Protein AF-0000000072042240 (afdb_homodimer)

Nearest PDB structures (foldseek):
  6c8s-assembly1_A  TM=9.099E-01  e=6.705E-35  Catharanthus roseus
  8wwq-assembly1_A  TM=8.820E-01  e=5.307E-34  Gardenia jasminoides
  8wwq-assembly1_B  TM=8.609E-01  e=6.368E-32  Gardenia jasminoides
  3b5i-assembly1_A  TM=8.728E-01  e=2.683E-23  Arabidopsis thaliana
  2eg5-assembly1_C  TM=8.058E-01  e=1.882E-23  Coffea canephora

Organism: Hevea brasiliensis (NCBI:txid3981)

pLDDT: mean 82.36, std 15.93, range [34.06, 98.81]

InterPro domains:
  IPR005299 SAM dependent carboxyl methyltransferase [PF03492] (61-257)
  IPR005299 SAM dependent carboxyl methyltransferase [PTHR31009] (22-326)
  IPR029063 S-adenosyl-L-methionine-dependent methyltransferase superfamily [G3DSA:3.40.50.150] (38-283)
  IPR029063 S-adenosyl-L-methionine-dependent methyltransferase superfamily [SSF53335] (18-351)

Foldseek 3Di:
DLVQLLVLLLPFPLQAFFAFADDDDPLACAVQAVLLLLLVCVCLVVLLVLCLVQFDLVVLCVVPVLEAEEEEANQAQDDSNVVVVVSVVVSSQVSCCVVPVPDDHGAYEYEYEDAPPGDVVNNVVPHDPPDRHHYYYFHDHLLAARAAFAAHFEYEYGAGLQQFGGQQPLCSDPVHPLPPVSQLAPQVGDPRVVVSLVVRSLSSLLSNVVNCLGHHHASGKYKYKHFADPPPDGPCQALCNVVCSSPNGSGDHYHQVVSVVSVVVSPFWDWSDKFFFQSCPVLDPVDDDDLVSVLSNVCRRCVSSSVSRDPPVVSVVVSVCCSPPPCVVCVVSNSPSSDTGRMMMTMIGGD/DLVQLLVLLLPQPQQAFFAFADDDDPLACAVQAVLLLLLVCVCLVVLLVLCLVQFDLVVLCVVPVLEAEEEEANQAQDDSNVVVVVSVVVSSQVSCCVVPVPDDHGAYEYEYEDAPPGDVVNNVVPHDPPDRHHYYYFHDHLLAARAAFAAHFEYEYGAGLQQFGGQQPLCSDPVHPLPPSSQLAPQVGDPRVVVSLVVRSLSSLLSNVVNCLGHHHASGKYKYKHFADPPPDGLCQALCNVLCVSPSGSGDHYHQVVSVVSNVVSPFWDWSDKFFFLSCPVLDPVDDDDLVSVLSNVCRRCVSSSVSRDPPVVSVVVSVCCSPPPCVVCVVSNSVSSDGGGMMMTMIGGD

Secondary structure (DSSP, 8-state):
-HHHHHHHHHHS---SPPPPP-SSSTT-TTTS-HHHHHHHHTTHHHHHHHHHHH--HHHHHHTTTTEEEEEEET-TTSSHHHHHHHHHHHHHHHHHHHH-TTSPPPEEEEEEEE-TTS-HHHHHHTS-TT-SSEEEEEES-TTS--S-TT-EEEEEEES-TTB-SS--GGGT-TTSTT--TT----TT--HHHHHHHHHHHHHHHHHHHHHHHHHEEEEEEEEEEEE---TT--GGGSHHHHHHTTS--SB----HHHHHHHHHHH-SEEEEEEEEE-S-TT--TT----HHHHHHHHHHHHHHHHHTTS-HHHHHHHHHHIIIIIHHHHHHHHHHHS-SS-EEEEEEEE-/-HHHHHHHHHHS---SPPPPP-SSSTT-TTTS-HHHHHHHHTTHHHHHHHHHHH--HHHHHHTTTTEEEEEEET-TTSSHHHHHHHHHHHHHHHHHHHH-TTSPPPEEEEEEEE-TTS-HHHHHHTS-TT-SSEEEEEES-TTS--S-TT-EEEEEEES-TTB-SS--GGGT-TTSTT--TT----TT--HHHHHHHHHHHHHHHHHHHHHHHHHEEEEEEEEEEEE---TT--GGGSHHHHHHTTS--SB----HHHHHHHHHHH-SEEEEEEEEE-S-TT--TT----HHHHHHHHHHHHHHHHHTTS-HHHHHHHHHHIIIIIHHHHHHHHHHHS-SS-EEEEEEEE-

Radius of gyration: 27.84 Å; Cα contacts (8 Å, |Δi|>4): 1316; chains: 2; bounding box: 62×81×64 Å

Solvent-accessible surface area (backbone atoms only — not comparable to full-atom values): 36427 Å² total; per-residue (Å²): 105,70,62,55,52,43,54,38,57,49,67,42,82,61,78,56,66,67,35,46,34,46,58,86,50,91,54,5,24,48,73,24,42,63,65,60,42,53,25,59,53,64,48,44,67,60,53,50,51,48,46,66,73,65,49,56,60,65,64,53,20,67,75,40,75,34,34,46,28,33,36,34,42,50,31,67,37,34,56,55,48,58,57,54,50,49,52,54,49,51,50,50,48,52,45,45,45,72,76,38,72,88,51,84,78,60,44,37,38,39,36,39,24,27,47,34,80,34,35,50,36,45,27,47,64,61,54,66,89,84,56,83,51,32,52,30,37,29,56,36,57,66,53,43,70,63,62,57,61,51,61,32,39,44,35,35,27,59,70,30,75,46,50,43,76,56,66,47,63,49,41,73,30,82,86,32,88,26,34,33,87,55,53,43,27,73,40,83,40,54,70,50,40,50,48,42,50,50,52,46,46,52,51,41,53,49,36,26,50,53,27,45,54,46,19,32,26,70,58,15,37,42,36,38,35,34,61,24,35,48,86,90,53,61,58,53,66,32,41,62,24,60,65,33,42,76,38,65,53,59,64,54,69,49,32,58,69,62,51,49,53,50,47,60,69,68,57,50,48,45,79,77,45,72,52,62,37,44,46,54,76,75,63,42,99,85,41,80,80,56,65,69,59,50,50,35,43,53,40,6,53,44,45,42,66,43,55,76,55,34,59,65,68,55,52,51,47,52,54,47,45,41,59,70,64,47,38,75,76,43,44,68,60,34,58,60,40,67,38,79,37,34,22,26,41,38,36,29,29,33,94,105,72,62,55,52,41,56,39,56,47,68,40,83,62,80,54,66,66,34,45,35,46,58,86,50,91,54,4,23,48,72,24,44,63,66,61,41,52,26,58,53,65,49,45,68,59,52,49,51,48,48,66,73,64,50,57,59,65,65,52,19,65,74,40,76,35,35,45,29,33,36,33,41,50,31,68,39,32,56,55,48,57,56,56,50,48,52,54,50,51,51,51,49,52,44,45,44,71,76,38,71,89,52,82,78,61,44,37,38,38,36,39,23,26,48,35,82,34,35,49,34,45,26,46,63,60,52,67,87,83,58,84,50,32,53,31,38,28,54,37,58,65,54,42,71,62,60,55,62,50,62,35,39,44,36,36,26,59,71,30,77,44,50,44,76,58,67,45,63,49,40,74,29,82,85,32,88,25,33,35,86,54,52,45,32,68,43,85,39,53,69,50,39,48,49,43,51,52,53,46,46,52,50,40,52,49,35,27,50,54,30,46,54,45,18,32,25,69,57,15,37,41,36,38,35,34,61,24,36,47,86,92,54,62,58,55,66,33,39,61,24,59,62,33,50,75,36,63,47,64,64,54,67,49,31,58,68,61,52,49,51,49,48,60,68,66,58,50,48,44,81,78,43,72,52,61,37,45,48,42,77,77,63,42,99,87,42,78,80,54,65,70,59,51,49,36,41,54,40,6,53,45,45,41,66,43,53,74,53,34,58,67,69,56,52,51,49,50,54,48,44,41,58,70,65,46,38,76,76,42,44,69,61,31,59,60,42,57,37,82,38,34,22,26,40,39,36,30,28,33,94

Sequence (702 aa):
MEALVRETVLKNDVEGPIRAIGGLGANSYFKNSVYQRRAANVTKDIIDEVITKKLDVKSLSSASNRTICLADFGCAVGPNTFTSLQSLIDIVKKKYLSQFPNEPMPEFQVFFNDQPSNDFNTLFRSLPPDREYFAAGVPGSFHGRVFPKSSLHVVQSNYALHWLSKVPESLVDKNSPAWNKGKIHYAGASDEVLKAYRERWAEDLNNFLNARAEEIVPGGMLIVIMPSIPDGMPYSELANGILYSSFESTLLDMSKRENLLRVEKNGCFDIEAIGLTNPAPWLTDDVHVDMKEYVRHIRAPMEGMFTKHFPNEIVDEMFEQLLVNKLPKVFDKMERAYKDKIQSYYVLQRKMEALVRETVLKNDVEGPIRAIGGLGANSYFKNSVYQRRAANVTKDIIDEVITKKLDVKSLSSASNRTICLADFGCAVGPNTFTSLQSLIDIVKKKYLSQFPNEPMPEFQVFFNDQPSNDFNTLFRSLPPDREYFAAGVPGSFHGRVFPKSSLHVVQSNYALHWLSKVPESLVDKNSPAWNKGKIHYAGASDEVLKAYRERWAEDLNNFLNARAEEIVPGGMLIVIMPSIPDGMPYSELANGILYSSFESTLLDMSKRENLLRVEKNGCFDIEAIGLTNPAPWLTDDVHVDMKEYVRHIRAPMEGMFTKHFPNEIVDEMFEQLLVNKLPKVFDKMERAYKDKIQSYYVLQRK

Structure (mmCIF, N/CA/C/O backbone):
data_AF-0000000072042240-model_v1
#
loop_
_entity.id
_entity.type
_entity.pdbx_description
1 polymer 'S-adenosylmethionine-dependent methyltransferase'
#
loop_
_atom_site.group_PDB
_atom_site.id
_atom_site.type_symbol
_atom_site.label_atom_id
_atom_site.label_alt_id
_atom_site.label_comp_id
_atom_site.label_asym_id
_atom_site.label_entity_id
_atom_site.label_seq_id
_atom_site.pdbx_PDB_ins_code
_atom_site.Cartn_x
_atom_site.Cartn_y
_atom_site.Cartn_z
_atom_site.occupancy
_atom_site.B_iso_or_equiv
_atom_site.auth_seq_id
_atom_site.auth_comp_id
_atom_site.auth_asym_id
_atom_site.auth_atom_id
_atom_site.pdbx_PDB_model_num
ATOM 1 N N . MET A 1 1 ? 26.344 30.641 -6.516 1 34.06 1 MET A N 1
ATOM 2 C CA . MET A 1 1 ? 25.609 29.5 -5.957 1 34.06 1 MET A CA 1
ATOM 3 C C . MET A 1 1 ? 24.125 29.844 -5.805 1 34.06 1 MET A C 1
ATOM 5 O O . MET A 1 1 ? 23.266 29.062 -6.234 1 34.06 1 MET A O 1
ATOM 9 N N . GLU A 1 2 ? 23.906 31.031 -5.219 1 37.06 2 GLU A N 1
ATOM 10 C CA . GLU A 1 2 ? 22.547 31.516 -5.133 1 37.06 2 GLU A CA 1
ATOM 11 C C . GLU A 1 2 ? 21.906 31.625 -6.516 1 37.06 2 GLU A C 1
ATOM 13 O O . GLU A 1 2 ? 20.75 31.234 -6.699 1 37.06 2 GLU A O 1
ATOM 18 N N . ALA A 1 3 ? 22.688 32.125 -7.359 1 39.22 3 ALA A N 1
ATOM 19 C CA . ALA A 1 3 ? 22.203 32.312 -8.719 1 39.22 3 ALA A CA 1
ATOM 20 C C . ALA A 1 3 ? 21.906 30.984 -9.406 1 39.22 3 ALA A C 1
ATOM 22 O O . ALA A 1 3 ? 20.906 30.859 -10.109 1 39.22 3 ALA A O 1
ATOM 23 N N . LEU A 1 4 ? 22.75 30.109 -9.25 1 35.12 4 LEU A N 1
ATOM 24 C CA . LEU A 1 4 ? 22.578 28.812 -9.891 1 35.12 4 LEU A CA 1
ATOM 25 C C . LEU A 1 4 ? 21.344 28.109 -9.336 1 35.12 4 LEU A C 1
ATOM 27 O O . LEU A 1 4 ? 20.578 27.5 -10.094 1 35.12 4 LEU A O 1
ATOM 31 N N . VAL A 1 5 ? 21.25 28.156 -8.109 1 37.91 5 VAL A N 1
ATOM 32 C CA . VAL A 1 5 ? 20.078 27.578 -7.461 1 37.91 5 VAL A CA 1
ATOM 33 C C . VAL A 1 5 ? 18.812 28.219 -8.016 1 37.91 5 VAL A C 1
ATOM 35 O O . VAL A 1 5 ? 17.844 27.531 -8.312 1 37.91 5 VAL A O 1
ATOM 38 N N . ARG A 1 6 ? 18.938 29.516 -8.266 1 40.62 6 ARG A N 1
ATOM 39 C CA . ARG A 1 6 ? 17.797 30.281 -8.758 1 40.62 6 ARG A CA 1
ATOM 40 C C . ARG A 1 6 ? 17.375 29.812 -10.148 1 40.62 6 ARG A C 1
ATOM 42 O O . ARG A 1 6 ? 16.188 29.656 -10.422 1 40.62 6 ARG A O 1
ATOM 49 N N . GLU A 1 7 ? 18.344 29.734 -10.938 1 38.03 7 GLU A N 1
ATOM 50 C CA . GLU A 1 7 ? 18.062 29.453 -12.336 1 38.03 7 GLU A CA 1
ATOM 51 C C . GLU A 1 7 ? 17.547 28.031 -12.516 1 38.03 7 GLU A C 1
ATOM 53 O O . GLU A 1 7 ? 16.656 27.781 -13.344 1 38.03 7 GLU A O 1
ATOM 58 N N . THR A 1 8 ? 18.203 27.25 -11.883 1 35.16 8 THR A N 1
ATOM 59 C CA . THR A 1 8 ? 17.922 25.828 -12.109 1 35.16 8 THR A CA 1
ATOM 60 C C . THR A 1 8 ? 16.625 25.422 -11.406 1 35.16 8 THR A C 1
ATOM 62 O O . THR A 1 8 ? 15.883 24.578 -11.906 1 35.16 8 THR A O 1
ATOM 65 N N . VAL A 1 9 ? 16.484 25.922 -10.266 1 37.56 9 VAL A N 1
ATOM 66 C CA . VAL A 1 9 ? 15.242 25.594 -9.578 1 37.56 9 VAL A CA 1
ATOM 67 C C . VAL A 1 9 ? 14.047 26 -10.43 1 37.56 9 VAL A C 1
ATOM 69 O O . VAL A 1 9 ? 12.984 25.375 -10.352 1 37.56 9 VAL A O 1
ATOM 72 N N . LEU A 1 10 ? 14.273 27.078 -11.266 1 35.12 10 LEU A N 1
ATOM 73 C CA . LEU A 1 10 ? 13.18 27.578 -12.094 1 35.12 10 LEU A CA 1
ATOM 74 C C . LEU A 1 10 ? 12.836 26.578 -13.188 1 35.12 10 LEU A C 1
ATOM 76 O O . LEU A 1 10 ? 11.68 26.5 -13.625 1 35.12 10 LEU A O 1
ATOM 80 N N . LYS A 1 11 ? 13.828 26.141 -13.852 1 35.22 11 LYS A N 1
ATOM 81 C CA . LYS A 1 11 ? 13.516 25.375 -15.055 1 35.22 11 LYS A CA 1
ATOM 82 C C . LYS A 1 11 ? 12.945 24 -14.688 1 35.22 11 LYS A C 1
ATOM 84 O O . LYS A 1 11 ? 12.516 23.25 -15.562 1 35.22 11 LYS A O 1
ATOM 89 N N . ASN A 1 12 ? 13.414 23.547 -13.633 1 34.88 12 ASN A N 1
ATOM 90 C CA . ASN A 1 12 ? 13.125 22.125 -13.406 1 34.88 12 ASN A CA 1
ATOM 91 C C . ASN A 1 12 ? 11.633 21.906 -13.164 1 34.88 12 ASN A C 1
ATOM 93 O O . ASN A 1 12 ? 10.969 22.719 -12.531 1 34.88 12 ASN A O 1
ATOM 97 N N . ASP A 1 13 ? 11.062 21.172 -13.938 1 35.91 13 ASP A N 1
ATOM 98 C CA . ASP A 1 13 ? 9.695 20.656 -14.031 1 35.91 13 ASP A CA 1
ATOM 99 C C . ASP A 1 13 ? 9.109 20.406 -12.641 1 35.91 13 ASP A C 1
ATOM 101 O O . ASP A 1 13 ? 9.523 19.484 -11.945 1 35.91 13 ASP A O 1
ATOM 105 N N . VAL A 1 14 ? 8.781 21.375 -11.883 1 38.62 14 VAL A N 1
ATOM 106 C CA . VAL A 1 14 ? 7.945 21.641 -10.719 1 38.62 14 VAL A CA 1
ATOM 107 C C . VAL A 1 14 ? 6.863 20.562 -10.602 1 38.62 14 VAL A C 1
ATOM 109 O O . VAL A 1 14 ? 5.934 20.688 -9.805 1 38.62 14 VAL A O 1
ATOM 112 N N . GLU A 1 15 ? 6.781 19.688 -11.539 1 45.19 15 GLU A N 1
ATOM 113 C CA . GLU A 1 15 ? 5.523 18.969 -11.734 1 45.19 15 GLU A CA 1
ATOM 114 C C . GLU A 1 15 ? 5.293 17.938 -10.633 1 45.19 15 GLU A C 1
ATOM 116 O O . GLU A 1 15 ? 4.254 17.281 -10.602 1 45.19 15 GLU A O 1
ATOM 121 N N . GLY A 1 16 ? 6.004 18.016 -9.5 1 51.53 16 GLY A N 1
ATOM 122 C CA . GLY A 1 16 ? 5.316 17.062 -8.656 1 51.53 16 GLY A CA 1
ATOM 123 C C . GLY A 1 16 ? 5.547 17.281 -7.172 1 51.53 16 GLY A C 1
ATOM 124 O O . GLY A 1 16 ? 6.34 18.156 -6.789 1 51.53 16 GLY A O 1
ATOM 125 N N . PRO A 1 17 ? 4.633 16.906 -6.398 1 58.78 17 PRO A N 1
ATOM 126 C CA . PRO A 1 17 ? 4.672 17.062 -4.941 1 58.78 17 PRO A CA 1
ATOM 127 C C . PRO A 1 17 ? 5.996 16.609 -4.332 1 58.78 17 PRO A C 1
ATOM 129 O O . PRO A 1 17 ? 6.711 15.797 -4.926 1 58.78 17 PRO A O 1
ATOM 132 N N . ILE A 1 18 ? 6.473 17.312 -3.361 1 65.62 18 ILE A N 1
ATOM 133 C CA . ILE A 1 18 ? 7.699 17.094 -2.602 1 65.62 18 ILE A CA 1
ATOM 134 C C . ILE A 1 18 ? 7.566 15.82 -1.77 1 65.62 18 ILE A C 1
ATOM 136 O O . ILE A 1 18 ? 6.508 15.555 -1.196 1 65.62 18 ILE A O 1
ATOM 140 N N . ARG A 1 19 ? 8.539 14.969 -1.973 1 76.06 19 ARG A N 1
ATOM 141 C CA . ARG A 1 19 ? 8.562 13.773 -1.146 1 76.06 19 ARG A CA 1
ATOM 142 C C . ARG A 1 19 ? 9.547 13.922 0.009 1 76.06 19 ARG A C 1
ATOM 144 O O . ARG A 1 19 ? 10.625 14.5 -0.157 1 76.06 19 ARG A O 1
ATOM 151 N N . ALA A 1 20 ? 9.148 13.414 1.149 1 83.75 20 ALA A N 1
ATOM 152 C CA . ALA A 1 20 ? 10.062 13.312 2.285 1 83.75 20 ALA A CA 1
ATOM 153 C C . ALA A 1 20 ? 11.203 12.352 1.986 1 83.75 20 ALA A C 1
ATOM 155 O O . ALA A 1 20 ? 11.031 11.375 1.25 1 83.75 20 ALA A O 1
ATOM 156 N N . ILE A 1 21 ? 12.352 12.672 2.623 1 81 21 ILE A N 1
ATOM 157 C CA . ILE A 1 21 ? 13.516 11.812 2.408 1 81 21 ILE A CA 1
ATOM 158 C C . ILE A 1 21 ? 13.258 10.43 2.994 1 81 21 ILE A C 1
ATOM 160 O O . ILE A 1 21 ? 12.875 10.305 4.16 1 81 21 ILE A O 1
ATOM 164 N N . GLY A 1 22 ? 13.461 9.438 2.16 1 87.44 22 GLY A N 1
ATOM 165 C CA . GLY A 1 22 ? 13.25 8.062 2.586 1 87.44 22 GLY A CA 1
ATOM 166 C C . GLY A 1 22 ? 14.477 7.434 3.207 1 87.44 22 GLY A C 1
ATOM 167 O O . GLY A 1 22 ? 15.422 8.133 3.572 1 87.44 22 GLY A O 1
ATOM 168 N N . GLY A 1 23 ? 14.352 6.105 3.471 1 86.75 23 GLY A N 1
ATOM 169 C CA . GLY A 1 23 ? 15.469 5.336 3.996 1 86.75 23 GLY A CA 1
ATOM 170 C C . GLY A 1 23 ? 15.68 5.531 5.484 1 86.75 23 GLY A C 1
ATOM 171 O O . GLY A 1 23 ? 14.828 6.094 6.172 1 86.75 23 GLY A O 1
ATOM 172 N N . LEU A 1 24 ? 16.797 4.992 5.961 1 85.81 24 LEU A N 1
ATOM 173 C CA . LEU A 1 24 ? 17.141 5.047 7.379 1 85.81 24 LEU A CA 1
ATOM 174 C C . LEU A 1 24 ? 18.453 5.801 7.598 1 85.81 24 LEU A C 1
ATOM 176 O O . LEU A 1 24 ? 19.109 5.621 8.625 1 85.81 24 LEU A O 1
ATOM 180 N N . GLY A 1 25 ? 18.797 6.617 6.648 1 84.69 25 GLY A N 1
ATOM 181 C CA . GLY A 1 25 ? 20.031 7.391 6.754 1 84.69 25 GLY A CA 1
ATOM 182 C C . GLY A 1 25 ? 19.922 8.539 7.742 1 84.69 25 GLY A C 1
ATOM 183 O O . GLY A 1 25 ? 18.844 8.797 8.297 1 84.69 25 GLY A O 1
ATOM 184 N N . ALA A 1 26 ? 20.938 9.273 7.883 1 83.88 26 ALA A N 1
ATOM 185 C CA . ALA A 1 26 ? 21.047 10.32 8.898 1 83.88 26 ALA A CA 1
ATOM 186 C C . ALA A 1 26 ? 20.062 11.453 8.625 1 83.88 26 ALA A C 1
ATOM 188 O O . ALA A 1 26 ? 19.562 12.078 9.555 1 83.88 26 ALA A O 1
ATOM 189 N N . ASN A 1 27 ? 19.734 11.703 7.398 1 84.38 27 ASN A N 1
ATOM 190 C CA . ASN A 1 27 ? 18.875 12.82 7.043 1 84.38 27 ASN A CA 1
ATOM 191 C C . ASN A 1 27 ? 17.453 12.359 6.715 1 84.38 27 ASN A C 1
ATOM 193 O O . ASN A 1 27 ? 16.625 13.148 6.27 1 84.38 27 ASN A O 1
ATOM 197 N N . SER A 1 28 ? 17.234 11.07 6.945 1 89.38 28 SER A N 1
ATOM 198 C CA . SER A 1 28 ? 15.93 10.5 6.602 1 89.38 28 SER A CA 1
ATOM 199 C C . SER A 1 28 ? 14.812 11.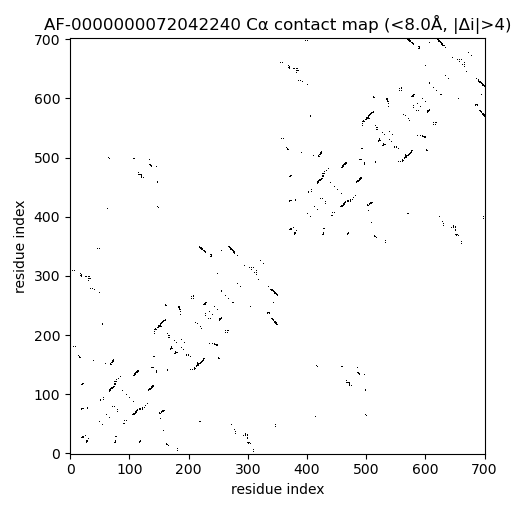125 7.438 1 89.38 28 SER A C 1
ATOM 201 O O . SER A 1 28 ? 15.031 11.5 8.594 1 89.38 28 SER A O 1
ATOM 203 N N . TYR A 1 29 ? 13.656 11.281 6.82 1 89.75 29 TYR A N 1
ATOM 204 C CA . TYR A 1 29 ? 12.477 11.734 7.551 1 89.75 29 TYR A CA 1
ATOM 205 C C . TYR A 1 29 ? 12.117 10.758 8.664 1 89.75 29 TYR A C 1
ATOM 207 O O . TYR A 1 29 ? 11.562 11.156 9.688 1 89.75 29 TYR A O 1
ATOM 215 N N . PHE A 1 30 ? 12.484 9.523 8.477 1 87.5 30 PHE A N 1
ATOM 216 C CA . PHE A 1 30 ? 12.258 8.508 9.5 1 87.5 30 PHE A CA 1
ATOM 217 C C . PHE A 1 30 ? 12.945 8.891 10.805 1 87.5 30 PHE A C 1
ATOM 219 O O . PHE A 1 30 ? 12.383 8.711 11.883 1 87.5 30 PHE A O 1
ATOM 226 N N . LYS A 1 31 ? 14.078 9.461 10.688 1 89.06 31 LYS A N 1
ATOM 227 C CA . LYS A 1 31 ? 14.875 9.781 11.867 1 89.06 31 LYS A CA 1
ATOM 228 C C . LYS A 1 31 ? 14.664 11.227 12.297 1 89.06 31 LYS A C 1
ATOM 230 O O . LYS A 1 31 ? 15.008 11.609 13.422 1 89.06 31 LYS A O 1
ATOM 235 N N . ASN A 1 32 ? 14.148 12.023 11.344 1 89.25 32 ASN A N 1
ATOM 236 C CA . ASN A 1 32 ? 14.102 13.461 11.586 1 89.25 32 ASN A CA 1
ATOM 237 C C . ASN A 1 32 ? 12.688 14.016 11.406 1 89.25 32 ASN A C 1
ATOM 239 O O . ASN A 1 32 ? 12.484 14.945 10.617 1 89.25 32 ASN A O 1
ATOM 243 N N . SER A 1 33 ? 11.711 13.508 12.188 1 91.5 33 SER A N 1
ATOM 244 C CA . SER A 1 33 ? 10.328 13.961 12.078 1 91.5 33 SER A CA 1
ATOM 245 C C . SER A 1 33 ? 9.672 14.078 13.453 1 91.5 33 SER A C 1
ATOM 247 O O . SER A 1 33 ? 8.445 14.125 13.555 1 91.5 33 SER A O 1
ATOM 249 N N . VAL A 1 34 ? 10.484 14.109 14.5 1 90.12 34 VAL A N 1
ATOM 250 C CA . VAL A 1 34 ? 9.961 14.102 15.867 1 90.12 34 VAL A CA 1
ATOM 251 C C . VAL A 1 34 ? 9.227 15.414 16.141 1 90.12 34 VAL A C 1
ATOM 253 O O . VAL A 1 34 ? 8.227 15.43 16.875 1 90.12 34 VAL A O 1
ATOM 256 N N . TYR A 1 35 ? 9.641 16.5 15.625 1 87.31 35 TYR A N 1
ATOM 257 C CA . TYR A 1 35 ? 8.992 17.781 15.875 1 87.31 35 TYR A CA 1
ATOM 258 C C . TYR A 1 35 ? 7.578 17.797 15.297 1 87.31 35 TYR A C 1
ATOM 260 O O . TYR A 1 35 ? 6.66 18.344 15.906 1 87.31 35 TYR A O 1
ATOM 268 N N . GLN A 1 36 ? 7.445 17.203 14.148 1 88.94 36 GLN A N 1
ATOM 269 C CA . GLN A 1 36 ? 6.113 17.078 13.57 1 88.94 36 GLN A CA 1
ATOM 270 C C . GLN A 1 36 ? 5.207 16.219 14.445 1 88.94 36 GLN A C 1
ATOM 272 O O . GLN A 1 36 ? 4.023 16.531 14.609 1 88.94 36 GLN A O 1
ATOM 277 N N . ARG A 1 37 ? 5.773 15.195 14.984 1 92.19 37 ARG A N 1
ATOM 278 C CA . ARG A 1 37 ? 5.016 14.32 15.875 1 92.19 37 ARG A CA 1
ATOM 279 C C . ARG A 1 37 ? 4.578 15.07 17.125 1 92.19 37 ARG A C 1
ATOM 281 O O . ARG A 1 37 ? 3.41 15 17.531 1 92.19 37 ARG A O 1
ATOM 288 N N . ARG A 1 38 ? 5.5 15.75 17.703 1 90.81 38 ARG A N 1
ATOM 289 C CA . ARG A 1 38 ? 5.199 16.5 18.922 1 90.81 38 ARG A CA 1
ATOM 290 C C . ARG A 1 38 ? 4.141 17.562 18.656 1 90.81 38 ARG A C 1
ATOM 292 O O . ARG A 1 38 ? 3.238 17.766 19.484 1 90.81 38 ARG A O 1
ATOM 299 N N . ALA A 1 39 ? 4.273 18.203 17.594 1 90.38 39 ALA A N 1
ATOM 300 C CA . ALA A 1 39 ? 3.318 19.25 17.234 1 90.38 39 ALA A CA 1
ATOM 301 C C . ALA A 1 39 ? 1.91 18.672 17.094 1 90.38 39 ALA A C 1
ATOM 303 O O . ALA A 1 39 ? 0.965 19.188 17.703 1 90.38 39 ALA A O 1
ATOM 304 N N . ALA A 1 40 ? 1.794 17.578 16.375 1 91 40 ALA A N 1
ATOM 305 C CA . ALA A 1 40 ? 0.488 16.969 16.141 1 91 40 ALA A CA 1
ATOM 306 C C . ALA A 1 40 ? -0.103 16.438 17.453 1 91 40 ALA A C 1
ATOM 308 O O . ALA A 1 40 ? -1.317 16.5 17.656 1 91 40 ALA A O 1
ATOM 309 N N . ASN A 1 41 ? 0.718 16.031 18.344 1 93.56 41 ASN A N 1
ATOM 310 C CA . ASN A 1 41 ? 0.273 15.406 19.578 1 93.56 41 ASN A CA 1
ATOM 311 C C . ASN A 1 41 ? -0.325 16.422 20.547 1 93.56 41 ASN A C 1
ATOM 313 O O . ASN A 1 41 ? -0.99 16.047 21.516 1 93.56 41 ASN A O 1
ATOM 317 N N . VAL A 1 42 ? -0.063 17.656 20.266 1 94.12 42 VAL A N 1
ATOM 318 C CA . VAL A 1 42 ? -0.624 18.703 21.125 1 94.12 42 VAL A CA 1
ATOM 319 C C . VAL A 1 42 ? -2.148 18.625 21.078 1 94.12 42 VAL A C 1
ATOM 321 O O . VAL A 1 42 ? -2.812 18.953 22.078 1 94.12 42 VAL A O 1
ATOM 324 N N . THR A 1 43 ? -2.693 18.156 19.984 1 95.5 43 THR A N 1
ATOM 325 C CA . THR A 1 43 ? -4.141 18.172 19.797 1 95.5 43 THR A CA 1
ATOM 326 C C . THR A 1 43 ? -4.742 16.812 20.156 1 95.5 43 THR A C 1
ATOM 328 O O . THR A 1 43 ? -5.941 16.594 19.984 1 95.5 43 THR A O 1
ATOM 331 N N . LYS A 1 44 ? -4.004 15.914 20.703 1 96.56 44 LYS A N 1
ATOM 332 C CA . LYS A 1 44 ? -4.434 14.531 20.906 1 96.56 44 LYS A CA 1
ATOM 333 C C . LYS A 1 44 ? -5.656 14.469 21.812 1 96.56 44 LYS A C 1
ATOM 335 O O . LYS A 1 44 ? -6.625 13.766 21.516 1 96.56 44 LYS A O 1
ATOM 340 N N . ASP A 1 45 ? -5.633 15.211 22.938 1 96.69 45 ASP A N 1
ATOM 341 C CA . ASP A 1 45 ? -6.723 15.156 23.906 1 96.69 45 ASP A CA 1
ATOM 342 C C . ASP A 1 45 ? -8.031 15.664 23.297 1 96.69 45 ASP A C 1
ATOM 344 O O . ASP A 1 45 ? -9.102 15.125 23.578 1 96.69 45 ASP A O 1
ATOM 348 N N . ILE A 1 46 ? -7.918 16.688 22.516 1 96.69 46 ILE A N 1
ATOM 349 C CA . ILE A 1 46 ? -9.094 17.266 21.875 1 96.69 46 ILE A CA 1
ATOM 350 C C . ILE A 1 46 ? -9.695 16.25 20.906 1 96.69 46 ILE A C 1
ATOM 352 O O . ILE A 1 46 ? -10.906 16.031 20.891 1 96.69 46 ILE A O 1
ATOM 356 N N . ILE A 1 47 ? -8.867 15.641 20.141 1 97.38 47 ILE A N 1
ATOM 357 C CA . ILE A 1 47 ? -9.297 14.648 19.156 1 97.38 47 ILE A CA 1
ATOM 358 C C . ILE A 1 47 ? -9.953 13.469 19.859 1 97.38 47 ILE A C 1
ATOM 360 O O . ILE A 1 47 ? -11.023 13 19.453 1 97.38 47 ILE A O 1
ATOM 364 N N . ASP A 1 48 ? -9.32 13 20.938 1 97.38 48 ASP A N 1
ATOM 365 C CA . ASP A 1 48 ? -9.859 11.891 21.719 1 97.38 48 ASP A CA 1
ATOM 366 C C . ASP A 1 48 ? -11.258 12.203 22.234 1 97.38 48 ASP A C 1
ATOM 368 O O . ASP A 1 48 ? -12.156 11.359 22.188 1 97.38 48 ASP A O 1
ATOM 372 N N . GLU A 1 49 ? -11.391 13.383 22.703 1 97.5 49 GLU A N 1
ATOM 373 C CA . GLU A 1 49 ? -12.672 13.805 23.266 1 97.5 49 GLU A CA 1
ATOM 374 C C . GLU A 1 49 ? -13.75 13.828 22.172 1 97.5 49 GLU A C 1
ATOM 376 O O . GLU A 1 49 ? -14.867 13.352 22.391 1 97.5 49 GLU A O 1
ATOM 381 N N . VAL A 1 50 ? -13.414 14.375 21.016 1 97.31 50 VAL A N 1
ATOM 382 C CA . VAL A 1 50 ? -14.391 14.484 19.938 1 97.31 50 VAL A CA 1
ATOM 383 C C . VAL A 1 50 ? -14.781 13.094 19.453 1 97.31 50 VAL A C 1
ATOM 385 O O . VAL A 1 50 ? -15.961 12.812 19.234 1 97.31 50 VAL A O 1
ATOM 388 N N . ILE A 1 51 ? -13.852 12.203 19.281 1 97.31 51 ILE A N 1
ATOM 389 C CA . ILE A 1 51 ? -14.125 10.844 18.828 1 97.31 51 ILE A CA 1
ATOM 390 C C . ILE A 1 51 ? -15.023 10.141 19.844 1 97.31 51 ILE A C 1
ATOM 392 O O . ILE A 1 51 ? -16.016 9.508 19.469 1 97.31 51 ILE A O 1
ATOM 396 N N . THR A 1 52 ? -14.711 10.289 21.125 1 96.81 52 THR A N 1
ATOM 397 C CA . THR A 1 52 ? -15.477 9.648 22.188 1 96.81 52 THR A CA 1
ATOM 398 C C . THR A 1 52 ? -16.922 10.125 22.188 1 96.81 52 THR A C 1
ATOM 400 O O . THR A 1 52 ? -17.859 9.336 22.359 1 96.81 52 THR A O 1
ATOM 403 N N . LYS A 1 53 ? -17.094 11.336 21.859 1 96.25 53 LYS A N 1
ATOM 404 C CA . LYS A 1 53 ? -18.422 11.938 21.984 1 96.25 53 LYS A CA 1
ATOM 405 C C . LYS A 1 53 ? -19.219 11.758 20.688 1 96.25 53 LYS A C 1
ATOM 407 O O . LYS A 1 53 ? -20.422 11.555 20.719 1 96.25 53 LYS A O 1
ATOM 412 N N . LYS A 1 54 ? -18.484 11.828 19.531 1 96.38 54 LYS A N 1
ATOM 413 C CA . LYS A 1 54 ? -19.234 12.109 18.312 1 96.38 54 LYS A CA 1
ATOM 414 C C . LYS A 1 54 ? -19.203 10.906 17.359 1 96.38 54 LYS A C 1
ATOM 416 O O . LYS A 1 54 ? -20.109 10.742 16.531 1 96.38 54 LYS A O 1
ATOM 421 N N . LEU A 1 55 ? -18.234 10.039 17.391 1 96.31 55 LEU A N 1
ATOM 422 C CA . LEU A 1 55 ? -18.109 8.945 16.422 1 96.31 55 LEU A CA 1
ATOM 423 C C . LEU A 1 55 ? -19 7.777 16.828 1 96.31 55 LEU A C 1
ATOM 425 O O . LEU A 1 55 ? -18.906 7.258 17.938 1 96.31 55 LEU A O 1
ATOM 429 N N . ASP A 1 56 ? -19.828 7.359 15.977 1 94.81 56 ASP A N 1
ATOM 430 C CA . ASP A 1 56 ? -20.703 6.211 16.203 1 94.81 56 ASP A CA 1
ATOM 431 C C . ASP A 1 56 ? -20.031 4.914 15.766 1 94.81 56 ASP A C 1
ATOM 433 O O . ASP A 1 56 ? -20.344 4.387 14.695 1 94.81 56 ASP A O 1
ATOM 437 N N . VAL A 1 57 ? -19.312 4.375 16.562 1 92.12 57 VAL A N 1
ATOM 438 C CA . VAL A 1 57 ? -18.438 3.254 16.234 1 92.12 57 VAL A CA 1
ATOM 439 C C . VAL A 1 57 ? -19.281 2.016 15.938 1 92.12 57 VAL A C 1
ATOM 441 O O . VAL A 1 57 ? -18.922 1.207 15.078 1 92.12 57 VAL A O 1
ATOM 444 N N . LYS A 1 58 ? -20.328 1.833 16.578 1 86.62 58 LYS A N 1
ATOM 445 C CA . LYS A 1 58 ? -21.156 0.654 16.375 1 86.62 58 LYS A CA 1
ATOM 446 C C . LYS A 1 58 ? -21.797 0.671 14.992 1 86.62 58 LYS A C 1
ATOM 448 O O . LYS A 1 58 ? -21.734 -0.32 14.258 1 86.62 58 LYS A O 1
ATOM 453 N N . SER A 1 59 ? -22.359 1.764 14.719 1 88.81 59 SER A N 1
ATOM 454 C CA . SER A 1 59 ? -23 1.884 13.414 1 88.81 59 SER A CA 1
ATOM 455 C C . SER A 1 59 ? -21.984 1.749 12.281 1 88.81 59 SER A C 1
ATOM 457 O O . SER A 1 59 ? -22.266 1.1 11.273 1 88.81 59 SER A O 1
ATOM 459 N N . LEU A 1 60 ? -20.875 2.283 12.492 1 88.56 60 LEU A N 1
ATOM 460 C CA . LEU A 1 60 ? -19.859 2.26 11.453 1 88.56 60 LEU A CA 1
ATOM 461 C C . LEU A 1 60 ? -19.312 0.849 11.258 1 88.56 60 LEU A C 1
ATOM 463 O O . LEU A 1 60 ? -19.125 0.401 10.125 1 88.56 60 LEU A O 1
ATOM 467 N N . SER A 1 61 ? -19.125 0.187 12.312 1 86.25 61 SER A N 1
ATOM 468 C CA . SER A 1 61 ? -18.594 -1.168 12.227 1 86.25 61 SER A CA 1
ATOM 469 C C . SER A 1 61 ? -19.625 -2.135 11.656 1 86.25 61 SER A C 1
ATOM 471 O O . SER A 1 61 ? -19.297 -3.008 10.852 1 86.25 61 SER A O 1
ATOM 473 N N . SER A 1 62 ? -20.812 -1.979 12.023 1 83.12 62 SER A N 1
ATOM 474 C CA . SER A 1 62 ? -21.875 -2.873 11.57 1 83.12 62 SER A CA 1
ATOM 475 C C . SER A 1 62 ? -22.109 -2.736 10.062 1 83.12 62 SER A C 1
ATOM 477 O O . SER A 1 62 ? -22.422 -3.717 9.391 1 83.12 62 SER A O 1
ATOM 479 N N . ALA A 1 63 ? -21.875 -1.633 9.609 1 81.44 63 ALA A N 1
ATOM 480 C CA . ALA A 1 63 ? -22.125 -1.354 8.195 1 81.44 63 ALA A CA 1
ATOM 481 C C . ALA A 1 63 ? -20.953 -1.818 7.336 1 81.44 63 ALA A C 1
ATOM 483 O O . ALA A 1 63 ? -21.062 -1.865 6.105 1 81.44 63 ALA A O 1
ATOM 484 N N . SER A 1 64 ? -19.891 -2.24 7.945 1 82.5 64 SER A N 1
ATOM 485 C CA . SER A 1 64 ? -18.688 -2.555 7.203 1 82.5 64 SER A CA 1
ATOM 486 C C . SER A 1 64 ? -18.109 -3.906 7.621 1 82.5 64 SER A C 1
ATOM 488 O O . SER A 1 64 ? -16.922 -4.02 7.902 1 82.5 64 SER A O 1
ATOM 490 N N . ASN A 1 65 ? -18.969 -4.918 7.703 1 85.5 65 ASN A N 1
ATOM 491 C CA . ASN A 1 65 ? -18.547 -6.266 8.055 1 85.5 65 ASN A CA 1
ATOM 492 C C . ASN A 1 65 ? -17.609 -6.262 9.258 1 85.5 65 ASN A C 1
ATOM 494 O O . ASN A 1 65 ? -16.578 -6.93 9.242 1 85.5 65 ASN A O 1
ATOM 498 N N . ARG A 1 66 ? -17.812 -5.312 10.203 1 91 66 ARG A N 1
ATOM 499 C CA . ARG A 1 66 ? -17.109 -5.199 11.477 1 91 66 ARG A CA 1
ATOM 500 C C . ARG A 1 66 ? -15.641 -4.828 11.25 1 91 66 ARG A C 1
ATOM 502 O O . ARG A 1 66 ? -14.75 -5.387 11.891 1 91 66 ARG A O 1
ATOM 509 N N . THR A 1 67 ? -15.438 -4.051 10.281 1 95.81 67 THR A N 1
ATOM 510 C CA . THR A 1 67 ? -14.109 -3.504 10.023 1 95.81 67 THR A CA 1
ATOM 511 C C . THR A 1 67 ? -14.141 -1.979 10.062 1 95.81 67 THR A C 1
ATOM 513 O O . THR A 1 67 ? -15.023 -1.354 9.469 1 95.81 67 THR A O 1
ATOM 516 N N . ILE A 1 68 ? -13.289 -1.384 10.797 1 97.31 68 ILE A N 1
ATOM 517 C CA . ILE A 1 68 ? -13.117 0.065 10.82 1 97.31 68 ILE A CA 1
ATOM 518 C C . ILE A 1 68 ? -11.883 0.446 9.992 1 97.31 68 ILE A C 1
ATOM 520 O O . ILE A 1 68 ? -10.773 0.016 10.297 1 97.31 68 ILE A O 1
ATOM 524 N N . CYS A 1 69 ? -12.094 1.215 8.969 1 98.12 69 CYS A N 1
ATOM 525 C CA . CYS A 1 69 ? -11.031 1.627 8.062 1 98.12 69 CYS A CA 1
ATOM 526 C C . CYS A 1 69 ? -10.531 3.023 8.406 1 98.12 69 CYS A C 1
ATOM 528 O O . CYS A 1 69 ? -11.312 3.973 8.461 1 98.12 69 CYS A O 1
ATOM 530 N N . LEU A 1 70 ? -9.242 3.141 8.656 1 98.62 70 LEU A N 1
ATOM 531 C CA . LEU A 1 70 ? -8.57 4.406 8.914 1 98.62 70 LEU A CA 1
ATOM 532 C C . LEU A 1 70 ? -7.566 4.727 7.816 1 98.62 70 LEU A C 1
ATOM 534 O O . LEU A 1 70 ? -7.086 3.822 7.125 1 98.62 70 LEU A O 1
ATOM 538 N N . ALA A 1 71 ? -7.254 5.988 7.652 1 98.81 71 ALA A N 1
ATOM 539 C CA . ALA A 1 71 ? -6.25 6.371 6.66 1 98.81 71 ALA A CA 1
ATOM 540 C C . ALA A 1 71 ? -5.465 7.598 7.121 1 98.81 71 ALA A C 1
ATOM 542 O O . ALA A 1 71 ? -5.996 8.453 7.832 1 98.81 71 ALA A O 1
ATOM 543 N N . ASP A 1 72 ? -4.266 7.637 6.816 1 98.62 72 ASP A N 1
ATOM 544 C CA . ASP A 1 72 ? -3.4 8.805 6.969 1 98.62 72 ASP A CA 1
ATOM 545 C C . ASP A 1 72 ? -2.992 9.359 5.605 1 98.62 72 ASP A C 1
ATOM 547 O O . ASP A 1 72 ? -2.27 8.711 4.852 1 98.62 72 ASP A O 1
ATOM 551 N N . PHE A 1 73 ? -3.436 10.539 5.266 1 98.06 73 PHE A N 1
ATOM 552 C CA . PHE A 1 73 ? -3.102 11.219 4.016 1 98.06 73 PHE A CA 1
ATOM 553 C C . PHE A 1 73 ? -1.851 12.07 4.18 1 98.06 73 PHE A C 1
ATOM 555 O O . PHE A 1 73 ? -1.855 13.047 4.93 1 98.06 73 PHE A O 1
ATOM 562 N N . GLY A 1 74 ? -0.815 11.75 3.436 1 96.12 74 GLY A N 1
ATOM 563 C CA . GLY A 1 74 ? 0.507 12.32 3.643 1 96.12 74 GLY A CA 1
ATOM 564 C C . GLY A 1 74 ? 1.298 11.617 4.73 1 96.12 74 GLY A C 1
ATOM 565 O O . GLY A 1 74 ? 1.816 12.258 5.645 1 96.12 74 GLY A O 1
ATOM 566 N N . CYS A 1 75 ? 1.418 10.289 4.531 1 96.5 75 CYS A N 1
ATOM 567 C CA . CYS A 1 75 ? 1.926 9.461 5.617 1 96.5 75 CYS A CA 1
ATOM 568 C C . CYS A 1 75 ? 3.447 9.516 5.68 1 96.5 75 CYS A C 1
ATOM 570 O O . CYS A 1 75 ? 4.043 9.156 6.695 1 96.5 75 CYS A O 1
ATOM 572 N N . ALA A 1 76 ? 4.094 9.922 4.648 1 93.94 76 ALA A N 1
ATOM 573 C CA . ALA A 1 76 ? 5.551 9.883 4.547 1 93.94 76 ALA A CA 1
ATOM 574 C C . ALA A 1 76 ? 6.09 8.484 4.84 1 93.94 76 ALA A C 1
ATOM 576 O O . ALA A 1 76 ? 5.566 7.492 4.332 1 93.94 76 ALA A O 1
ATOM 577 N N . VAL A 1 77 ? 7.219 8.312 5.52 1 90.88 77 VAL A N 1
ATOM 578 C CA . VAL A 1 77 ? 7.941 7.047 5.547 1 90.88 77 VAL A CA 1
ATOM 579 C C . VAL A 1 77 ? 7.848 6.43 6.938 1 90.88 77 VAL A C 1
ATOM 581 O O . VAL A 1 77 ? 8.516 5.434 7.227 1 90.88 77 VAL A O 1
ATOM 584 N N . GLY A 1 78 ? 7.121 6.832 7.812 1 80.44 78 GLY A N 1
ATOM 585 C CA . GLY A 1 78 ? 7.094 6.395 9.195 1 80.44 78 GLY A CA 1
ATOM 586 C C . GLY A 1 78 ? 8.133 7.086 10.062 1 80.44 78 GLY A C 1
ATOM 587 O O . GLY A 1 78 ? 8.867 7.949 9.578 1 80.44 78 GLY A O 1
ATOM 588 N N . PRO A 1 79 ? 8 7.117 11.289 1 88.81 79 PRO A N 1
ATOM 589 C CA . PRO A 1 79 ? 7.219 6.383 12.289 1 88.81 79 PRO A CA 1
ATOM 590 C C . PRO A 1 79 ? 5.984 7.152 12.758 1 88.81 79 PRO A C 1
ATOM 592 O O . PRO A 1 79 ? 5.078 6.57 13.359 1 88.81 79 PRO A O 1
ATOM 595 N N . ASN A 1 80 ? 5.91 8.5 12.453 1 93.31 80 ASN A N 1
ATOM 596 C CA . ASN A 1 80 ? 4.855 9.352 12.992 1 93.31 80 ASN A CA 1
ATOM 597 C C . ASN A 1 80 ? 3.471 8.812 12.656 1 93.31 80 ASN A C 1
ATOM 599 O O . ASN A 1 80 ? 2.592 8.758 13.516 1 93.31 80 ASN A O 1
ATOM 603 N N . THR A 1 81 ? 3.34 8.359 11.477 1 96.38 81 THR A N 1
ATOM 604 C CA . THR A 1 81 ? 2.033 7.887 11.039 1 96.38 81 THR A CA 1
ATOM 605 C C . THR A 1 81 ? 1.621 6.637 11.812 1 96.38 81 THR A C 1
ATOM 607 O O . THR A 1 81 ? 0.438 6.441 12.094 1 96.38 81 THR A O 1
ATOM 610 N N . PHE A 1 82 ? 2.562 5.77 12.227 1 96.44 82 PHE A N 1
ATOM 611 C CA . PHE A 1 82 ? 2.252 4.559 12.977 1 96.44 82 PHE A CA 1
ATOM 612 C C . PHE A 1 82 ? 1.696 4.906 14.352 1 96.44 82 PHE A C 1
ATOM 614 O O . PHE A 1 82 ? 0.662 4.375 14.766 1 96.44 82 PHE A O 1
ATOM 621 N N . THR A 1 83 ? 2.359 5.816 15.008 1 94.31 83 THR A N 1
ATOM 622 C CA . THR A 1 83 ? 1.954 6.203 16.359 1 94.31 83 THR A CA 1
ATOM 623 C C . THR A 1 83 ? 0.62 6.945 16.328 1 94.31 83 THR A C 1
ATOM 625 O O . THR A 1 83 ? -0.235 6.73 17.188 1 94.31 83 THR A O 1
ATOM 628 N N . SER A 1 84 ? 0.521 7.812 15.383 1 96.19 84 SER A N 1
ATOM 629 C CA . SER A 1 84 ? -0.701 8.602 15.266 1 96.19 84 SER A CA 1
ATOM 630 C C . SER A 1 84 ? -1.911 7.707 15.008 1 96.19 84 SER A C 1
ATOM 632 O O . SER A 1 84 ? -2.951 7.859 15.648 1 96.19 84 SER A O 1
ATOM 634 N N . LEU A 1 85 ? -1.801 6.77 14.117 1 96.94 85 LEU A N 1
ATOM 635 C CA . LEU A 1 85 ? -2.91 5.887 13.773 1 96.94 85 LEU A CA 1
ATOM 636 C C . LEU A 1 85 ? -3.207 4.914 14.906 1 96.94 85 LEU A C 1
ATOM 638 O O . LEU A 1 85 ? -4.367 4.586 15.164 1 96.94 85 LEU A O 1
ATOM 642 N N . GLN A 1 86 ? -2.178 4.438 15.57 1 95.81 86 GLN A N 1
ATOM 643 C CA . GLN A 1 86 ? -2.4 3.584 16.734 1 95.81 86 GLN A CA 1
ATOM 644 C C . GLN A 1 86 ? -3.184 4.32 17.812 1 95.81 86 GLN A C 1
ATOM 646 O O . GLN A 1 86 ? -4.055 3.736 18.453 1 95.81 86 GLN A O 1
ATOM 651 N N . SER A 1 87 ? -2.83 5.59 18 1 96 87 SER A N 1
ATOM 652 C CA . SER A 1 87 ? -3.557 6.395 18.969 1 96 87 SER A CA 1
ATOM 653 C C . SER A 1 87 ? -5.039 6.477 18.625 1 96 87 SER A C 1
ATOM 655 O O . SER A 1 87 ? -5.895 6.379 19.5 1 96 87 SER A O 1
ATOM 657 N N . LEU A 1 88 ? -5.363 6.695 17.359 1 97.5 88 LEU A N 1
ATOM 658 C CA . LEU A 1 88 ? -6.754 6.742 16.922 1 97.5 88 LEU A CA 1
ATOM 659 C C . LEU A 1 88 ? -7.441 5.402 17.156 1 97.5 88 LEU A C 1
ATOM 661 O O . LEU A 1 88 ? -8.586 5.355 17.594 1 97.5 88 LEU A O 1
ATOM 665 N N . ILE A 1 89 ? -6.766 4.289 16.844 1 97.69 89 ILE A N 1
ATOM 666 C CA . ILE A 1 89 ? -7.312 2.951 17.031 1 97.69 89 ILE A CA 1
ATOM 667 C C . ILE A 1 89 ? -7.602 2.723 18.516 1 97.69 89 ILE A C 1
ATOM 669 O O . ILE A 1 89 ? -8.664 2.203 18.875 1 97.69 89 ILE A O 1
ATOM 673 N N . ASP A 1 90 ? -6.691 3.168 19.375 1 97.25 90 ASP A N 1
ATOM 674 C CA . ASP A 1 90 ? -6.832 2.971 20.828 1 97.25 90 ASP A CA 1
ATOM 675 C C . ASP A 1 90 ? -8.086 3.666 21.344 1 97.25 90 ASP A C 1
ATOM 677 O O . ASP A 1 90 ? -8.82 3.098 22.156 1 97.25 90 ASP A O 1
ATOM 681 N N . ILE A 1 91 ? -8.289 4.855 20.891 1 97.5 91 ILE A N 1
ATOM 682 C CA . ILE A 1 91 ? -9.445 5.594 21.406 1 97.5 91 ILE A CA 1
ATOM 683 C C . ILE A 1 91 ? -10.727 4.977 20.859 1 97.5 91 ILE A C 1
ATOM 685 O O . ILE A 1 91 ? -11.75 4.949 21.562 1 97.5 91 ILE A O 1
ATOM 689 N N . VAL A 1 92 ? -10.742 4.523 19.625 1 96.81 92 VAL A N 1
ATOM 690 C CA . VAL A 1 92 ? -11.898 3.846 19.047 1 96.81 92 VAL A CA 1
ATOM 691 C C . VAL A 1 92 ? -12.172 2.553 19.812 1 96.81 92 VAL A C 1
ATOM 693 O O . VAL A 1 92 ? -13.32 2.244 20.141 1 96.81 92 VAL A O 1
ATOM 696 N N . LYS A 1 93 ? -11.148 1.802 20.125 1 96.25 93 LYS A N 1
ATOM 697 C CA . LYS A 1 93 ? -11.273 0.573 20.906 1 96.25 93 LYS A CA 1
ATOM 698 C C . LYS A 1 93 ? -11.867 0.854 22.281 1 96.25 93 LYS A C 1
ATOM 700 O O . LYS A 1 93 ? -12.75 0.133 22.75 1 96.25 93 LYS A O 1
ATOM 705 N N . LYS A 1 94 ? -11.281 1.856 22.891 1 96.56 94 LYS A N 1
ATOM 706 C CA . LYS A 1 94 ? -11.766 2.234 24.203 1 96.56 94 LYS A CA 1
ATOM 707 C C . LYS A 1 94 ? -13.258 2.561 24.172 1 96.56 94 LYS A C 1
ATOM 709 O O . LYS A 1 94 ? -14.016 2.119 25.047 1 96.56 94 LYS A O 1
ATOM 714 N N . LYS A 1 95 ? -13.578 3.301 23.203 1 96.31 95 LYS A N 1
ATOM 715 C CA . LYS A 1 95 ? -14.992 3.65 23.078 1 96.31 95 LYS A CA 1
ATOM 716 C C . LYS A 1 95 ? -15.844 2.412 22.812 1 96.31 95 LYS A C 1
ATOM 718 O O . LYS A 1 95 ? -16.906 2.242 23.422 1 96.31 95 LYS A O 1
ATOM 723 N N . TYR A 1 96 ? -15.43 1.598 21.922 1 94.44 96 TYR A N 1
ATOM 724 C CA . TYR A 1 96 ? -16.156 0.384 21.578 1 94.44 96 TYR A CA 1
ATOM 725 C C . TYR A 1 96 ? -16.344 -0.506 22.797 1 94.44 96 TYR A C 1
ATOM 727 O O . TYR A 1 96 ? -17.453 -0.991 23.047 1 94.44 96 TYR A O 1
ATOM 735 N N . LEU A 1 97 ? -15.32 -0.686 23.562 1 94.44 97 LEU A N 1
ATOM 736 C CA . LEU A 1 97 ? -15.352 -1.537 24.75 1 94.44 97 LEU A CA 1
ATOM 737 C C . LEU A 1 97 ? -16.281 -0.955 25.812 1 94.44 97 LEU A C 1
ATOM 739 O O . LEU A 1 97 ? -16.938 -1.699 26.547 1 94.44 97 LEU A O 1
ATOM 743 N N . SER A 1 98 ? -16.281 0.316 25.875 1 94.94 98 SER A N 1
ATOM 744 C CA . SER A 1 98 ? -17.125 0.974 26.859 1 94.94 98 SER A CA 1
ATOM 745 C C . SER A 1 98 ? -18.609 0.818 26.5 1 94.94 98 SER A C 1
ATOM 747 O O . SER A 1 98 ? -19.453 0.68 27.391 1 94.94 98 SER A O 1
ATOM 749 N N . GLN A 1 99 ? -18.875 0.752 25.25 1 93 99 GLN A N 1
ATOM 750 C CA . GLN A 1 99 ? -20.266 0.709 24.797 1 93 99 GLN A CA 1
ATOM 751 C C . GLN A 1 99 ? -20.734 -0.729 24.609 1 93 99 GLN A C 1
ATOM 753 O O . GLN A 1 99 ? -21.906 -1.041 24.844 1 93 99 GLN A O 1
ATOM 758 N N . PHE A 1 100 ? -19.781 -1.535 24.203 1 92.19 100 PHE A N 1
ATOM 759 C CA . PHE A 1 100 ? -20.141 -2.906 23.859 1 92.19 100 PHE A CA 1
ATOM 760 C C . PHE A 1 100 ? -19.125 -3.889 24.422 1 92.19 100 PHE A C 1
ATOM 762 O O . PHE A 1 100 ? -18.453 -4.602 23.688 1 92.19 100 PHE A O 1
ATOM 769 N N . PRO A 1 101 ? -19.109 -4.098 25.672 1 91.5 101 PRO A N 1
ATOM 770 C CA . PRO A 1 101 ? -18.078 -4.906 26.328 1 91.5 101 PRO A CA 1
ATOM 771 C C . PRO A 1 101 ? -18.172 -6.387 25.984 1 91.5 101 PRO A C 1
ATOM 773 O O . PRO A 1 101 ? -17.172 -7.109 26.047 1 91.5 101 PRO A O 1
ATOM 776 N N . ASN A 1 102 ? -19.266 -6.863 25.484 1 92.62 102 ASN A N 1
ATOM 777 C CA . ASN A 1 102 ? -19.453 -8.289 25.25 1 92.62 102 ASN A CA 1
ATOM 778 C C . ASN A 1 102 ? -19.453 -8.617 23.75 1 92.62 102 ASN A C 1
ATOM 780 O O . ASN A 1 102 ? -19.703 -9.766 23.375 1 92.62 102 ASN A O 1
ATOM 784 N N . GLU A 1 103 ? -19.234 -7.621 23 1 90.88 103 GLU A N 1
ATOM 785 C CA . GLU A 1 103 ? -19.172 -7.852 21.562 1 90.88 103 GLU A CA 1
ATOM 786 C C . GLU A 1 103 ? -17.734 -7.977 21.078 1 90.88 103 GLU A C 1
ATOM 788 O O . GLU A 1 103 ? -16.828 -7.379 21.656 1 90.88 103 GLU A O 1
ATOM 793 N N . PRO A 1 104 ? -17.609 -8.789 20.062 1 91.81 104 PRO A N 1
ATOM 794 C CA . PRO A 1 104 ? -16.25 -8.891 19.516 1 91.81 104 PRO A CA 1
ATOM 795 C C . PRO A 1 104 ? -15.75 -7.574 18.922 1 91.81 104 PRO A C 1
ATOM 797 O O . PRO A 1 104 ? -16.516 -6.836 18.312 1 91.81 104 PRO A O 1
ATOM 800 N N . MET A 1 105 ? -14.555 -7.246 19.203 1 93.81 105 MET A N 1
ATOM 801 C CA . MET A 1 105 ? -13.906 -6.047 18.688 1 93.81 105 MET A CA 1
ATOM 802 C C . MET A 1 105 ? -13.859 -6.07 17.172 1 93.81 105 MET A C 1
ATOM 804 O O . MET A 1 105 ? -13.555 -7.105 16.562 1 93.81 105 MET A O 1
ATOM 808 N N . PRO A 1 106 ? -14.227 -5.004 16.531 1 95.38 106 PRO A N 1
ATOM 809 C CA . PRO A 1 106 ? -14.031 -4.957 15.086 1 95.38 106 PRO A CA 1
ATOM 810 C C . PRO A 1 106 ? -12.562 -5.055 14.688 1 95.38 106 PRO A C 1
ATOM 812 O O . PRO A 1 106 ? -11.68 -4.801 15.508 1 95.38 106 PRO A O 1
ATOM 815 N N . GLU A 1 107 ? -12.328 -5.492 13.461 1 96.81 107 GLU A N 1
ATOM 816 C CA . GLU A 1 107 ? -10.984 -5.457 12.906 1 96.81 107 GLU A CA 1
ATOM 817 C C . GLU A 1 107 ? -10.641 -4.066 12.375 1 96.81 107 GLU A C 1
ATOM 819 O O . GLU A 1 107 ? -11.539 -3.281 12.055 1 96.81 107 GLU A O 1
ATOM 824 N N . PHE A 1 108 ? -9.391 -3.725 12.352 1 97.94 108 PHE A N 1
ATOM 825 C CA . PHE A 1 108 ? -8.938 -2.414 11.891 1 97.94 108 PHE A CA 1
ATOM 826 C C . PHE A 1 108 ? -8.102 -2.543 10.625 1 97.94 108 PHE A C 1
ATOM 828 O O . PHE A 1 108 ? -7.195 -3.381 10.562 1 97.94 108 PHE A O 1
ATOM 835 N N . GLN A 1 109 ? -8.453 -1.872 9.625 1 98.25 109 GLN A N 1
ATOM 836 C CA . GLN A 1 109 ? -7.664 -1.708 8.406 1 98.25 109 GLN A CA 1
ATOM 837 C C . GLN A 1 109 ? -7.109 -0.289 8.297 1 98.25 109 GLN A C 1
ATOM 839 O O . GLN A 1 109 ? -7.867 0.683 8.367 1 98.25 109 GLN A O 1
ATOM 844 N N . VAL A 1 110 ? -5.824 -0.155 8.148 1 98.62 110 VAL A N 1
ATOM 845 C CA . VAL A 1 110 ? -5.18 1.153 8.102 1 98.62 110 VAL A CA 1
ATOM 846 C C . VAL A 1 110 ? -4.551 1.367 6.723 1 98.62 110 VAL A C 1
ATOM 848 O O . VAL A 1 110 ? -3.822 0.507 6.227 1 98.62 110 VAL A O 1
ATOM 851 N N . PHE A 1 111 ? -4.852 2.488 6.121 1 98.81 111 PHE A N 1
ATOM 852 C CA . PHE A 1 111 ? -4.297 2.871 4.828 1 98.81 111 PHE A CA 1
ATOM 853 C C . PHE A 1 111 ? -3.314 4.027 4.98 1 98.81 111 PHE A C 1
ATOM 855 O O . PHE A 1 111 ? -3.643 5.051 5.586 1 98.81 111 PHE A O 1
ATOM 862 N N . PHE A 1 112 ? -2.156 3.848 4.453 1 98.62 112 PHE A N 1
ATOM 863 C CA . PHE A 1 112 ? -1.135 4.887 4.391 1 98.62 112 PHE A CA 1
ATOM 864 C C . PHE A 1 112 ? -1.046 5.477 2.99 1 98.62 112 PHE A C 1
ATOM 866 O O . PHE A 1 112 ? -0.559 4.824 2.064 1 98.62 112 PHE A O 1
ATOM 873 N N . ASN A 1 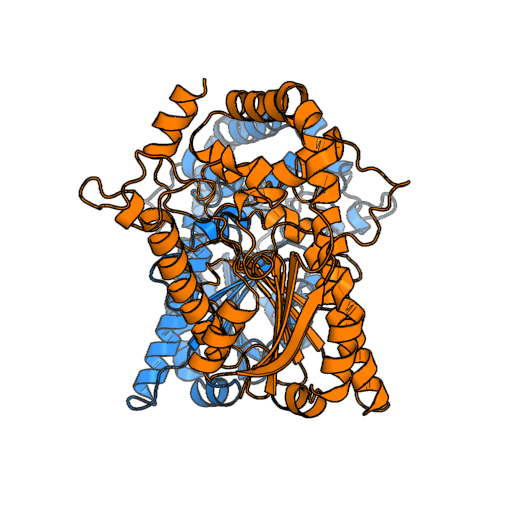113 ? -1.469 6.699 2.863 1 98.5 113 ASN A N 1
ATOM 874 C CA . ASN A 1 113 ? -1.493 7.336 1.55 1 98.5 113 ASN A CA 1
ATOM 875 C C . ASN A 1 113 ? -0.376 8.367 1.404 1 98.5 113 ASN A C 1
ATOM 877 O O . ASN A 1 113 ? -0.132 9.156 2.318 1 98.5 113 ASN A O 1
ATOM 881 N N . ASP A 1 114 ? 0.231 8.359 0.325 1 96.94 114 ASP A N 1
ATOM 882 C CA . ASP A 1 114 ? 1.172 9.391 -0.107 1 96.94 114 ASP A CA 1
ATOM 883 C C . ASP A 1 114 ? 1.402 9.328 -1.615 1 96.94 114 ASP A C 1
ATOM 885 O O . ASP A 1 114 ? 0.83 8.477 -2.301 1 96.94 114 ASP A O 1
ATOM 889 N N . GLN A 1 115 ? 2.18 10.258 -2.107 1 93.31 115 GLN A N 1
ATOM 890 C CA . GLN A 1 115 ? 2.529 10.266 -3.525 1 93.31 115 GLN A CA 1
ATOM 891 C C . GLN A 1 115 ? 3.221 8.969 -3.934 1 93.31 115 GLN A C 1
ATOM 893 O O . GLN A 1 115 ? 3.922 8.352 -3.127 1 93.31 115 GLN A O 1
ATOM 898 N N . PRO A 1 116 ? 3.076 8.562 -5.238 1 92.88 116 PRO A N 1
ATOM 899 C CA . PRO A 1 116 ? 3.736 7.344 -5.703 1 92.88 116 PRO A CA 1
ATOM 900 C C . PRO A 1 116 ? 5.25 7.379 -5.516 1 92.88 116 PRO A C 1
ATOM 902 O O . PRO A 1 116 ? 5.887 6.332 -5.391 1 92.88 116 PRO A O 1
ATOM 905 N N . SER A 1 117 ? 5.828 8.547 -5.402 1 88.19 117 SER A N 1
ATOM 906 C CA . SER A 1 117 ? 7.273 8.703 -5.27 1 88.19 117 SER A CA 1
ATOM 907 C C . SER A 1 117 ? 7.719 8.516 -3.824 1 88.19 117 SER A C 1
ATOM 909 O O . SER A 1 117 ? 8.922 8.484 -3.539 1 88.19 117 SER A O 1
ATOM 911 N N . ASN A 1 118 ? 6.758 8.438 -2.928 1 92.5 118 ASN A N 1
ATOM 912 C CA . ASN A 1 118 ? 7.098 8.18 -1.533 1 92.5 118 ASN A CA 1
ATOM 913 C C . ASN A 1 118 ? 7.895 6.887 -1.382 1 92.5 118 ASN A C 1
ATOM 915 O O . ASN A 1 118 ? 7.848 6.02 -2.254 1 92.5 118 ASN A O 1
ATOM 919 N N . ASP A 1 119 ? 8.656 6.82 -0.346 1 93.25 119 ASP A N 1
ATOM 920 C CA . ASP A 1 119 ? 9.406 5.602 -0.045 1 93.25 119 ASP A CA 1
ATOM 921 C C . ASP A 1 119 ? 8.555 4.605 0.731 1 93.25 119 ASP A C 1
ATOM 923 O O . ASP A 1 119 ? 8.75 4.414 1.933 1 93.25 119 ASP A O 1
ATOM 927 N N . PHE A 1 120 ? 7.75 3.859 0.122 1 96.12 120 PHE A N 1
ATOM 928 C CA . PHE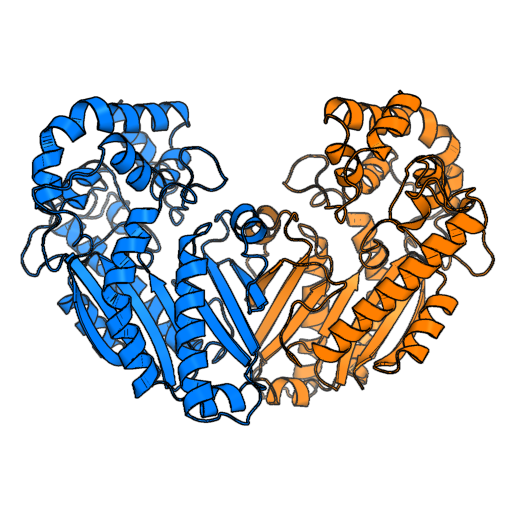 A 1 120 ? 6.871 2.869 0.735 1 96.12 120 PHE A CA 1
ATOM 929 C C . PHE A 1 120 ? 7.672 1.664 1.218 1 96.12 120 PHE A C 1
ATOM 931 O O . PHE A 1 120 ? 7.25 0.961 2.139 1 96.12 120 PHE A O 1
ATOM 938 N N . ASN A 1 121 ? 8.828 1.417 0.574 1 93.25 121 ASN A N 1
ATOM 939 C CA . ASN A 1 121 ? 9.672 0.318 1.031 1 93.25 121 ASN A CA 1
ATOM 940 C C . ASN A 1 121 ? 10.07 0.492 2.492 1 93.25 121 ASN A C 1
ATOM 942 O O . ASN A 1 121 ? 9.898 -0.421 3.303 1 93.25 121 ASN A O 1
ATOM 946 N N . THR A 1 122 ? 10.555 1.694 2.771 1 92.75 122 THR A N 1
ATOM 947 C CA . THR A 1 122 ? 10.93 1.979 4.152 1 92.75 122 THR A CA 1
ATOM 948 C C . THR A 1 122 ? 9.711 1.913 5.07 1 92.75 122 THR A C 1
ATOM 950 O O . THR A 1 122 ? 9.781 1.343 6.16 1 92.75 122 THR A O 1
ATOM 953 N N . LEU A 1 123 ? 8.633 2.455 4.613 1 96.06 123 LEU A N 1
ATOM 954 C CA . LEU A 1 123 ? 7.402 2.443 5.398 1 96.06 123 LEU A CA 1
ATOM 955 C C . LEU A 1 123 ? 6.996 1.017 5.754 1 96.06 123 LEU A C 1
ATOM 957 O O . LEU A 1 123 ? 6.773 0.704 6.926 1 96.06 123 LEU A O 1
ATOM 961 N N . PHE A 1 124 ? 6.965 0.128 4.816 1 96.19 124 PHE A N 1
ATOM 962 C CA . PHE A 1 124 ? 6.461 -1.227 5.012 1 96.19 124 PHE A CA 1
ATOM 963 C C . PHE A 1 124 ? 7.434 -2.049 5.848 1 96.19 124 PHE A C 1
ATOM 965 O O . PHE A 1 124 ? 7.016 -2.854 6.684 1 96.19 124 PHE A O 1
ATOM 972 N N . ARG A 1 125 ? 8.695 -1.84 5.68 1 92.88 125 ARG A N 1
ATOM 973 C CA . ARG A 1 125 ? 9.695 -2.57 6.453 1 92.88 125 ARG A CA 1
ATOM 974 C C . ARG A 1 125 ? 9.703 -2.109 7.906 1 92.88 125 ARG A C 1
ATOM 976 O O . ARG A 1 125 ? 10.195 -2.822 8.781 1 92.88 125 ARG A O 1
ATOM 983 N N . SER A 1 126 ? 9.141 -0.908 8.094 1 93.69 126 SER A N 1
ATOM 984 C CA . SER A 1 126 ? 9.211 -0.324 9.43 1 93.69 126 SER A CA 1
ATOM 985 C C . SER A 1 126 ? 7.883 -0.47 10.164 1 93.69 126 SER A C 1
ATOM 987 O O . SER A 1 126 ? 7.715 0.064 11.266 1 93.69 126 SER A O 1
ATOM 989 N N . LEU A 1 127 ? 6.977 -1.174 9.586 1 95.56 127 LEU A N 1
ATOM 990 C CA . LEU A 1 127 ? 5.699 -1.391 10.258 1 95.56 127 LEU A CA 1
ATOM 991 C C . LEU A 1 127 ? 5.91 -2.043 11.625 1 95.56 127 LEU A C 1
ATOM 993 O O . LEU A 1 127 ? 6.719 -2.965 11.758 1 95.56 127 LEU A O 1
ATOM 997 N N . PRO A 1 128 ? 5.191 -1.585 12.625 1 93.69 128 PRO A N 1
ATOM 998 C CA . PRO A 1 128 ? 5.305 -2.244 13.93 1 93.69 128 PRO A CA 1
ATOM 999 C C . PRO A 1 128 ? 4.867 -3.707 13.891 1 93.69 128 PRO A C 1
ATOM 1001 O O . PRO A 1 128 ? 3.793 -4.02 13.367 1 93.69 128 PRO A O 1
ATOM 1004 N N . PRO A 1 129 ? 5.637 -4.574 14.414 1 89.56 129 PRO A N 1
ATOM 1005 C CA . PRO A 1 129 ? 5.297 -5.996 14.352 1 89.56 129 PRO A CA 1
ATOM 1006 C C . PRO A 1 129 ? 4.074 -6.352 15.195 1 89.56 129 PRO A C 1
ATOM 1008 O O . PRO A 1 129 ? 3.361 -7.309 14.883 1 89.56 129 PRO A O 1
ATOM 1011 N N . ASP A 1 130 ? 3.799 -5.566 16.25 1 90.88 130 ASP A N 1
ATOM 1012 C CA . ASP A 1 130 ? 2.703 -5.883 17.172 1 90.88 130 ASP A CA 1
ATOM 1013 C C . ASP A 1 130 ? 1.461 -5.059 16.828 1 90.88 130 ASP A C 1
ATOM 1015 O O . ASP A 1 130 ? 0.552 -4.941 17.656 1 90.88 130 ASP A O 1
ATOM 1019 N N . ARG A 1 131 ? 1.443 -4.602 15.609 1 92.81 131 ARG A N 1
ATOM 1020 C CA . ARG A 1 131 ? 0.3 -3.775 15.234 1 92.81 131 ARG A CA 1
ATOM 1021 C C . ARG A 1 131 ? -0.99 -4.59 15.242 1 92.81 131 ARG A C 1
ATOM 1023 O O . ARG A 1 131 ? -0.98 -5.781 14.93 1 92.81 131 ARG A O 1
ATOM 1030 N N . GLU A 1 132 ? -2.105 -3.947 15.562 1 92.81 132 GLU A N 1
ATOM 1031 C CA . GLU A 1 132 ? -3.41 -4.598 15.656 1 92.81 132 GLU A CA 1
ATOM 1032 C C . GLU A 1 132 ? -4.293 -4.25 14.469 1 92.81 132 GLU A C 1
ATOM 1034 O O . GLU A 1 132 ? -5.504 -4.078 14.609 1 92.81 132 GLU A O 1
ATOM 1039 N N . TYR A 1 133 ? -3.664 -3.963 13.406 1 97.88 133 TYR A N 1
ATOM 1040 C CA . TYR A 1 133 ? -4.414 -3.592 12.211 1 97.88 133 TYR A CA 1
ATOM 1041 C C . TYR A 1 133 ? -3.77 -4.176 10.961 1 97.88 133 TYR A C 1
ATOM 1043 O O . TYR A 1 133 ? -2.578 -4.492 10.953 1 97.88 133 TYR A O 1
ATOM 1051 N N . PHE A 1 134 ? -4.551 -4.383 9.969 1 98.25 134 PHE A N 1
ATOM 1052 C CA . PHE A 1 134 ? -4.047 -4.711 8.641 1 98.25 134 PHE A CA 1
ATOM 1053 C C . PHE A 1 134 ? -3.592 -3.457 7.91 1 98.25 134 PHE A C 1
ATOM 1055 O O . PHE A 1 134 ? -4.309 -2.455 7.875 1 98.25 134 PHE A O 1
ATOM 1062 N N . ALA A 1 135 ? -2.416 -3.494 7.355 1 98.31 135 ALA A N 1
ATOM 1063 C CA . ALA A 1 135 ? -1.811 -2.301 6.773 1 98.31 135 ALA A CA 1
ATOM 1064 C C . ALA A 1 135 ? -1.848 -2.357 5.246 1 98.31 135 ALA A C 1
ATOM 1066 O O . ALA A 1 135 ? -1.654 -3.422 4.656 1 98.31 135 ALA A O 1
ATOM 1067 N N . ALA A 1 136 ? -2.057 -1.228 4.629 1 98.69 136 ALA A N 1
ATOM 1068 C CA . ALA A 1 136 ? -1.946 -1.081 3.18 1 98.69 136 ALA A CA 1
ATOM 1069 C C . ALA A 1 136 ? -1.41 0.297 2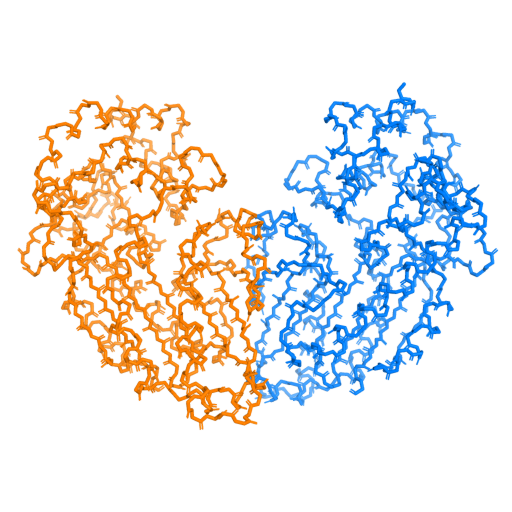.807 1 98.69 136 ALA A C 1
ATOM 1071 O O . ALA A 1 136 ? -1.701 1.287 3.48 1 98.69 136 ALA A O 1
ATOM 1072 N N . GLY A 1 137 ? -0.597 0.353 1.824 1 98.62 137 GLY A N 1
ATOM 1073 C CA . GLY A 1 137 ? -0.145 1.608 1.247 1 98.62 137 GLY A CA 1
ATOM 1074 C C . GLY A 1 137 ? -0.937 2.021 0.02 1 98.62 137 GLY A C 1
ATOM 1075 O O . GLY A 1 137 ? -1.253 1.187 -0.831 1 98.62 137 GLY A O 1
ATOM 1076 N N . VAL A 1 138 ? -1.251 3.26 -0.089 1 98.69 138 VAL A N 1
ATOM 1077 C CA . VAL A 1 138 ? -2.072 3.768 -1.185 1 98.69 138 VAL A CA 1
ATOM 1078 C C . VAL A 1 138 ? -1.327 4.887 -1.911 1 98.69 138 VAL A C 1
ATOM 1080 O O . VAL A 1 138 ? -1.231 6.008 -1.406 1 98.69 138 VAL A O 1
ATOM 1083 N N . PRO A 1 139 ? -0.819 4.582 -3.092 1 97.38 139 PRO A N 1
ATOM 1084 C CA . PRO A 1 139 ? -0.146 5.617 -3.877 1 97.38 139 PRO A CA 1
ATOM 1085 C C . PRO A 1 139 ? -1.126 6.57 -4.559 1 97.38 139 PRO A C 1
ATOM 1087 O O . PRO A 1 139 ? -2.156 6.133 -5.078 1 97.38 139 PRO A O 1
ATOM 1090 N N . GLY A 1 140 ? -0.799 7.855 -4.484 1 95.75 140 GLY A N 1
ATOM 1091 C CA . GLY A 1 140 ? -1.597 8.852 -5.188 1 95.75 140 GLY A CA 1
ATOM 1092 C C . GLY A 1 140 ? -1.664 10.18 -4.465 1 95.75 140 GLY A C 1
ATOM 1093 O O . GLY A 1 140 ? -1.5 10.242 -3.244 1 95.75 140 GLY A O 1
ATOM 1094 N N . SER A 1 141 ? -1.97 11.211 -5.195 1 94.31 141 SER A N 1
ATOM 1095 C CA . SER A 1 141 ? -2.141 12.531 -4.598 1 94.31 141 SER A CA 1
ATOM 1096 C C . SER A 1 141 ? -3.455 12.625 -3.832 1 94.31 141 SER A C 1
ATOM 1098 O O . SER A 1 141 ? -4.52 12.297 -4.367 1 94.31 141 SER A O 1
ATOM 1100 N N . PHE A 1 142 ? -3.414 13.07 -2.629 1 95.94 142 PHE A N 1
ATOM 1101 C CA . PHE A 1 142 ? -4.625 13.164 -1.823 1 95.94 142 PHE A CA 1
ATOM 1102 C C . PHE A 1 142 ? -5.469 14.359 -2.254 1 95.94 142 PHE A C 1
ATOM 1104 O O . PHE A 1 142 ? -6.574 14.562 -1.745 1 95.94 142 PHE A O 1
ATOM 1111 N N . HIS A 1 143 ? -4.992 15.164 -3.219 1 93.75 143 HIS A N 1
ATOM 1112 C CA . HIS A 1 143 ? -5.809 16.25 -3.748 1 93.75 143 HIS A CA 1
ATOM 1113 C C . HIS A 1 143 ? -6.93 15.711 -4.637 1 93.75 143 HIS A C 1
ATOM 1115 O O . HIS A 1 143 ? -7.867 16.438 -4.969 1 93.75 143 HIS A O 1
ATOM 1121 N N . GLY A 1 144 ? -6.836 14.492 -5.035 1 95.06 144 GLY A N 1
ATOM 1122 C CA . GLY A 1 144 ? -7.895 13.781 -5.73 1 95.06 144 GLY A CA 1
ATOM 1123 C C . GLY A 1 144 ? -8.352 12.531 -4.996 1 95.06 144 GLY A C 1
ATOM 1124 O O . GLY A 1 144 ? -7.918 12.273 -3.871 1 95.06 144 GLY A O 1
ATOM 1125 N N . ARG A 1 145 ? -9.234 11.773 -5.648 1 96.75 145 ARG A N 1
ATOM 1126 C CA . ARG A 1 145 ? -9.734 10.547 -5.043 1 96.75 145 ARG A CA 1
ATOM 1127 C C . ARG A 1 145 ? -8.719 9.414 -5.168 1 96.75 145 ARG A C 1
ATOM 1129 O O . ARG A 1 145 ? -8.086 9.25 -6.215 1 96.75 145 ARG A O 1
ATOM 1136 N N . VAL A 1 146 ? -8.586 8.695 -4.094 1 98.19 146 VAL A N 1
ATOM 1137 C CA . VAL A 1 146 ? -7.66 7.57 -4.113 1 98.19 146 VAL A CA 1
ATOM 1138 C C . VAL A 1 146 ? -8.312 6.355 -3.455 1 98.19 146 VAL A C 1
ATOM 1140 O O . VAL A 1 146 ? -7.664 5.328 -3.254 1 98.19 146 VAL A O 1
ATOM 1143 N N . PHE A 1 147 ? -9.602 6.426 -3.088 1 98.38 147 PHE A N 1
ATOM 1144 C CA . PHE A 1 147 ? -10.367 5.344 -2.484 1 98.38 147 PHE A CA 1
ATOM 1145 C C . PHE A 1 147 ? -11.742 5.234 -3.127 1 98.38 147 PHE A C 1
ATOM 1147 O O . PHE A 1 147 ? -12.242 6.199 -3.705 1 98.38 147 PHE A O 1
ATOM 1154 N N . PRO A 1 148 ? -12.359 4.047 -3.02 1 97.56 148 PRO A N 1
ATOM 1155 C CA . PRO A 1 148 ? -13.766 3.936 -3.426 1 97.56 148 PRO A CA 1
ATOM 1156 C C . PRO A 1 148 ? -14.695 4.785 -2.564 1 97.56 148 PRO A C 1
ATOM 1158 O O . PRO A 1 148 ? -14.297 5.258 -1.498 1 97.56 148 PRO A O 1
ATOM 1161 N N . LYS A 1 149 ? -15.867 4.961 -3.102 1 96.31 149 LYS A N 1
ATOM 1162 C CA . LYS A 1 149 ? -16.891 5.727 -2.391 1 96.31 149 LYS A CA 1
ATOM 1163 C C . LYS A 1 149 ? -17.219 5.082 -1.05 1 96.31 149 LYS A C 1
ATOM 1165 O O . LYS A 1 149 ? -17.344 3.859 -0.956 1 96.31 149 LYS A O 1
ATOM 1170 N N . SER A 1 150 ? -17.297 5.91 0.003 1 95.56 150 SER A N 1
ATOM 1171 C CA . SER A 1 150 ? -17.781 5.512 1.319 1 95.56 150 SER A CA 1
ATOM 1172 C C . SER A 1 150 ? -17.031 4.289 1.839 1 95.56 150 SER A C 1
ATOM 1174 O O . SER A 1 150 ? -17.656 3.311 2.264 1 95.56 150 SER A O 1
ATOM 1176 N N . SER A 1 151 ? -15.742 4.348 1.814 1 96.62 151 SER A N 1
ATOM 1177 C CA . SER A 1 151 ? -14.93 3.195 2.186 1 96.62 151 SER A CA 1
ATOM 1178 C C . SER A 1 151 ? -14.102 3.48 3.434 1 96.62 151 SER A C 1
ATOM 1180 O O . SER A 1 151 ? -13.492 2.572 4.004 1 96.62 151 SER A O 1
ATOM 1182 N N . LEU A 1 152 ? -14.078 4.746 3.92 1 97.69 152 LEU A N 1
ATOM 1183 C CA . LEU A 1 152 ? -13.242 5.133 5.055 1 97.69 152 LEU A CA 1
ATOM 1184 C C . LEU A 1 152 ? -14.102 5.609 6.219 1 97.69 152 LEU A C 1
ATOM 1186 O O . LEU A 1 152 ? -15.203 6.133 6.012 1 97.69 152 LEU A O 1
ATOM 1190 N N . HIS A 1 153 ? -13.57 5.477 7.457 1 98.12 153 HIS A N 1
ATOM 1191 C CA . HIS A 1 153 ? -14.336 5.82 8.648 1 98.12 153 HIS A CA 1
ATOM 1192 C C . HIS A 1 153 ? -13.688 6.977 9.406 1 98.12 153 HIS A C 1
ATOM 1194 O O . HIS A 1 153 ? -14.367 7.949 9.758 1 98.12 153 HIS A O 1
ATOM 1200 N N . VAL A 1 154 ? -12.414 6.859 9.719 1 98.12 154 VAL A N 1
ATOM 1201 C CA . VAL A 1 154 ? -11.648 7.891 10.414 1 98.12 154 VAL A CA 1
ATOM 1202 C C . VAL A 1 154 ? -10.359 8.18 9.648 1 98.12 154 VAL A C 1
ATOM 1204 O O . VAL A 1 154 ? -9.523 7.289 9.461 1 98.12 154 VAL A O 1
ATOM 1207 N N . VAL A 1 155 ? -10.211 9.391 9.203 1 98.31 155 VAL A N 1
ATOM 1208 C CA . VAL A 1 155 ? -9.031 9.711 8.406 1 98.31 155 VAL A CA 1
ATOM 1209 C C . VAL A 1 155 ? -8.352 10.953 8.969 1 98.31 155 VAL A C 1
ATOM 1211 O O . VAL A 1 155 ? -8.977 11.742 9.672 1 98.31 155 VAL A O 1
ATOM 1214 N N . GLN A 1 156 ? -7.074 11.047 8.711 1 98.5 156 GLN A N 1
ATOM 1215 C CA . GLN A 1 156 ? -6.32 12.211 9.164 1 98.5 156 GLN A CA 1
ATOM 1216 C C . GLN A 1 156 ? -5.352 12.695 8.094 1 98.5 156 GLN A C 1
ATOM 1218 O O . GLN A 1 156 ? -5.008 11.945 7.176 1 98.5 156 GLN A O 1
ATOM 1223 N N . SER A 1 157 ? -5 13.875 8.156 1 97.25 157 SER A N 1
ATOM 1224 C CA . SER A 1 157 ? -3.896 14.5 7.441 1 97.25 157 SER A CA 1
ATOM 1225 C C . SER A 1 157 ? -3.154 15.5 8.328 1 97.25 157 SER A C 1
ATOM 1227 O O . SER A 1 157 ? -3.623 16.625 8.539 1 97.25 157 SER A O 1
ATOM 1229 N N . ASN A 1 158 ? -2.014 15.07 8.766 1 95.81 158 ASN A N 1
ATOM 1230 C CA . ASN A 1 158 ? -1.244 15.891 9.695 1 95.81 158 ASN A CA 1
ATOM 1231 C C . ASN A 1 158 ? 0.023 16.438 9.039 1 95.81 158 ASN A C 1
ATOM 1233 O O . ASN A 1 158 ? 0.88 15.664 8.602 1 95.81 158 ASN A O 1
ATOM 1237 N N . TYR A 1 159 ? 0.098 17.781 8.953 1 90.44 159 TYR A N 1
ATOM 1238 C CA . TYR A 1 159 ? 1.258 18.484 8.414 1 90.44 159 TYR A CA 1
ATOM 1239 C C . TYR A 1 159 ? 1.565 18 6.996 1 90.44 159 TYR A C 1
ATOM 1241 O O . TYR A 1 159 ? 2.723 17.734 6.664 1 90.44 159 TYR A O 1
ATOM 1249 N N . ALA A 1 160 ? 0.557 17.844 6.25 1 91.5 160 ALA A N 1
ATOM 1250 C CA . ALA A 1 160 ? 0.714 17.406 4.863 1 91.5 160 ALA A CA 1
ATOM 1251 C C . ALA A 1 160 ? -0.099 18.297 3.92 1 91.5 160 ALA A C 1
ATOM 1253 O O . ALA A 1 160 ? 0.376 18.672 2.846 1 91.5 160 ALA A O 1
ATOM 1254 N N . LEU A 1 161 ? -1.254 18.688 4.312 1 88.5 161 LEU A N 1
ATOM 1255 C CA . LEU A 1 161 ? -2.209 19.344 3.426 1 88.5 161 LEU A CA 1
ATOM 1256 C C . LEU A 1 161 ? -1.694 20.719 2.992 1 88.5 161 LEU A C 1
ATOM 1258 O O . LEU A 1 161 ? -2.127 21.25 1.97 1 88.5 161 LEU A O 1
ATOM 1262 N N . HIS A 1 162 ? -0.802 21.312 3.711 1 82.75 162 HIS A N 1
ATOM 1263 C CA . HIS A 1 162 ? -0.257 22.625 3.371 1 82.75 162 HIS A CA 1
ATOM 1264 C C . HIS A 1 162 ? 0.667 22.531 2.16 1 82.75 162 HIS A C 1
ATOM 1266 O O . HIS A 1 162 ? 1.042 23.562 1.585 1 82.75 162 HIS A O 1
ATOM 1272 N N . TRP A 1 163 ? 0.981 21.328 1.759 1 82.88 163 TRP A N 1
ATOM 1273 C CA . TRP A 1 163 ? 1.689 21.141 0.497 1 82.88 163 TRP A CA 1
ATOM 1274 C C . TRP A 1 163 ? 0.731 21.234 -0.686 1 82.88 163 TRP A C 1
ATOM 1276 O O . TRP A 1 163 ? -0.161 20.406 -0.839 1 82.88 163 TRP A O 1
ATOM 1286 N N . LEU A 1 164 ? 1.021 22.125 -1.545 1 82.06 164 LEU A N 1
ATOM 1287 C CA . LEU A 1 164 ? 0.135 22.344 -2.682 1 82.06 164 LEU A CA 1
ATOM 1288 C C . LEU A 1 164 ? 0.313 21.266 -3.736 1 82.06 164 LEU A C 1
ATOM 1290 O O . LEU A 1 164 ? 1.368 20.625 -3.807 1 82.06 164 LEU A O 1
ATOM 1294 N N . SER A 1 165 ? -0.743 21.062 -4.531 1 84.75 165 SER A N 1
ATOM 1295 C CA . SER A 1 165 ? -0.713 20.047 -5.578 1 84.75 165 SER A CA 1
ATOM 1296 C C . SER A 1 165 ? 0.304 20.391 -6.66 1 84.75 165 SER A C 1
ATOM 1298 O O . SER A 1 165 ? 0.901 19.5 -7.27 1 84.75 165 SER A O 1
ATOM 1300 N N . LYS A 1 166 ? 0.408 21.641 -6.895 1 80.56 166 LYS A N 1
ATOM 1301 C CA . LYS A 1 166 ? 1.334 22.172 -7.891 1 80.56 166 LYS A CA 1
ATOM 1302 C C . LYS A 1 166 ? 1.604 23.656 -7.648 1 80.56 166 LYS A C 1
ATOM 1304 O O . LYS A 1 166 ? 0.872 24.312 -6.902 1 80.56 166 LYS A O 1
ATOM 1309 N N . VAL A 1 167 ? 2.613 24.062 -8.258 1 73.38 167 VAL A N 1
ATOM 1310 C CA . VAL A 1 167 ? 2.883 25.5 -8.25 1 73.38 167 VAL A CA 1
ATOM 1311 C C . VAL A 1 167 ? 1.839 26.234 -9.094 1 73.38 167 VAL A C 1
ATOM 1313 O O . VAL A 1 167 ? 1.473 25.766 -10.18 1 73.38 167 VAL A O 1
ATOM 1316 N N . PRO A 1 168 ? 1.412 27.328 -8.531 1 76.75 168 PRO A N 1
ATOM 1317 C CA . PRO A 1 168 ? 0.467 28.078 -9.359 1 76.75 168 PRO A CA 1
ATOM 1318 C C . PRO A 1 168 ? 1.015 28.391 -10.75 1 76.75 168 PRO A C 1
ATOM 1320 O O . PRO A 1 168 ? 2.143 28.875 -10.883 1 76.75 168 PRO A O 1
ATOM 1323 N N . GLU A 1 169 ? 0.195 28.125 -11.711 1 77.12 169 GLU A N 1
ATOM 1324 C CA . GLU A 1 169 ? 0.622 28.266 -13.094 1 77.12 169 GLU A CA 1
ATOM 1325 C C . GLU A 1 169 ? 0.994 29.703 -13.414 1 77.12 169 GLU A C 1
ATOM 1327 O O . GLU A 1 169 ? 1.896 29.953 -14.219 1 77.12 169 GLU A O 1
ATOM 1332 N N . SER A 1 170 ? 0.305 30.641 -12.82 1 77.62 170 SER A N 1
ATOM 1333 C CA . SER A 1 170 ? 0.521 32.062 -13.094 1 77.62 170 SER A CA 1
ATOM 1334 C C . SER A 1 170 ? 1.926 32.5 -12.688 1 77.62 170 SER A C 1
ATOM 1336 O O . SER A 1 170 ? 2.441 33.5 -13.188 1 77.62 170 SER A O 1
ATOM 1338 N N . LEU A 1 171 ? 2.537 31.766 -11.789 1 73.38 171 LEU A N 1
ATOM 1339 C CA . LEU A 1 171 ? 3.873 32.125 -11.328 1 73.38 171 LEU A CA 1
ATOM 1340 C C . LEU A 1 171 ? 4.926 31.75 -12.367 1 73.38 171 LEU A C 1
ATOM 1342 O O . LEU A 1 171 ? 6.047 32.281 -12.328 1 73.38 171 LEU A O 1
ATOM 1346 N N . VAL A 1 172 ? 4.566 30.844 -13.211 1 70.5 172 VAL A N 1
ATOM 1347 C CA . VAL A 1 172 ? 5.547 30.375 -14.188 1 70.5 172 VAL A CA 1
ATOM 1348 C C . VAL A 1 172 ? 5.238 30.953 -15.562 1 70.5 172 VAL A C 1
ATOM 1350 O O . VAL A 1 172 ? 5.984 30.734 -16.516 1 70.5 172 VAL A O 1
ATOM 1353 N N . ASP A 1 173 ? 4.172 31.594 -15.594 1 73.62 173 ASP A N 1
ATOM 1354 C CA . ASP A 1 173 ? 3.795 32.281 -16.828 1 73.62 173 ASP A CA 1
ATOM 1355 C C . ASP A 1 173 ? 4.422 33.656 -16.891 1 73.62 173 ASP A C 1
ATOM 1357 O O . ASP A 1 173 ? 4.02 34.562 -16.156 1 73.62 173 ASP A O 1
ATOM 1361 N N . LYS A 1 174 ? 5.285 33.875 -17.797 1 75.12 174 LYS A N 1
ATOM 1362 C CA . LYS A 1 174 ? 6.031 35.125 -17.922 1 75.12 174 LYS A CA 1
ATOM 1363 C C . LYS A 1 174 ? 5.102 36.281 -18.219 1 75.12 174 LYS A C 1
ATOM 1365 O O . LYS A 1 174 ? 5.445 37.438 -17.953 1 75.12 174 LYS A O 1
ATOM 1370 N N . ASN A 1 175 ? 4.016 35.906 -18.703 1 78.56 175 ASN A N 1
ATOM 1371 C CA . ASN A 1 175 ? 3.078 36.969 -19.078 1 78.56 175 ASN A CA 1
ATOM 1372 C C . ASN A 1 175 ? 2.143 37.312 -17.922 1 78.56 175 ASN A C 1
ATOM 1374 O O . ASN A 1 175 ? 1.341 38.25 -18.016 1 78.56 175 ASN A O 1
ATOM 1378 N N . SER A 1 176 ? 2.332 36.656 -16.844 1 77.44 176 SER A N 1
ATOM 1379 C CA . SER A 1 176 ? 1.458 36.875 -15.695 1 77.44 176 SER A CA 1
ATOM 1380 C C . SER A 1 176 ? 2.021 37.938 -14.766 1 77.44 176 SER A C 1
ATOM 1382 O O . SER A 1 176 ? 3.236 38.031 -14.57 1 77.44 176 SER A O 1
ATOM 1384 N N . PRO A 1 177 ? 1.169 38.812 -14.234 1 75.19 177 PRO A N 1
ATOM 1385 C CA . PRO A 1 177 ? 1.64 39.75 -13.227 1 75.19 177 PRO A CA 1
ATOM 1386 C C . PRO A 1 177 ? 2.232 39.062 -12 1 75.19 177 PRO A C 1
ATOM 1388 O O . PRO A 1 177 ? 2.969 39.688 -11.234 1 75.19 177 PRO A O 1
ATOM 1391 N N . ALA A 1 178 ? 1.915 37.844 -11.859 1 68.75 178 ALA A N 1
ATOM 1392 C CA . ALA A 1 178 ? 2.4 37.094 -10.719 1 68.75 178 ALA A CA 1
ATOM 1393 C C . ALA A 1 178 ? 3.732 36.406 -11.031 1 68.75 178 ALA A C 1
ATOM 1395 O O . ALA A 1 178 ? 4.289 35.688 -10.188 1 68.75 178 ALA A O 1
ATOM 1396 N N . TRP A 1 179 ? 4.094 36.688 -12.25 1 67.88 179 TRP A N 1
ATOM 1397 C CA . TRP A 1 179 ? 5.375 36.094 -12.625 1 67.88 179 TRP A CA 1
ATOM 1398 C C . TRP A 1 179 ? 6.465 36.469 -11.625 1 67.88 179 TRP A C 1
ATOM 1400 O O . TRP A 1 179 ? 6.668 37.656 -11.352 1 67.88 179 TRP A O 1
ATOM 1410 N N . ASN A 1 180 ? 6.977 35.594 -10.945 1 61.28 180 ASN A N 1
ATOM 1411 C CA . ASN A 1 180 ? 7.871 35.875 -9.828 1 61.28 180 ASN A CA 1
ATOM 1412 C C . ASN A 1 180 ? 9.328 35.594 -10.195 1 61.28 180 ASN A C 1
ATOM 1414 O O . ASN A 1 180 ? 10.125 35.219 -9.344 1 61.28 180 ASN A O 1
ATOM 1418 N N . LYS A 1 181 ? 9.578 35.969 -11.391 1 58.22 181 LYS A N 1
ATOM 1419 C CA . LYS A 1 181 ? 10.93 35.906 -11.938 1 58.22 181 LYS A CA 1
ATOM 1420 C C . LYS A 1 181 ? 11.672 34.688 -11.383 1 58.22 181 LYS A C 1
ATOM 1422 O O . LYS A 1 181 ? 12.828 34.812 -10.969 1 58.22 181 LYS A O 1
ATOM 1427 N N . GLY A 1 182 ? 10.914 33.75 -11.266 1 52.16 182 GLY A N 1
ATOM 1428 C CA . GLY A 1 182 ? 11.523 32.5 -10.797 1 52.16 182 GLY A CA 1
ATOM 1429 C C . GLY A 1 182 ? 11.695 32.469 -9.297 1 52.16 182 GLY A C 1
ATOM 1430 O O . GLY A 1 182 ? 12.203 31.469 -8.75 1 52.16 182 GLY A O 1
ATOM 1431 N N . LYS A 1 183 ? 11.43 33.75 -8.633 1 49.94 183 LYS A N 1
ATOM 1432 C CA . LYS A 1 183 ? 11.523 33.781 -7.176 1 49.94 183 LYS A CA 1
ATOM 1433 C C . LYS A 1 183 ? 10.289 33.156 -6.535 1 49.94 183 LYS A C 1
ATOM 1435 O O . LYS A 1 183 ? 9.156 33.438 -6.945 1 49.94 183 LYS A O 1
ATOM 1440 N N . ILE A 1 184 ? 10.344 32 -6.199 1 46.72 184 ILE A N 1
ATOM 1441 C CA . ILE A 1 184 ? 9.164 31.266 -5.77 1 46.72 184 ILE A CA 1
ATOM 1442 C C . ILE A 1 184 ? 8.984 31.422 -4.262 1 46.72 184 ILE A C 1
ATOM 1444 O O . ILE A 1 184 ? 9.148 30.453 -3.512 1 46.72 184 ILE A O 1
ATOM 1448 N N . HIS A 1 185 ? 9.469 32.594 -3.639 1 49.91 185 HIS A N 1
ATOM 1449 C CA . HIS A 1 185 ? 9.25 32.656 -2.199 1 49.91 185 HIS A CA 1
ATOM 1450 C C . HIS A 1 185 ? 8.148 33.656 -1.851 1 49.91 185 HIS A C 1
ATOM 1452 O O . HIS A 1 185 ? 7.98 34.688 -2.533 1 49.91 185 HIS A O 1
ATOM 1458 N N . TYR A 1 186 ? 7.223 33.125 -0.981 1 51.97 186 TYR A N 1
ATOM 1459 C CA . TYR A 1 186 ? 6.066 33.844 -0.478 1 51.97 186 TYR A CA 1
ATOM 1460 C C . TYR A 1 186 ? 6.504 35.031 0.396 1 51.97 186 TYR A C 1
ATOM 1462 O O . TYR A 1 186 ? 5.863 36.062 0.399 1 51.97 186 TYR A O 1
ATOM 1470 N N . ALA A 1 187 ? 7.699 34.844 1.17 1 50 187 ALA A N 1
ATOM 1471 C CA . ALA A 1 187 ? 8.102 35.906 2.068 1 50 187 ALA A CA 1
ATOM 1472 C C . ALA A 1 187 ? 8.594 37.125 1.284 1 50 187 ALA A C 1
ATOM 1474 O O . ALA A 1 187 ? 9.539 37.031 0.497 1 50 187 ALA A O 1
ATOM 1475 N N . GLY A 1 188 ? 7.809 38.125 1.302 1 57.12 188 GLY A N 1
ATOM 1476 C CA . GLY A 1 188 ? 8.102 39.375 0.625 1 57.12 188 GLY A CA 1
ATOM 1477 C C . GLY A 1 188 ? 7.582 39.438 -0.798 1 57.12 188 GLY A C 1
ATOM 1478 O O . GLY A 1 188 ? 7.988 40.281 -1.587 1 57.12 188 GLY A O 1
ATOM 1479 N N . ALA A 1 189 ? 6.828 38.406 -1.065 1 62.16 189 ALA A N 1
ATOM 1480 C CA . ALA A 1 189 ? 6.285 38.344 -2.42 1 62.16 189 ALA A CA 1
ATOM 1481 C C . ALA A 1 189 ? 5.254 39.438 -2.658 1 62.16 189 ALA A C 1
ATOM 1483 O O . ALA A 1 189 ? 4.707 40 -1.708 1 62.16 189 ALA A O 1
ATOM 1484 N N . SER A 1 190 ? 5.184 39.781 -3.934 1 69.19 190 SER A N 1
ATOM 1485 C CA . SER A 1 190 ? 4.172 40.75 -4.34 1 69.19 190 SER A CA 1
ATOM 1486 C C . SER A 1 190 ? 2.766 40.25 -4.027 1 69.19 190 SER A C 1
ATOM 1488 O O . SER A 1 190 ? 2.572 39.062 -3.773 1 69.19 190 SER A O 1
ATOM 1490 N N . ASP A 1 191 ? 1.932 41.094 -3.9 1 73.81 191 ASP A N 1
ATOM 1491 C CA . ASP A 1 191 ? 0.53 40.781 -3.65 1 73.81 191 ASP A CA 1
ATOM 1492 C C . ASP A 1 191 ? -0.009 39.812 -4.707 1 73.81 191 ASP A C 1
ATOM 1494 O O . ASP A 1 191 ? -0.854 38.969 -4.41 1 73.81 191 ASP A O 1
ATOM 1498 N N . GLU A 1 192 ? 0.489 39.906 -5.836 1 77.75 192 GLU A N 1
ATOM 1499 C CA . GLU A 1 192 ? 0.03 39.062 -6.926 1 77.75 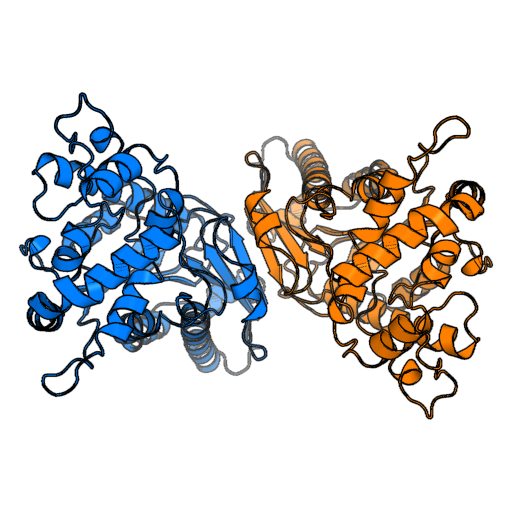192 GLU A CA 1
ATOM 1500 C C . GLU A 1 192 ? 0.473 37.625 -6.719 1 77.75 192 GLU A C 1
ATOM 1502 O O . GLU A 1 192 ? -0.274 36.688 -7.02 1 77.75 192 GLU A O 1
ATOM 1507 N N . VAL A 1 193 ? 1.61 37.5 -6.223 1 74 193 VAL A N 1
ATOM 1508 C CA . VAL A 1 193 ? 2.141 36.156 -5.953 1 74 193 VAL A CA 1
ATOM 1509 C C . VAL A 1 193 ? 1.355 35.5 -4.812 1 74 193 VAL A C 1
ATOM 1511 O O . VAL A 1 193 ? 0.962 34.344 -4.91 1 74 193 VAL A O 1
ATOM 1514 N N . LEU A 1 194 ? 1.124 36.281 -3.854 1 73.56 194 LEU A N 1
ATOM 1515 C CA . LEU A 1 194 ? 0.363 35.781 -2.713 1 73.56 194 LEU A CA 1
ATOM 1516 C C . LEU A 1 194 ? -1.046 35.375 -3.133 1 73.56 194 LEU A C 1
ATOM 1518 O O . LEU A 1 194 ? -1.562 34.375 -2.68 1 73.56 194 LEU A O 1
ATOM 1522 N N . LYS A 1 195 ? -1.573 36.156 -3.949 1 78.19 195 LYS A N 1
ATOM 1523 C CA . LYS A 1 195 ? -2.91 35.875 -4.457 1 78.19 195 LYS A CA 1
ATOM 1524 C C . LYS A 1 195 ? -2.924 34.562 -5.242 1 78.19 195 LYS A C 1
ATOM 1526 O O . LYS A 1 195 ? -3.859 33.781 -5.121 1 78.19 195 LYS A O 1
ATOM 1531 N N . ALA A 1 196 ? -1.977 34.312 -6.004 1 79.06 196 ALA A N 1
ATOM 1532 C CA . ALA A 1 196 ? -1.882 33.094 -6.801 1 79.06 196 ALA A CA 1
ATOM 1533 C C . ALA A 1 196 ? -1.802 31.875 -5.902 1 79.06 196 ALA A C 1
ATOM 1535 O O . ALA A 1 196 ? -2.469 30.875 -6.156 1 79.06 196 ALA A O 1
ATOM 1536 N N . TYR A 1 197 ? -1.062 32 -4.859 1 77.62 197 TYR A N 1
ATOM 1537 C CA . TYR A 1 197 ? -0.923 30.906 -3.92 1 77.62 197 TYR A CA 1
ATOM 1538 C C . TYR A 1 197 ? -2.23 30.656 -3.176 1 77.62 197 TYR A C 1
ATOM 1540 O O . TYR A 1 197 ? -2.617 29.5 -2.961 1 77.62 197 TYR A O 1
ATOM 1548 N N . ARG A 1 198 ? -2.867 31.688 -2.852 1 78.81 198 ARG A N 1
ATOM 1549 C CA . ARG A 1 198 ? -4.133 31.562 -2.135 1 78.81 198 ARG A CA 1
ATOM 1550 C C . ARG A 1 198 ? -5.191 30.891 -3.002 1 78.81 198 ARG A C 1
ATOM 1552 O O . ARG A 1 198 ? -5.988 30.094 -2.51 1 78.81 198 ARG A O 1
ATOM 1559 N N . GLU A 1 199 ? -5.164 31.25 -4.219 1 82.44 199 GLU A N 1
ATOM 1560 C CA . GLU A 1 199 ? -6.113 30.656 -5.152 1 82.44 199 GLU A CA 1
ATOM 1561 C C . GLU A 1 199 ? -5.828 29.156 -5.34 1 82.44 199 GLU A C 1
ATOM 1563 O O . GLU A 1 199 ? -6.754 28.344 -5.367 1 82.44 199 GLU A O 1
ATOM 1568 N N . ARG A 1 200 ? -4.59 28.844 -5.457 1 82.56 200 ARG A N 1
ATOM 1569 C CA . ARG A 1 200 ? -4.199 27.438 -5.578 1 82.56 200 ARG A CA 1
ATOM 1570 C C . ARG A 1 200 ? -4.574 26.656 -4.324 1 82.56 200 ARG A C 1
ATOM 1572 O O . ARG A 1 200 ? -5.078 25.531 -4.414 1 82.56 200 ARG A O 1
ATOM 1579 N N . TRP A 1 201 ? -4.363 27.281 -3.242 1 83.62 201 TRP A N 1
ATOM 1580 C CA . TRP A 1 201 ? -4.727 26.656 -1.974 1 83.62 201 TRP A CA 1
ATOM 1581 C C . TRP A 1 201 ? -6.227 26.406 -1.9 1 83.62 201 TRP A C 1
ATOM 1583 O O . TRP A 1 201 ? -6.664 25.328 -1.501 1 83.62 201 TRP A O 1
ATOM 1593 N N . ALA A 1 202 ? -6.953 27.375 -2.225 1 84.38 202 ALA A N 1
ATOM 1594 C CA . ALA A 1 202 ? -8.406 27.25 -2.184 1 84.38 202 ALA A CA 1
ATOM 1595 C C . ALA A 1 202 ? -8.891 26.094 -3.051 1 84.38 202 ALA A C 1
ATOM 1597 O O . ALA A 1 202 ? -9.75 25.312 -2.633 1 84.38 202 ALA A O 1
ATOM 1598 N N . GLU A 1 203 ? -8.32 26.047 -4.184 1 87.75 203 GLU A N 1
ATOM 1599 C CA . GLU A 1 203 ? -8.68 24.969 -5.098 1 87.75 203 GLU A CA 1
ATOM 1600 C C . GLU A 1 203 ? -8.266 23.609 -4.543 1 87.75 203 GLU A C 1
ATOM 1602 O O . GLU A 1 203 ? -9.047 22.656 -4.57 1 87.75 203 GLU A O 1
ATOM 1607 N N . ASP A 1 204 ? -7.074 23.516 -4.051 1 88.12 204 ASP A N 1
ATOM 1608 C CA . ASP A 1 204 ? -6.547 22.266 -3.502 1 88.12 204 ASP A CA 1
ATOM 1609 C C . ASP A 1 204 ? -7.367 21.797 -2.301 1 88.12 204 ASP A C 1
ATOM 1611 O O . ASP A 1 204 ? -7.699 20.625 -2.188 1 88.12 204 ASP A O 1
ATOM 1615 N N . LEU A 1 205 ? -7.641 22.766 -1.415 1 90.19 205 LEU A N 1
ATOM 1616 C CA . LEU A 1 205 ? -8.43 22.406 -0.238 1 90.19 205 LEU A CA 1
ATOM 1617 C C . LEU A 1 205 ? -9.812 21.922 -0.637 1 90.19 205 LEU A C 1
ATOM 1619 O O . LEU A 1 205 ? -10.305 20.922 -0.099 1 90.19 205 LEU A O 1
ATOM 1623 N N . ASN A 1 206 ? -10.414 22.594 -1.547 1 91.56 206 ASN A N 1
ATOM 1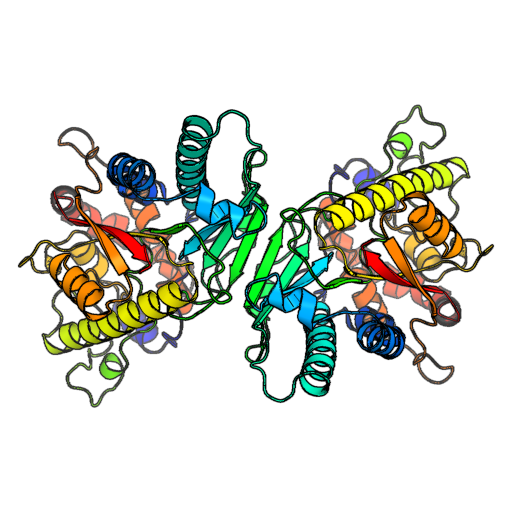624 C CA . ASN A 1 206 ? -11.719 22.172 -2.027 1 91.56 206 ASN A CA 1
ATOM 1625 C C . ASN A 1 206 ? -11.672 20.781 -2.639 1 91.56 206 ASN A C 1
ATOM 1627 O O . ASN A 1 206 ? -12.539 19.938 -2.363 1 91.56 206 ASN A O 1
ATOM 1631 N N . ASN A 1 207 ? -10.711 20.562 -3.5 1 93.19 207 ASN A N 1
ATOM 1632 C CA . ASN A 1 207 ? -10.539 19.234 -4.109 1 93.19 207 ASN A CA 1
ATOM 1633 C C . ASN A 1 207 ? -10.336 18.156 -3.053 1 93.19 207 ASN A C 1
ATOM 1635 O O . ASN A 1 207 ? -10.922 17.078 -3.146 1 93.19 207 ASN A O 1
ATOM 1639 N N . PHE A 1 208 ? -9.531 18.5 -2.088 1 95.38 208 PHE A N 1
ATOM 1640 C CA . PHE A 1 208 ? -9.258 17.562 -0.996 1 95.38 208 PHE A CA 1
ATOM 1641 C C . PHE A 1 208 ? -10.531 17.234 -0.238 1 95.38 208 PHE A C 1
ATOM 1643 O O . PHE A 1 208 ? -10.836 16.062 -0.002 1 95.38 208 PHE A O 1
ATOM 1650 N N . LEU A 1 209 ? -11.266 18.203 0.105 1 95.5 209 LEU A N 1
ATOM 1651 C CA . LEU A 1 209 ? -12.5 18 0.865 1 95.5 209 LEU A CA 1
ATOM 1652 C C . LEU A 1 209 ? -13.523 17.234 0.048 1 95.5 209 LEU A C 1
ATOM 1654 O O . LEU A 1 209 ? -14.203 16.344 0.576 1 95.5 209 LEU A O 1
ATOM 1658 N N . ASN A 1 210 ? -13.648 17.547 -1.243 1 96.19 210 ASN A N 1
ATOM 1659 C CA . ASN A 1 210 ? -14.57 16.812 -2.113 1 96.19 210 ASN A CA 1
ATOM 1660 C C . ASN A 1 210 ? -14.211 15.336 -2.199 1 96.19 210 ASN A C 1
ATOM 1662 O O . ASN A 1 210 ? -15.094 14.477 -2.141 1 96.19 210 ASN A O 1
ATOM 1666 N N . ALA A 1 211 ? -12.969 15.07 -2.389 1 97.69 211 ALA A N 1
ATOM 1667 C CA . ALA A 1 211 ? -12.508 13.688 -2.467 1 97.69 211 ALA A CA 1
ATOM 1668 C C . ALA A 1 211 ? -12.812 12.938 -1.172 1 97.69 211 ALA A C 1
ATOM 1670 O O . ALA A 1 211 ? -13.32 11.82 -1.201 1 97.69 211 ALA A O 1
ATOM 1671 N N . ARG A 1 212 ? -12.508 13.578 -0.032 1 97.75 212 ARG A N 1
ATOM 1672 C CA . ARG A 1 212 ? -12.773 12.961 1.267 1 97.75 212 ARG A CA 1
ATOM 1673 C C . ARG A 1 212 ? -14.266 12.781 1.494 1 97.75 212 ARG A C 1
ATOM 1675 O O . ARG A 1 212 ? -14.695 11.773 2.047 1 97.75 212 ARG A O 1
ATOM 1682 N N . ALA A 1 213 ? -15.039 13.742 1.069 1 96.88 213 ALA A N 1
ATOM 1683 C CA . ALA A 1 213 ? -16.484 13.641 1.224 1 96.88 213 ALA A CA 1
ATOM 1684 C C . ALA A 1 213 ? -17.031 12.43 0.475 1 96.88 213 ALA A C 1
ATOM 1686 O O . ALA A 1 213 ? -18.016 11.812 0.906 1 96.88 213 ALA A O 1
ATOM 1687 N N . GLU A 1 214 ? -16.469 12.109 -0.624 1 96.88 214 GLU A N 1
ATOM 1688 C CA . GLU A 1 214 ? -16.875 10.938 -1.394 1 96.88 214 GLU A CA 1
ATOM 1689 C C . GLU A 1 214 ? -16.375 9.648 -0.748 1 96.88 214 GLU A C 1
ATOM 1691 O O . GLU A 1 214 ? -17.078 8.641 -0.735 1 96.88 214 GLU A O 1
ATOM 1696 N N . GLU A 1 215 ? -15.203 9.656 -0.168 1 98.25 215 GLU A N 1
ATOM 1697 C CA . GLU A 1 215 ? -14.508 8.453 0.284 1 98.25 215 GLU A CA 1
ATOM 1698 C C . GLU A 1 215 ? -14.93 8.078 1.701 1 98.25 215 GLU A C 1
ATOM 1700 O O . GLU A 1 215 ? -14.922 6.895 2.059 1 98.25 215 GLU A O 1
ATOM 1705 N N . ILE A 1 216 ? -15.227 9.094 2.545 1 97.5 216 ILE A N 1
ATOM 1706 C CA . ILE A 1 216 ? -15.578 8.859 3.939 1 97.5 216 ILE A CA 1
ATOM 1707 C C . ILE A 1 216 ? -17.078 8.547 4.047 1 97.5 216 ILE A C 1
ATOM 1709 O O . ILE A 1 216 ? -17.891 9.203 3.398 1 97.5 216 ILE A O 1
ATOM 1713 N N . VAL A 1 217 ? -17.438 7.578 4.824 1 96.81 217 VAL A N 1
ATOM 1714 C CA . VAL A 1 217 ? -18.844 7.25 5.062 1 96.81 217 VAL A CA 1
ATOM 1715 C C . VAL A 1 217 ? -19.531 8.406 5.777 1 96.81 217 VAL A C 1
ATOM 1717 O O . VAL A 1 217 ? -18.891 9.148 6.527 1 96.81 217 VAL A O 1
ATOM 1720 N N . PRO A 1 218 ? -20.844 8.578 5.539 1 95 218 PRO A N 1
ATOM 1721 C CA . PRO A 1 218 ? -21.547 9.523 6.398 1 95 218 PRO A CA 1
ATOM 1722 C C . PRO A 1 218 ? -21.344 9.25 7.887 1 95 218 PRO A C 1
ATOM 1724 O O . PRO A 1 218 ? -21.391 8.094 8.312 1 95 218 PRO A O 1
ATOM 1727 N N . GLY A 1 219 ? -21.031 10.273 8.648 1 96.25 219 GLY A N 1
ATOM 1728 C CA . GLY A 1 219 ? -20.766 10.117 10.07 1 96.25 219 GLY A CA 1
ATOM 1729 C C . GLY A 1 219 ? -19.297 9.859 10.383 1 96.25 219 GLY A C 1
ATOM 1730 O O . GLY A 1 219 ? -18.891 9.93 11.547 1 96.25 219 GLY A O 1
ATOM 1731 N N . GLY A 1 220 ? -18.531 9.508 9.328 1 97.88 220 GLY A N 1
ATOM 1732 C CA . GLY A 1 220 ? -17.094 9.352 9.523 1 97.88 220 GLY A CA 1
ATOM 1733 C C . GLY A 1 220 ? -16.391 10.656 9.859 1 97.88 220 GLY A C 1
ATOM 1734 O O . GLY A 1 220 ? -17 11.727 9.828 1 97.88 220 GLY A O 1
ATOM 1735 N N . MET A 1 221 ? -15.094 10.617 10.133 1 98 221 MET A N 1
ATOM 1736 C CA . MET A 1 221 ? -14.406 11.797 10.633 1 98 221 MET A CA 1
ATOM 1737 C C . MET A 1 221 ? -13.141 12.086 9.836 1 98 221 MET A C 1
ATOM 1739 O O . MET A 1 221 ? -12.453 11.156 9.398 1 98 221 MET A O 1
ATOM 1743 N N . LEU A 1 222 ? -12.867 13.344 9.695 1 98 222 LEU A N 1
ATOM 1744 C CA . LEU A 1 222 ? -11.648 13.867 9.094 1 98 222 LEU A CA 1
ATOM 1745 C C . LEU A 1 222 ? -10.922 14.797 10.055 1 98 222 LEU A C 1
ATOM 1747 O O . LEU A 1 222 ? -11.469 15.812 10.484 1 98 222 LEU A O 1
ATOM 1751 N N . ILE A 1 223 ? -9.695 14.453 10.398 1 98.19 223 ILE A N 1
ATOM 1752 C CA . ILE A 1 223 ? -8.852 15.234 11.289 1 98.19 223 ILE A CA 1
ATOM 1753 C C . ILE A 1 223 ? -7.715 15.875 10.508 1 98.19 223 ILE A C 1
ATOM 1755 O O . ILE A 1 223 ? -6.953 15.188 9.828 1 98.19 223 ILE A O 1
ATOM 1759 N N . VAL A 1 224 ? -7.602 17.172 10.586 1 95.12 224 VAL A N 1
ATOM 1760 C CA . VAL A 1 224 ? -6.543 17.891 9.883 1 95.12 224 VAL A CA 1
ATOM 1761 C C . VAL A 1 224 ? -5.766 18.766 10.859 1 95.12 224 VAL A C 1
ATOM 1763 O O . VAL A 1 224 ? -6.359 19.562 11.602 1 95.12 224 VAL A O 1
ATOM 1766 N N . ILE A 1 225 ? -4.484 18.594 10.914 1 94.5 225 ILE A N 1
ATOM 1767 C CA . ILE A 1 225 ? -3.572 19.438 11.672 1 94.5 225 ILE A CA 1
ATOM 1768 C C . ILE A 1 225 ? -2.533 20.047 10.727 1 94.5 225 ILE A C 1
ATOM 1770 O O . ILE A 1 225 ? -1.896 19.328 9.953 1 94.5 225 ILE A O 1
ATOM 1774 N N . MET A 1 226 ? -2.393 21.312 10.734 1 89.19 226 MET A N 1
ATOM 1775 C CA . MET A 1 226 ? -1.444 21.953 9.82 1 89.19 226 MET A CA 1
ATOM 1776 C C . MET A 1 226 ? -0.964 23.281 10.383 1 89.19 226 MET A C 1
ATOM 1778 O O . MET A 1 226 ? -1.585 23.844 11.297 1 89.19 226 MET A O 1
ATOM 1782 N N . PRO A 1 227 ? 0.139 23.75 9.852 1 83.31 227 PRO A N 1
ATOM 1783 C CA . PRO A 1 227 ? 0.587 25.078 10.273 1 83.31 227 PRO A CA 1
ATOM 1784 C C . PRO A 1 227 ? -0.428 26.172 9.945 1 83.31 227 PRO A C 1
ATOM 1786 O O . PRO A 1 227 ? -1.233 26.016 9.023 1 83.31 227 PRO A O 1
ATOM 1789 N N . SER A 1 228 ? -0.354 27.109 10.766 1 83.38 228 SER A N 1
ATOM 1790 C CA . SER A 1 228 ? -1.252 28.25 10.586 1 83.38 228 SER A CA 1
ATOM 1791 C C . SER A 1 228 ? -0.53 29.578 10.828 1 83.38 228 SER A C 1
ATOM 1793 O O . SER A 1 228 ? 0.555 29.594 11.406 1 83.38 228 SER A O 1
ATOM 1795 N N . ILE A 1 229 ? -1.075 30.562 10.234 1 75.75 229 ILE A N 1
ATOM 1796 C CA . ILE A 1 229 ? -0.581 31.922 10.477 1 75.75 229 ILE A CA 1
ATOM 1797 C C . ILE A 1 229 ? -1.61 32.719 11.289 1 75.75 229 ILE A C 1
ATOM 1799 O O . ILE A 1 229 ? -2.811 32.656 11 1 75.75 229 ILE A O 1
ATOM 1803 N N . PRO A 1 230 ? -1.047 33.281 12.391 1 69.38 230 PRO A N 1
ATOM 1804 C CA . PRO A 1 230 ? -1.993 34.125 13.102 1 69.38 230 PRO A CA 1
ATOM 1805 C C . PRO A 1 230 ? -2.645 35.188 12.195 1 69.38 230 PRO A C 1
ATOM 1807 O O . PRO A 1 230 ? -2.018 35.656 11.25 1 69.38 230 PRO A O 1
ATOM 1810 N N . ASP A 1 231 ? -3.883 35.375 12.539 1 63.97 231 ASP A N 1
ATOM 1811 C CA . ASP A 1 231 ? -4.598 36.375 11.75 1 63.97 231 ASP A CA 1
ATOM 1812 C C . ASP A 1 231 ? -3.844 37.719 11.727 1 63.97 231 ASP A C 1
ATOM 1814 O O . ASP A 1 231 ? -3.428 38.219 12.773 1 63.97 231 ASP A O 1
ATOM 1818 N N . GLY A 1 232 ? -3.605 38.219 10.539 1 60.5 232 GLY A N 1
ATOM 1819 C CA . GLY A 1 232 ? -3.027 39.531 10.383 1 60.5 232 GLY A CA 1
ATOM 1820 C C . GLY A 1 232 ? -1.51 39.531 10.414 1 60.5 232 GLY A C 1
ATOM 1821 O O . GLY A 1 232 ? -0.875 40.562 10.156 1 60.5 232 GLY A O 1
ATOM 1822 N N . MET A 1 233 ? -0.9 38.469 10.734 1 64.31 233 MET A N 1
ATOM 1823 C CA . MET A 1 233 ? 0.559 38.406 10.781 1 64.31 233 MET A CA 1
ATOM 1824 C C . MET A 1 233 ? 1.137 38.094 9.414 1 64.31 233 MET A C 1
ATOM 1826 O O . MET A 1 233 ? 0.673 37.156 8.742 1 64.31 233 MET A O 1
ATOM 1830 N N . PRO A 1 234 ? 2.014 39 9.023 1 61.94 234 PRO A N 1
ATOM 1831 C CA . PRO A 1 234 ? 2.668 38.656 7.75 1 61.94 234 PRO A CA 1
ATOM 1832 C C . PRO A 1 234 ? 3.5 37.406 7.816 1 61.94 234 PRO A C 1
ATOM 1834 O O . PRO A 1 234 ? 4.078 37.094 8.859 1 61.94 234 PRO A O 1
ATOM 1837 N N . TYR A 1 235 ? 3.496 36.625 6.777 1 61.56 235 TYR A N 1
ATOM 1838 C CA . TYR A 1 235 ? 4.207 35.344 6.68 1 61.56 235 TYR A CA 1
ATOM 1839 C C . TYR A 1 235 ? 5.688 35.531 6.992 1 61.56 235 TYR A C 1
ATOM 1841 O O . TYR A 1 235 ? 6.32 34.625 7.562 1 61.56 235 TYR A O 1
ATOM 1849 N N . SER A 1 236 ? 6.219 36.625 6.688 1 61.41 236 SER A N 1
ATOM 1850 C CA . SER A 1 236 ? 7.637 36.938 6.855 1 61.41 236 SER A CA 1
ATOM 1851 C C . SER A 1 236 ? 8.039 36.906 8.328 1 61.41 236 SER A C 1
ATOM 1853 O O . SER A 1 236 ? 9.219 36.781 8.656 1 61.41 236 SER A O 1
ATOM 1855 N N . GLU A 1 237 ? 7.074 36.969 9.102 1 61.38 237 GLU A N 1
ATOM 1856 C CA . GLU A 1 237 ? 7.375 37 10.531 1 61.38 237 GLU A CA 1
ATOM 1857 C C . GLU A 1 237 ? 7.293 35.625 11.164 1 61.38 237 GLU A C 1
ATOM 1859 O O . GLU A 1 237 ? 7.629 35.469 12.336 1 61.38 237 GLU A O 1
ATOM 1864 N N . LEU A 1 238 ? 6.871 34.719 10.344 1 59 238 LEU A N 1
ATOM 1865 C CA . LEU A 1 238 ? 6.812 33.344 10.836 1 59 238 LEU A CA 1
ATOM 1866 C C . LEU A 1 238 ? 8.148 32.625 10.656 1 59 238 LEU A C 1
ATOM 1868 O O . LEU A 1 238 ? 8.938 33 9.781 1 59 238 LEU A O 1
ATOM 1872 N N . ALA A 1 239 ? 8.406 31.672 11.586 1 57.62 239 ALA A N 1
ATOM 1873 C CA . ALA A 1 239 ? 9.656 30.922 11.523 1 57.62 239 ALA A CA 1
ATOM 1874 C C . ALA A 1 239 ? 9.898 30.359 10.125 1 57.62 239 ALA A C 1
ATOM 1876 O O . ALA A 1 239 ? 10.992 30.484 9.578 1 57.62 239 ALA A O 1
ATOM 1877 N N . ASN A 1 240 ? 8.898 29.797 9.555 1 60.31 240 ASN A N 1
ATOM 1878 C CA . ASN A 1 240 ? 9.039 29.203 8.227 1 60.31 240 ASN A CA 1
ATOM 1879 C C . ASN A 1 240 ? 9.289 30.266 7.16 1 60.31 240 ASN A C 1
ATOM 1881 O O . ASN A 1 240 ? 10.031 30.016 6.203 1 60.31 240 ASN A O 1
ATOM 1885 N N . GLY A 1 241 ? 8.68 31.344 7.391 1 59.72 241 GLY A N 1
ATOM 1886 C CA . GLY A 1 241 ? 8.922 32.438 6.477 1 59.72 241 GLY A CA 1
ATOM 1887 C C . GLY A 1 241 ? 10.352 32.969 6.523 1 59.72 241 GLY A C 1
ATOM 1888 O O . GLY A 1 241 ? 10.938 33.281 5.484 1 59.72 241 GLY A O 1
ATOM 1889 N N . ILE A 1 242 ? 10.789 32.969 7.652 1 55.97 242 ILE A N 1
ATOM 1890 C CA . ILE A 1 242 ? 12.172 33.406 7.828 1 55.97 242 ILE A CA 1
ATOM 1891 C C . ILE A 1 242 ? 13.117 32.406 7.148 1 55.97 242 ILE A C 1
ATOM 1893 O O . ILE A 1 242 ? 14.07 32.812 6.48 1 55.97 242 ILE A O 1
ATOM 1897 N N . LEU A 1 243 ? 12.711 31.156 7.352 1 57.97 243 LEU A N 1
ATOM 1898 C CA . LEU A 1 243 ? 13.586 30.094 6.844 1 57.97 243 LEU A CA 1
ATOM 1899 C C . LEU A 1 243 ? 13.43 29.938 5.332 1 57.97 243 LEU A C 1
ATOM 1901 O O . LEU A 1 243 ? 14.422 29.812 4.613 1 57.97 243 LEU A O 1
ATOM 1905 N N . TYR A 1 244 ? 12.18 29.984 4.871 1 56.44 244 TYR A N 1
ATOM 1906 C CA . TYR A 1 244 ? 11.922 29.578 3.496 1 56.44 244 TYR A CA 1
ATOM 1907 C C . TYR A 1 244 ? 11.953 30.781 2.555 1 56.44 244 TYR A C 1
ATOM 1909 O O . TYR A 1 244 ? 11.883 30.625 1.333 1 56.44 244 TYR A O 1
ATOM 1917 N N . SER A 1 245 ? 11.93 31.938 3.105 1 51.34 245 SER A N 1
ATOM 1918 C CA . SER A 1 245 ? 12.109 33.094 2.221 1 51.34 245 SER A CA 1
ATOM 1919 C C . SER A 1 245 ? 13.242 32.844 1.223 1 51.34 245 SER A C 1
ATOM 1921 O O . SER A 1 245 ? 13.297 33.469 0.171 1 51.34 245 SER A O 1
ATOM 1923 N N . SER A 1 246 ? 13.852 31.781 1.523 1 46.06 246 SER A N 1
ATOM 1924 C CA . SER A 1 246 ? 14.977 31.516 0.637 1 46.06 246 SER A CA 1
ATOM 1925 C C . SER A 1 246 ? 14.641 30.422 -0.377 1 46.06 246 SER A C 1
ATOM 1927 O O . SER A 1 246 ? 15.422 30.156 -1.291 1 46.06 246 SER A O 1
ATOM 1929 N N . PHE A 1 247 ? 13.461 29.703 -0.059 1 49.91 247 PHE A N 1
ATOM 1930 C CA . PHE A 1 247 ? 13.219 28.562 -0.93 1 49.91 247 PHE A CA 1
ATOM 1931 C C . PHE A 1 247 ? 11.859 28.688 -1.611 1 49.91 247 PHE A C 1
ATOM 1933 O O . PHE A 1 247 ? 10.914 29.234 -1.032 1 49.91 247 PHE A O 1
ATOM 1940 N N . GLU A 1 248 ? 11.836 28.656 -2.977 1 48.72 248 GLU A N 1
ATOM 1941 C CA . GLU A 1 248 ? 10.562 28.516 -3.672 1 48.72 248 GLU A CA 1
ATOM 1942 C C . GLU A 1 248 ? 9.797 27.297 -3.168 1 48.72 248 GLU A C 1
ATOM 1944 O O . GLU A 1 248 ? 10.297 26.172 -3.238 1 48.72 248 GLU A O 1
ATOM 1949 N N . SER A 1 249 ? 8.961 27.578 -2.164 1 54.38 249 SER A N 1
ATOM 1950 C CA . SER A 1 249 ? 8.383 26.359 -1.593 1 54.38 249 SER A CA 1
ATOM 1951 C C . SER A 1 249 ? 6.902 26.25 -1.942 1 54.38 249 SER A C 1
ATOM 1953 O O . SER A 1 249 ? 6.242 27.25 -2.236 1 54.38 249 SER A O 1
ATOM 1955 N N . THR A 1 250 ? 6.438 25.125 -2.402 1 54.53 250 THR A N 1
ATOM 1956 C CA . THR A 1 250 ? 5.031 24.766 -2.547 1 54.53 250 THR A CA 1
ATOM 1957 C C . THR A 1 250 ? 4.348 24.703 -1.184 1 54.53 250 THR A C 1
ATOM 1959 O O . THR A 1 250 ? 3.412 23.922 -0.989 1 54.53 250 THR A O 1
ATOM 1962 N N . LEU A 1 251 ? 4.895 25.484 -0.269 1 56.84 251 LEU A N 1
ATOM 1963 C CA . LEU A 1 251 ? 4.293 25.484 1.061 1 56.84 251 LEU A CA 1
ATOM 1964 C C . LEU A 1 251 ? 3.447 26.734 1.278 1 56.84 251 LEU A C 1
ATOM 1966 O O . LEU A 1 251 ? 3.826 27.828 0.848 1 56.84 251 LEU A O 1
ATOM 1970 N N . LEU A 1 252 ? 2.221 26.594 1.655 1 56.38 252 LEU A N 1
ATOM 1971 C CA . LEU A 1 252 ? 1.391 27.734 2.035 1 56.38 252 LEU A CA 1
ATOM 1972 C C . LEU A 1 252 ? 0.693 27.484 3.367 1 56.38 252 LEU A C 1
ATOM 1974 O O . LEU A 1 252 ? -0.031 26.484 3.514 1 56.38 252 LEU A O 1
ATOM 1978 N N . ASP A 1 253 ? 1.027 28.375 4.254 1 67.31 253 ASP A N 1
ATOM 1979 C CA . ASP A 1 253 ? 0.298 28.344 5.516 1 67.31 253 ASP A CA 1
ATOM 1980 C C . ASP A 1 253 ? -0.858 29.328 5.508 1 67.31 253 ASP A C 1
ATOM 1982 O O . ASP A 1 253 ? -0.681 30.5 5.133 1 67.31 253 ASP A O 1
ATOM 1986 N N . MET A 1 254 ? -2.057 28.859 5.73 1 68 254 MET A N 1
ATOM 1987 C CA . MET A 1 254 ? -3.236 29.719 5.773 1 68 254 MET A CA 1
ATOM 1988 C C . MET A 1 254 ? -3.746 29.875 7.203 1 68 254 MET A C 1
ATOM 1990 O O . MET A 1 254 ? -3.451 29.031 8.062 1 68 254 MET A O 1
ATOM 1994 N N . SER A 1 255 ? -4.453 30.984 7.273 1 72.25 255 SER A N 1
ATOM 1995 C CA . SER A 1 255 ? -5.043 31.219 8.586 1 72.25 255 SER A CA 1
ATOM 1996 C C . SER A 1 255 ? -6.195 30.25 8.852 1 72.25 255 SER A C 1
ATOM 1998 O O . SER A 1 255 ? -6.816 29.75 7.91 1 72.25 255 SER A O 1
ATOM 2000 N N . LYS A 1 256 ? -6.426 30.016 10.102 1 74.06 256 LYS A N 1
ATOM 2001 C CA . LYS A 1 256 ? -7.547 29.188 10.516 1 74.06 256 LYS A CA 1
ATOM 2002 C C . LYS A 1 256 ? -8.859 29.703 9.945 1 74.06 256 LYS A C 1
ATOM 2004 O O . LYS A 1 256 ? -9.695 28.938 9.469 1 74.06 256 LYS A O 1
ATOM 2009 N N . ARG A 1 257 ? -9.055 30.984 10.039 1 73.75 257 ARG A N 1
ATOM 2010 C CA . ARG A 1 257 ? -10.297 31.609 9.594 1 73.75 257 ARG A CA 1
ATOM 2011 C C . ARG A 1 257 ? -10.547 31.344 8.109 1 73.75 257 ARG A C 1
ATOM 2013 O O . ARG A 1 257 ? -11.656 30.984 7.719 1 73.75 257 ARG A O 1
ATOM 2020 N N . GLU A 1 258 ? -9.508 31.516 7.348 1 75.44 258 GLU A N 1
ATOM 2021 C CA . GLU A 1 258 ? -9.648 31.281 5.914 1 75.44 258 GLU A CA 1
ATOM 2022 C C . GLU A 1 258 ? -9.992 29.828 5.625 1 75.44 258 GLU A C 1
ATOM 2024 O O . GLU A 1 258 ? -10.836 29.531 4.773 1 75.44 258 GLU A O 1
ATOM 2029 N N . ASN A 1 259 ? -9.367 28.984 6.305 1 76.31 259 ASN A N 1
ATOM 2030 C CA . ASN A 1 259 ? -9.648 27.562 6.121 1 76.31 259 ASN A CA 1
ATOM 2031 C C . ASN A 1 259 ? -11.062 27.203 6.566 1 76.31 259 ASN A C 1
ATOM 2033 O O . ASN A 1 259 ? -11.734 26.406 5.918 1 76.31 259 ASN A O 1
ATOM 2037 N N . LEU A 1 260 ? -11.484 27.812 7.648 1 75.56 260 LEU A N 1
ATOM 2038 C CA . LEU A 1 260 ? -12.828 27.594 8.148 1 75.56 260 LEU A CA 1
ATOM 2039 C C . LEU A 1 260 ? -13.875 28 7.117 1 75.56 260 LEU A C 1
ATOM 2041 O O . LEU A 1 260 ? -14.828 27.25 6.863 1 75.56 260 LEU A O 1
ATOM 2045 N N . LEU A 1 261 ? -13.695 29.078 6.535 1 76.81 261 LEU A N 1
ATOM 2046 C CA . LEU A 1 261 ? -14.625 29.578 5.523 1 76.81 261 LEU A CA 1
ATOM 2047 C C . LEU A 1 261 ? -14.695 28.609 4.34 1 76.81 261 LEU A C 1
ATOM 2049 O O . LEU A 1 261 ? -15.773 28.375 3.785 1 76.81 261 LEU A O 1
ATOM 2053 N N . ARG A 1 262 ? -13.648 28.094 4.031 1 77.5 262 ARG A N 1
ATOM 2054 C CA . ARG A 1 262 ? -13.594 27.172 2.898 1 77.5 262 ARG A CA 1
ATOM 2055 C C . ARG A 1 262 ? -14.289 25.859 3.229 1 77.5 262 ARG A C 1
ATOM 2057 O O . ARG A 1 262 ? -14.945 25.266 2.371 1 77.5 262 ARG A O 1
ATOM 2064 N N . VAL A 1 263 ? -14.117 25.359 4.379 1 84.12 263 VAL A N 1
ATOM 2065 C CA . VAL A 1 263 ? -14.797 24.141 4.816 1 84.12 263 VAL A CA 1
ATOM 2066 C C . VAL A 1 263 ? -16.297 24.359 4.816 1 84.12 263 VAL A C 1
ATOM 2068 O O . VAL A 1 263 ? -17.062 23.516 4.344 1 84.12 263 VAL A O 1
ATOM 2071 N N . GLU A 1 264 ? -16.75 25.516 5.375 1 82.81 264 GLU A N 1
ATOM 2072 C CA . GLU A 1 264 ? -18.172 25.844 5.414 1 82.81 264 GLU A CA 1
ATOM 2073 C C . GLU A 1 264 ? -18.75 25.969 4.008 1 82.81 264 GLU A C 1
ATOM 2075 O O . GLU A 1 264 ? -19.844 25.484 3.742 1 82.81 264 GLU A O 1
ATOM 2080 N N . LYS A 1 265 ? -17.984 26.594 3.201 1 83.19 265 LYS A N 1
ATOM 2081 C CA . LYS A 1 265 ? -18.422 26.75 1.819 1 83.19 265 LYS A CA 1
ATOM 2082 C C . LYS A 1 265 ? -18.547 25.391 1.127 1 83.19 265 LYS A C 1
ATOM 2084 O O . LYS A 1 265 ? -19.484 25.172 0.346 1 83.19 265 LYS A O 1
ATOM 2089 N N . ASN A 1 266 ? -17.578 24.531 1.317 1 88.38 266 ASN A N 1
ATOM 2090 C CA . ASN A 1 266 ? -17.656 23.172 0.785 1 88.38 266 ASN A CA 1
ATOM 2091 C C . ASN A 1 266 ? -18.922 22.469 1.237 1 88.38 266 ASN A C 1
ATOM 2093 O O . ASN A 1 266 ? -19.594 21.812 0.436 1 88.38 266 ASN A O 1
ATOM 2097 N N . GLY A 1 267 ? -19.281 22.469 2.449 1 89 267 GLY A N 1
ATOM 2098 C CA . GLY A 1 267 ? -20.578 22.078 2.965 1 89 267 GLY A CA 1
ATOM 2099 C C . GLY A 1 267 ? -20.719 20.594 3.176 1 89 267 GLY A C 1
ATOM 2100 O O . GLY A 1 267 ? -21.766 20.109 3.592 1 89 267 GLY A O 1
ATOM 2101 N N . CYS A 1 268 ? -19.719 19.812 2.996 1 94.81 268 CYS A N 1
ATOM 2102 C CA . CYS A 1 268 ? -19.812 18.344 3.074 1 94.81 268 CYS A CA 1
ATOM 2103 C C . CYS A 1 268 ? -19.547 17.859 4.496 1 94.81 268 CYS A C 1
ATOM 2105 O O . CYS A 1 268 ? -19.797 16.703 4.812 1 94.81 268 CYS A O 1
ATOM 2107 N N . PHE A 1 269 ? -19.062 18.75 5.418 1 95.81 269 PHE A N 1
ATOM 2108 C CA . PHE A 1 269 ? -18.625 18.328 6.742 1 95.81 269 PHE A CA 1
ATOM 2109 C C . PHE A 1 269 ? -19.203 19.234 7.82 1 95.81 269 PHE A C 1
ATOM 2111 O O . PHE A 1 269 ? -19.328 20.438 7.609 1 95.81 269 PHE A O 1
ATOM 2118 N N . ASP A 1 270 ? -19.531 18.656 8.93 1 94.5 270 ASP A N 1
ATOM 2119 C CA . ASP A 1 270 ? -19.75 19.406 10.164 1 94.5 270 ASP A CA 1
ATOM 2120 C C . ASP A 1 270 ? -18.438 19.641 10.906 1 94.5 270 ASP A C 1
ATOM 2122 O O . ASP A 1 270 ? -17.578 18.75 10.945 1 94.5 270 ASP A O 1
ATOM 2126 N N . ILE A 1 271 ? -18.297 20.797 11.469 1 94.38 271 ILE A N 1
ATOM 2127 C CA . ILE A 1 271 ? -17.109 21.109 12.25 1 94.38 271 ILE A CA 1
ATOM 2128 C C . ILE A 1 271 ? -17.344 20.75 13.719 1 94.38 271 ILE A C 1
ATOM 2130 O O . ILE A 1 271 ? -18.109 21.422 14.406 1 94.38 271 ILE A O 1
ATOM 2134 N N . GLU A 1 272 ? -16.688 19.766 14.188 1 93.94 272 GLU A N 1
ATOM 2135 C CA . GLU A 1 272 ? -16.875 19.281 15.562 1 93.94 272 GLU A CA 1
ATOM 2136 C C . GLU A 1 272 ? -15.898 19.969 16.516 1 93.94 272 GLU A C 1
ATOM 2138 O O . GLU A 1 272 ? -16.203 20.141 17.703 1 93.94 272 GLU A O 1
ATOM 2143 N N . ALA A 1 273 ? -14.719 20.266 16.031 1 95.06 273 ALA A N 1
ATOM 2144 C CA . ALA A 1 273 ? -13.727 21.016 16.797 1 95.06 273 ALA A CA 1
ATOM 2145 C C . ALA A 1 273 ? -12.781 21.781 15.859 1 95.06 273 ALA A C 1
ATOM 2147 O O . ALA A 1 273 ? -12.43 21.281 14.789 1 95.06 273 ALA A O 1
ATOM 2148 N N . ILE A 1 274 ? -12.414 22.938 16.25 1 93.25 274 ILE A N 1
ATOM 2149 C CA . ILE A 1 274 ? -11.477 23.781 15.523 1 93.25 274 ILE A CA 1
ATOM 2150 C C . ILE A 1 274 ? -10.727 24.688 16.5 1 93.25 274 ILE A C 1
ATOM 2152 O O . ILE A 1 274 ? -11.273 25.078 17.531 1 93.25 274 ILE A O 1
ATOM 2156 N N . GLY A 1 275 ? -9.469 24.953 16.172 1 91.38 275 GLY A N 1
ATOM 2157 C CA . GLY A 1 275 ? -8.742 25.859 17.047 1 91.38 275 GLY A CA 1
ATOM 2158 C C . GLY A 1 275 ? -7.289 26.047 16.641 1 91.38 275 GLY A C 1
ATOM 2159 O O . GLY A 1 275 ? -6.875 25.578 15.586 1 91.38 275 GLY A O 1
ATOM 2160 N N . LEU A 1 276 ? -6.617 26.828 17.438 1 90.12 276 LEU A N 1
ATOM 2161 C CA . LEU A 1 276 ? -5.191 27.109 17.297 1 90.12 276 LEU A CA 1
ATOM 2162 C C . LEU A 1 276 ? -4.418 26.609 18.5 1 90.12 276 LEU A C 1
ATOM 2164 O O . LEU A 1 276 ? -4.91 26.672 19.641 1 90.12 276 LEU A O 1
ATOM 2168 N N . THR A 1 277 ? -3.312 26 18.203 1 90.56 277 THR A N 1
ATOM 2169 C CA . THR A 1 277 ? -2.465 25.531 19.281 1 90.56 277 THR A CA 1
ATOM 2170 C C . THR A 1 277 ? -1.015 25.953 19.078 1 90.56 277 THR A C 1
ATOM 2172 O O . THR A 1 277 ? -0.654 26.406 17.984 1 90.56 277 THR A O 1
ATOM 2175 N N . ASN A 1 278 ? -0.266 25.922 20.188 1 89.12 278 ASN A N 1
ATOM 2176 C CA . ASN A 1 278 ? 1.19 26 20.141 1 89.12 278 ASN A CA 1
ATOM 2177 C C . ASN A 1 278 ? 1.803 24.656 19.75 1 89.12 278 ASN A C 1
ATOM 2179 O O . ASN A 1 278 ? 1.709 23.688 20.5 1 89.12 278 ASN A O 1
ATOM 2183 N N . PRO A 1 279 ? 2.404 24.578 18.578 1 88.5 279 PRO A N 1
ATOM 2184 C CA . PRO A 1 279 ? 2.957 23.297 18.141 1 88.5 279 PRO A CA 1
ATOM 2185 C C . PRO A 1 279 ? 4.168 22.859 18.969 1 88.5 279 PRO A C 1
ATOM 2187 O O . PRO A 1 279 ? 4.594 21.703 18.891 1 88.5 279 PRO A O 1
ATOM 2190 N N . ALA A 1 280 ? 4.762 23.797 19.719 1 88.25 280 ALA A N 1
ATOM 2191 C CA . ALA A 1 280 ? 5.977 23.484 20.469 1 88.25 280 ALA A CA 1
ATOM 2192 C C . ALA A 1 280 ? 5.879 24 21.906 1 88.25 280 ALA A C 1
ATOM 2194 O O . ALA A 1 280 ? 6.742 24.75 22.359 1 88.25 280 ALA A O 1
ATOM 2195 N N . PRO A 1 281 ? 4.938 23.438 22.609 1 87.38 281 PRO A N 1
ATOM 2196 C CA . PRO A 1 281 ? 4.809 23.938 23.984 1 87.38 281 PRO A CA 1
ATOM 2197 C C . PRO A 1 281 ? 6.012 23.562 24.859 1 87.38 281 PRO A C 1
ATOM 2199 O O . PRO A 1 281 ? 6.234 24.172 25.906 1 87.38 281 PRO A O 1
ATOM 2202 N N . TRP A 1 282 ? 6.785 22.656 24.438 1 84.38 282 TRP A N 1
ATOM 2203 C CA . TRP A 1 282 ? 7.949 22.188 25.172 1 84.38 282 TRP A CA 1
ATOM 2204 C C . TRP A 1 282 ? 9.117 23.156 25.016 1 84.38 282 TRP A C 1
ATOM 2206 O O . TRP A 1 282 ? 10.094 23.078 25.766 1 84.38 282 TRP A O 1
ATOM 2216 N N . LEU A 1 283 ? 9.094 23.984 23.969 1 82.94 283 LEU A N 1
ATOM 2217 C CA . LEU A 1 283 ? 10.125 25 23.75 1 82.94 283 LEU A CA 1
ATOM 2218 C C . LEU A 1 283 ? 9.945 26.172 24.703 1 82.94 283 LEU A C 1
ATOM 2220 O O . LEU A 1 283 ? 9.156 27.078 24.438 1 82.94 283 LEU A O 1
ATOM 2224 N N . THR A 1 284 ? 10.594 26.094 25.844 1 80.94 284 THR A N 1
ATOM 2225 C CA . THR A 1 284 ? 10.547 27.141 26.859 1 80.94 284 THR A CA 1
ATOM 2226 C C . THR A 1 284 ? 11.852 27.938 26.875 1 80.94 284 THR A C 1
ATOM 2228 O O . THR A 1 284 ? 12.75 27.688 26.062 1 80.94 284 THR A O 1
ATOM 2231 N N . ASP A 1 285 ? 11.844 28.984 27.641 1 78.69 285 ASP A N 1
ATOM 2232 C CA . ASP A 1 285 ? 13.031 29.828 27.734 1 78.69 285 ASP A CA 1
ATOM 2233 C C . ASP A 1 285 ? 14.258 29.016 28.156 1 78.69 285 ASP A C 1
ATOM 2235 O O . ASP A 1 285 ? 15.391 29.359 27.812 1 78.69 285 ASP A O 1
ATOM 2239 N N . ASP A 1 286 ? 14.039 27.906 28.75 1 82.31 286 ASP A N 1
ATOM 2240 C CA . ASP A 1 286 ? 15.141 27.109 29.297 1 82.31 286 ASP A CA 1
ATOM 2241 C C . ASP A 1 286 ? 15.438 25.906 28.406 1 82.31 286 ASP A C 1
ATOM 2243 O O . ASP A 1 286 ? 16.438 25.219 28.594 1 82.31 286 ASP A O 1
ATOM 2247 N N . VAL A 1 287 ? 14.508 25.609 27.562 1 82.69 287 VAL A N 1
ATOM 2248 C CA . VAL A 1 287 ? 14.672 24.469 26.672 1 82.69 287 VAL A CA 1
ATOM 2249 C C . VAL A 1 287 ? 14.859 24.953 25.234 1 82.69 287 VAL A C 1
ATOM 2251 O O . VAL A 1 287 ? 13.969 25.594 24.672 1 82.69 287 VAL A O 1
ATOM 2254 N N . HIS A 1 288 ? 16.094 24.609 24.688 1 81.81 288 HIS A N 1
ATOM 2255 C CA . HIS A 1 288 ? 16.422 25.047 23.328 1 81.81 288 HIS A CA 1
ATOM 2256 C C . HIS A 1 288 ? 16.641 23.844 22.406 1 81.81 288 HIS A C 1
ATOM 2258 O O . HIS A 1 288 ? 17.016 22.766 22.859 1 81.81 288 HIS A O 1
ATOM 2264 N N . VAL A 1 289 ? 16.281 24.016 21.172 1 82.19 289 VAL A N 1
ATOM 2265 C CA . VAL A 1 289 ? 16.531 23 20.141 1 82.19 289 VAL A CA 1
ATOM 2266 C C . VAL A 1 289 ? 17.969 23.094 19.656 1 82.19 289 VAL A C 1
ATOM 2268 O O . VAL A 1 289 ? 18.5 24.203 19.5 1 82.19 289 VAL A O 1
ATOM 2271 N N . ASP A 1 290 ? 18.547 21.953 19.5 1 85 290 ASP A N 1
ATOM 2272 C CA . ASP A 1 290 ? 19.844 21.922 18.828 1 85 290 ASP A CA 1
ATOM 2273 C C . ASP A 1 290 ? 19.719 22.328 17.359 1 85 290 ASP A C 1
ATOM 2275 O O . ASP A 1 290 ? 18.859 21.828 16.641 1 85 290 ASP A O 1
ATOM 2279 N N . MET A 1 291 ? 20.562 23.297 17.016 1 83.12 291 MET A N 1
ATOM 2280 C CA . MET A 1 291 ? 20.453 23.859 15.664 1 83.12 291 MET A CA 1
ATOM 2281 C C . MET A 1 291 ? 20.656 22.781 14.609 1 83.12 291 MET A C 1
ATOM 2283 O O . MET A 1 291 ? 19.984 22.781 13.578 1 83.12 291 MET A O 1
ATOM 2287 N N . LYS A 1 292 ? 21.609 21.938 14.812 1 84 292 LYS A N 1
ATOM 2288 C CA . LYS A 1 292 ? 21.875 20.859 13.859 1 84 292 LYS A CA 1
ATOM 2289 C C . LYS A 1 292 ? 20.656 19.938 13.734 1 84 292 LYS A C 1
ATOM 2291 O O . LYS A 1 292 ? 20.281 19.547 12.625 1 84 292 LYS A O 1
ATOM 2296 N N . GLU A 1 293 ? 20.109 19.656 14.859 1 85.75 293 GLU A N 1
ATOM 2297 C CA . GLU A 1 293 ? 18.906 18.828 14.867 1 85.75 293 GLU A CA 1
ATOM 2298 C C . GLU A 1 293 ? 17.766 19.531 14.141 1 85.75 293 GLU A C 1
ATOM 2300 O O . GLU A 1 293 ? 17.031 18.906 13.375 1 85.75 293 GLU A O 1
ATOM 2305 N N . TYR A 1 294 ? 17.672 20.75 14.414 1 85.19 294 TYR A N 1
ATOM 2306 C CA . TYR A 1 294 ? 16.625 21.531 13.781 1 85.19 294 TYR A CA 1
ATOM 2307 C C . TYR A 1 294 ? 16.766 21.516 12.266 1 85.19 294 TYR A C 1
ATOM 2309 O O . TYR A 1 294 ? 15.781 21.312 11.547 1 85.19 294 TYR A O 1
ATOM 2317 N N . VAL A 1 295 ? 17.891 21.672 11.805 1 81.69 295 VAL A N 1
ATOM 2318 C CA . VAL A 1 295 ? 18.141 21.719 10.367 1 81.69 295 VAL A CA 1
ATOM 2319 C C . VAL A 1 295 ? 17.812 20.375 9.734 1 81.69 295 VAL A C 1
ATOM 2321 O O . VAL A 1 295 ? 17.266 20.312 8.633 1 81.69 295 VAL A O 1
ATOM 2324 N N . ARG A 1 296 ? 18.109 19.328 10.398 1 85.62 296 ARG A N 1
ATOM 2325 C CA . ARG A 1 296 ? 17.797 18 9.875 1 85.62 296 ARG A CA 1
ATOM 2326 C C . ARG A 1 296 ? 16.297 17.797 9.742 1 85.62 296 ARG A C 1
ATOM 2328 O O . ARG A 1 296 ? 15.828 17.188 8.781 1 85.62 296 ARG A O 1
ATOM 2335 N N . HIS A 1 297 ? 15.578 18.328 10.625 1 85.94 297 HIS A N 1
ATOM 2336 C CA . HIS A 1 297 ? 14.125 18.188 10.633 1 85.94 297 HIS A CA 1
ATOM 2337 C C . HIS A 1 297 ? 13.484 19.031 9.539 1 85.94 297 HIS A C 1
ATOM 2339 O O . HIS A 1 297 ? 12.375 18.734 9.086 1 85.94 297 HIS A O 1
ATOM 2345 N N . ILE A 1 298 ? 14.109 20.031 9.188 1 79.19 298 ILE A N 1
ATOM 2346 C CA . ILE A 1 298 ? 13.617 20.859 8.094 1 79.19 298 ILE A CA 1
ATOM 2347 C C . ILE A 1 298 ? 14.016 20.25 6.754 1 79.19 298 ILE A C 1
ATOM 2349 O O . ILE A 1 298 ? 13.25 20.281 5.793 1 79.19 298 ILE A O 1
ATOM 2353 N N . ARG A 1 299 ? 15.203 19.781 6.762 1 81.38 299 ARG A N 1
ATOM 2354 C CA . ARG A 1 299 ? 15.75 19.219 5.531 1 81.38 299 ARG A CA 1
ATOM 2355 C C . ARG A 1 299 ? 14.984 17.969 5.105 1 81.38 299 ARG A C 1
ATOM 2357 O O . ARG A 1 299 ? 14.656 17.797 3.928 1 81.38 299 ARG A O 1
ATOM 2364 N N . ALA A 1 300 ? 14.641 17.125 5.996 1 86.56 300 ALA A N 1
ATOM 2365 C CA . ALA A 1 300 ? 14.07 15.805 5.742 1 86.56 300 ALA A CA 1
ATOM 2366 C C . ALA A 1 300 ? 12.797 15.914 4.906 1 86.56 300 ALA A C 1
ATOM 2368 O O . ALA A 1 300 ? 12.633 15.203 3.912 1 86.56 300 ALA A O 1
ATOM 2369 N N . PRO A 1 301 ? 11.938 16.797 5.23 1 81.19 301 PRO A N 1
ATOM 2370 C CA . PRO A 1 301 ? 10.719 16.891 4.426 1 81.19 301 PRO A CA 1
ATOM 2371 C C . PRO A 1 301 ? 10.898 17.75 3.172 1 81.19 301 PRO A C 1
ATOM 2373 O O . PRO A 1 301 ? 10.094 17.656 2.242 1 81.19 301 PRO A O 1
ATOM 2376 N N . MET A 1 302 ? 11.969 18.484 3.051 1 75.88 302 MET A N 1
ATOM 2377 C CA . MET A 1 302 ? 12.016 19.516 2.018 1 75.88 302 MET A CA 1
ATOM 2378 C C . MET A 1 302 ? 13.07 19.188 0.969 1 75.88 302 MET A C 1
ATOM 2380 O O . MET A 1 302 ? 13.062 19.766 -0.126 1 75.88 302 MET A O 1
ATOM 2384 N N . GLU A 1 303 ? 14.016 18.391 1.296 1 76.19 303 GLU A N 1
ATOM 2385 C CA . GLU A 1 303 ? 15.172 18.156 0.432 1 76.19 303 GLU A CA 1
ATOM 2386 C C . GLU A 1 303 ? 14.734 17.719 -0.965 1 76.19 303 GLU A C 1
ATOM 2388 O O . GLU A 1 303 ? 15.391 18.047 -1.956 1 76.19 303 GLU A O 1
ATOM 2393 N N . GLY A 1 304 ? 13.664 16.953 -1.017 1 71.06 304 GLY A N 1
ATOM 2394 C CA . GLY A 1 304 ? 13.18 16.484 -2.309 1 71.06 304 GLY A CA 1
ATOM 2395 C C . GLY A 1 304 ? 12.898 17.609 -3.285 1 71.06 304 GLY A C 1
ATOM 2396 O O . GLY A 1 304 ? 12.984 17.422 -4.5 1 71.06 304 GLY A O 1
ATOM 2397 N N . MET A 1 305 ? 12.602 18.766 -2.748 1 65.5 305 MET A N 1
ATOM 2398 C CA . MET A 1 305 ? 12.352 19.938 -3.58 1 65.5 305 MET A CA 1
ATOM 2399 C C . MET A 1 305 ? 13.609 20.344 -4.332 1 65.5 305 MET A C 1
ATOM 2401 O O . MET A 1 305 ? 13.531 20.891 -5.438 1 65.5 305 MET A O 1
ATOM 2405 N N . PHE A 1 306 ? 14.75 20.016 -3.725 1 66.69 306 PHE A N 1
ATOM 2406 C CA . PHE A 1 306 ? 16.016 20.484 -4.258 1 66.69 306 PHE A CA 1
ATOM 2407 C C . PHE A 1 306 ? 16.688 19.406 -5.098 1 66.69 306 PHE A C 1
ATOM 2409 O O . PHE A 1 306 ? 17.312 19.719 -6.121 1 66.69 306 PHE A O 1
ATOM 2416 N N . THR A 1 307 ? 16.547 18.203 -4.656 1 67.56 307 THR A N 1
ATOM 2417 C CA . THR A 1 307 ? 17.266 17.109 -5.301 1 67.56 307 THR A CA 1
ATOM 2418 C C . THR A 1 307 ? 16.75 16.891 -6.719 1 67.56 307 THR A C 1
ATOM 2420 O O . THR A 1 307 ? 17.438 16.266 -7.543 1 67.56 307 THR A O 1
ATOM 2423 N N . LYS A 1 308 ? 15.656 17.312 -6.93 1 62.97 308 LYS A N 1
ATOM 2424 C CA . LYS A 1 308 ? 15.141 17.266 -8.297 1 62.97 308 LYS A CA 1
ATOM 2425 C C . LYS A 1 308 ? 15.93 18.172 -9.219 1 62.97 308 LYS A C 1
ATOM 2427 O O . LYS A 1 308 ? 16 17.938 -10.43 1 62.97 308 LYS A O 1
ATOM 2432 N N . HIS A 1 309 ? 16.594 19.141 -8.648 1 59.53 309 HIS A N 1
ATOM 2433 C CA . HIS A 1 309 ? 17.188 20.203 -9.453 1 59.53 309 HIS A CA 1
ATOM 2434 C C . HIS A 1 309 ? 18.703 20.25 -9.281 1 59.53 309 HIS A C 1
ATOM 2436 O O . HIS A 1 309 ? 19.422 20.797 -10.117 1 59.53 309 HIS A O 1
ATOM 2442 N N . PHE A 1 310 ? 19.109 19.828 -8.125 1 67.31 310 PHE A N 1
ATOM 2443 C CA . PHE A 1 310 ? 20.516 19.953 -7.781 1 67.31 310 PHE A CA 1
ATOM 2444 C C . PHE A 1 310 ? 21.109 18.594 -7.402 1 67.31 310 PHE A C 1
ATOM 2446 O O . PHE A 1 310 ? 20.406 17.75 -6.832 1 67.31 310 PHE A O 1
ATOM 2453 N N . PRO A 1 311 ? 22.297 18.484 -7.832 1 71.94 311 PRO A N 1
ATOM 2454 C CA . PRO A 1 311 ? 22.984 17.297 -7.309 1 71.94 311 PRO A CA 1
ATOM 2455 C C . PRO A 1 311 ? 23.031 17.266 -5.785 1 71.94 311 PRO A C 1
ATOM 2457 O O . PRO A 1 311 ? 22.953 18.312 -5.137 1 71.94 311 PRO A O 1
ATOM 2460 N N . ASN A 1 312 ? 23.156 16.125 -5.262 1 78.44 312 ASN A N 1
ATOM 2461 C CA . ASN A 1 312 ? 23.141 15.906 -3.818 1 78.44 312 ASN A CA 1
ATOM 2462 C C . ASN A 1 312 ? 24.219 16.719 -3.115 1 78.44 312 ASN A C 1
ATOM 2464 O O . ASN A 1 312 ? 24.016 17.219 -2.01 1 78.44 312 ASN A O 1
ATOM 2468 N N . GLU A 1 313 ? 25.297 16.859 -3.785 1 78.88 313 GLU A N 1
ATOM 2469 C CA . GLU A 1 313 ? 26.406 17.578 -3.182 1 78.88 313 GLU A CA 1
ATOM 2470 C C . GLU A 1 313 ? 26.078 19.047 -2.973 1 78.88 313 GLU A C 1
ATOM 2472 O O . GLU A 1 313 ? 26.438 19.641 -1.954 1 78.88 313 GLU A O 1
ATOM 2477 N N . ILE A 1 314 ? 25.391 19.594 -3.902 1 76.56 314 ILE A N 1
ATOM 2478 C CA . ILE A 1 314 ? 24.984 20.984 -3.814 1 76.56 314 ILE A CA 1
ATOM 2479 C C . ILE A 1 314 ? 23.938 21.156 -2.725 1 76.56 314 ILE A C 1
ATOM 2481 O O . ILE A 1 314 ? 23.969 22.125 -1.965 1 76.56 314 ILE A O 1
ATOM 2485 N N . VAL A 1 315 ? 23.016 20.203 -2.699 1 77.69 315 VAL A N 1
ATOM 2486 C CA . VAL A 1 315 ? 21.969 20.25 -1.672 1 77.69 315 VAL A CA 1
ATOM 2487 C C . VAL A 1 315 ? 22.609 20.188 -0.288 1 77.69 315 VAL A C 1
ATOM 2489 O O . VAL A 1 315 ? 22.25 20.938 0.615 1 77.69 315 VAL A O 1
ATOM 2492 N N . ASP A 1 316 ? 23.625 19.359 -0.176 1 82.5 316 ASP A N 1
ATOM 2493 C CA . ASP A 1 316 ? 24.359 19.25 1.081 1 82.5 316 ASP A CA 1
ATOM 2494 C C . ASP A 1 316 ? 25 20.594 1.457 1 82.5 316 ASP A C 1
ATOM 2496 O O . ASP A 1 316 ? 24.922 21.016 2.613 1 82.5 316 ASP A O 1
ATOM 2500 N N . GLU A 1 317 ? 25.531 21.156 0.501 1 79.62 317 GLU A N 1
ATOM 2501 C CA . GLU A 1 317 ? 26.188 22.438 0.731 1 79.62 317 GLU A CA 1
ATOM 2502 C C . GLU A 1 317 ? 25.172 23.516 1.125 1 79.62 317 GLU A C 1
ATOM 2504 O O . GLU A 1 317 ? 25.469 24.359 1.965 1 79.62 317 GLU A O 1
ATOM 2509 N N . MET A 1 318 ? 24.062 23.5 0.55 1 75.19 318 MET A N 1
ATOM 2510 C CA . MET A 1 318 ? 23 24.469 0.848 1 75.19 318 MET A CA 1
ATOM 2511 C C . MET A 1 318 ? 22.594 24.375 2.312 1 75.19 318 MET A C 1
ATOM 2513 O O . MET A 1 318 ? 22.5 25.406 2.998 1 75.19 318 MET A O 1
ATOM 2517 N N . PHE A 1 319 ? 22.406 23.219 2.738 1 81.69 319 PHE A N 1
ATOM 2518 C CA . PHE A 1 319 ? 21.938 23.062 4.109 1 81.69 319 PHE A CA 1
ATOM 2519 C C . PHE A 1 319 ? 23.078 23.297 5.098 1 81.69 319 PHE A C 1
ATOM 2521 O O . PHE A 1 319 ? 22.844 23.766 6.219 1 81.69 319 PHE A O 1
ATOM 2528 N N . GLU A 1 320 ? 24.312 23.031 4.645 1 82.69 320 GLU A N 1
ATOM 2529 C CA . GLU A 1 320 ? 25.453 23.391 5.469 1 82.69 320 GLU A CA 1
ATOM 2530 C C . GLU A 1 320 ? 25.578 24.891 5.629 1 82.69 320 GLU A C 1
ATOM 2532 O O . GLU A 1 320 ? 25.859 25.391 6.723 1 82.69 320 GLU A O 1
ATOM 2537 N N . GLN A 1 321 ? 25.391 25.594 4.598 1 77.06 321 GLN A N 1
ATOM 2538 C CA . GLN A 1 321 ? 25.438 27.047 4.648 1 77.06 321 GLN A CA 1
ATOM 2539 C C . GLN A 1 321 ? 24.312 27.609 5.527 1 77.06 321 GLN A C 1
ATOM 2541 O O . GLN A 1 321 ? 24.516 28.594 6.246 1 77.06 321 GLN A O 1
ATOM 2546 N N . LEU A 1 322 ? 23.156 27 5.367 1 76.44 322 LEU A N 1
ATOM 2547 C CA . LEU A 1 322 ? 22.062 27.375 6.242 1 76.44 322 LEU A CA 1
ATOM 2548 C C . LEU A 1 322 ? 22.438 27.203 7.707 1 76.44 322 LEU A C 1
ATOM 2550 O O . LEU A 1 322 ? 22.188 28.078 8.531 1 76.44 322 LEU A O 1
ATOM 2554 N N . LEU A 1 323 ? 23.094 26.141 7.977 1 80.62 323 LEU A N 1
ATOM 2555 C CA . LEU A 1 323 ? 23.438 25.781 9.344 1 80.62 323 LEU A CA 1
ATOM 2556 C C . LEU A 1 323 ? 24.531 26.703 9.891 1 80.62 323 LEU A C 1
ATOM 2558 O O . LEU A 1 323 ? 24.438 27.156 11.031 1 80.62 323 LEU A O 1
ATOM 2562 N N . VAL A 1 324 ? 25.453 26.984 9.078 1 79.44 324 VAL A N 1
ATOM 2563 C CA . VAL A 1 324 ? 26.656 27.641 9.57 1 79.44 324 VAL A CA 1
ATOM 2564 C C . VAL A 1 324 ? 26.484 29.156 9.453 1 79.44 324 VAL A C 1
ATOM 2566 O O . VAL A 1 324 ? 26.938 29.906 10.328 1 79.44 324 VAL A O 1
ATOM 2569 N N . ASN A 1 325 ? 25.812 29.625 8.453 1 74.94 325 ASN A N 1
ATOM 2570 C CA . ASN A 1 325 ? 25.859 31.062 8.164 1 74.94 325 ASN A CA 1
ATOM 2571 C C . ASN A 1 325 ? 24.531 31.75 8.461 1 74.94 325 ASN A C 1
ATOM 2573 O O . ASN A 1 325 ? 24.5 32.906 8.82 1 74.94 325 ASN A O 1
ATOM 2577 N N . LYS A 1 326 ? 23.484 31.125 8.273 1 73.94 326 LYS A N 1
ATOM 2578 C CA . LYS A 1 326 ? 22.203 31.812 8.336 1 73.94 326 LYS A CA 1
ATOM 2579 C C . LYS A 1 326 ? 21.516 31.594 9.68 1 73.94 326 LYS A C 1
ATOM 2581 O O . LYS A 1 326 ? 21.125 32.531 10.352 1 73.94 326 LYS A O 1
ATOM 2586 N N . LEU A 1 327 ? 21.516 30.359 10.109 1 77.56 327 LEU A N 1
ATOM 2587 C CA . LEU A 1 327 ? 20.703 29.984 11.266 1 77.56 327 LEU A CA 1
ATOM 2588 C C . LEU A 1 327 ? 21.234 30.641 12.539 1 77.56 327 LEU A C 1
ATOM 2590 O O . LEU A 1 327 ? 20.453 31.109 13.375 1 77.56 327 LEU A O 1
ATOM 2594 N N . PRO A 1 328 ? 22.562 30.672 12.672 1 78.94 328 PRO A N 1
ATOM 2595 C CA . PRO A 1 328 ? 23.047 31.297 13.914 1 78.94 328 PRO A CA 1
ATOM 2596 C C . PRO A 1 328 ? 22.562 32.75 14.07 1 78.94 328 PRO A C 1
ATOM 2598 O O . PRO A 1 328 ? 22.406 33.219 15.195 1 78.94 328 PRO A O 1
ATOM 2601 N N . LYS A 1 329 ? 22.234 33.375 13 1 77.75 329 LYS A N 1
ATOM 2602 C CA . LYS A 1 329 ? 21.859 34.781 13.023 1 77.75 329 LYS A CA 1
ATOM 2603 C C . LYS A 1 329 ? 20.375 34.938 13.359 1 77.75 329 LYS A C 1
ATOM 2605 O O . LYS A 1 329 ? 19.953 35.969 13.883 1 77.75 329 LYS A O 1
ATOM 2610 N N . VAL A 1 330 ? 19.625 33.969 13.055 1 73.88 330 VAL A N 1
ATOM 2611 C CA . VAL A 1 330 ? 18.172 34.156 13.133 1 73.88 330 VAL A CA 1
ATOM 2612 C C . VAL A 1 330 ? 17.562 33.156 14.109 1 73.88 330 VAL A C 1
ATOM 2614 O O . VAL A 1 330 ? 16.359 33.219 14.391 1 73.88 330 VAL A O 1
ATOM 2617 N N . PHE A 1 331 ? 18.297 32.281 14.688 1 75 331 PHE A N 1
ATOM 2618 C CA . PHE A 1 331 ? 17.766 31.141 15.422 1 75 331 PHE A CA 1
ATOM 2619 C C . PHE A 1 331 ? 16.984 31.594 16.641 1 75 331 PHE A C 1
ATOM 2621 O O . PHE A 1 331 ? 15.922 31.031 16.938 1 75 331 PHE A O 1
ATOM 2628 N N . ASP A 1 332 ? 17.5 32.562 17.281 1 74.25 332 ASP A N 1
ATOM 2629 C CA . ASP A 1 332 ? 16.812 33.062 18.469 1 74.25 332 ASP A CA 1
ATOM 2630 C C . ASP A 1 332 ? 15.445 33.656 18.094 1 74.25 332 ASP A C 1
ATOM 2632 O O . ASP A 1 332 ? 14.453 33.406 18.781 1 74.25 332 ASP A O 1
ATOM 2636 N N . LYS A 1 333 ? 15.492 34.375 17.094 1 73.56 333 LYS A N 1
ATOM 2637 C CA . LYS A 1 333 ? 14.25 34.969 16.609 1 73.56 333 LYS A CA 1
ATOM 2638 C C . LYS A 1 333 ? 13.266 33.875 16.156 1 73.56 333 LYS A C 1
ATOM 2640 O O . LYS A 1 333 ? 12.062 34 16.406 1 73.56 333 LYS A O 1
ATOM 2645 N N . MET A 1 334 ? 13.727 32.906 15.539 1 73.12 334 MET A N 1
ATOM 2646 C CA . MET A 1 334 ? 12.906 31.797 15.039 1 73.12 334 MET A CA 1
ATOM 2647 C C . MET A 1 334 ? 12.281 31.031 16.203 1 73.12 334 MET A C 1
ATOM 2649 O O . MET A 1 334 ? 11.109 30.656 16.141 1 73.12 334 MET A O 1
ATOM 2653 N N . GLU A 1 335 ? 13.086 30.844 17.172 1 74.44 335 GLU A N 1
ATOM 2654 C CA . GLU A 1 335 ? 12.578 30.094 18.328 1 74.44 335 GLU A CA 1
ATOM 2655 C C . GLU A 1 335 ? 11.461 30.859 19.016 1 74.44 335 GLU A C 1
ATOM 2657 O O . GLU A 1 335 ? 10.492 30.266 19.5 1 74.44 335 GLU A O 1
ATOM 2662 N N . ARG A 1 336 ? 11.57 32.125 18.969 1 72.12 336 ARG A N 1
ATOM 2663 C CA . ARG A 1 336 ? 10.562 32.938 19.609 1 72.12 336 ARG A CA 1
ATOM 2664 C C . ARG A 1 336 ? 9.297 33.031 18.766 1 72.12 336 ARG A C 1
ATOM 2666 O O . ARG A 1 336 ? 8.203 33.219 19.281 1 72.12 336 ARG A O 1
ATOM 2673 N N . ALA A 1 337 ? 9.617 32.875 17.469 1 69.44 337 ALA A N 1
ATOM 2674 C CA . ALA A 1 337 ? 8.492 32.969 16.547 1 69.44 337 ALA A CA 1
ATOM 2675 C C . ALA A 1 337 ? 7.586 31.75 16.641 1 69.44 337 ALA A C 1
ATOM 2677 O O . ALA A 1 337 ? 6.438 31.781 16.188 1 69.44 337 ALA A O 1
ATOM 2678 N N . TYR A 1 338 ? 8.273 30.734 17.203 1 66.06 338 TYR A N 1
ATOM 2679 C CA . TYR A 1 338 ? 7.422 29.578 17.453 1 66.06 338 TYR A CA 1
ATOM 2680 C C . TYR A 1 338 ? 6.477 29.844 18.625 1 66.06 338 TYR A C 1
ATOM 2682 O O . TYR A 1 338 ? 6.797 29.531 19.781 1 66.06 338 TYR A O 1
ATOM 2690 N N . LYS A 1 339 ? 5.68 30.844 18.344 1 67.12 339 LYS A N 1
ATOM 2691 C CA . LYS A 1 339 ? 4.742 31.344 19.344 1 67.12 339 LYS A CA 1
ATOM 2692 C C . LYS A 1 339 ? 3.42 30.578 19.297 1 67.12 339 LYS A C 1
ATOM 2694 O O . LYS A 1 339 ? 3.209 29.75 18.406 1 67.12 339 LYS A O 1
ATOM 2699 N N . ASP A 1 340 ? 2.641 31.078 20.141 1 74.12 340 ASP A N 1
ATOM 2700 C CA . ASP A 1 340 ? 1.338 30.5 20.422 1 74.12 340 ASP A CA 1
ATOM 2701 C C . ASP A 1 340 ? 0.374 30.688 19.266 1 74.12 340 ASP A C 1
ATOM 2703 O O . ASP A 1 340 ? 0.448 31.688 18.547 1 74.12 340 ASP A O 1
ATOM 2707 N N . LYS A 1 341 ? -0.3 29.625 18.797 1 80.44 341 LYS A N 1
ATOM 2708 C CA . LYS A 1 341 ? -1.458 29.656 17.906 1 80.44 341 LYS A CA 1
ATOM 2709 C C . LYS A 1 341 ? -1.029 29.656 16.438 1 80.44 341 LYS A C 1
ATOM 2711 O O . LYS A 1 341 ? -1.574 30.391 15.625 1 80.44 341 LYS A O 1
ATOM 2716 N N . ILE A 1 342 ? 0.091 28.922 16.109 1 82.94 342 ILE A N 1
ATOM 2717 C CA . ILE A 1 342 ? 0.545 28.859 14.727 1 82.94 342 ILE A CA 1
ATOM 2718 C C . ILE A 1 342 ? 0.274 27.469 14.156 1 82.94 342 ILE A C 1
ATOM 2720 O O . ILE A 1 342 ? 0.855 27.078 13.133 1 82.94 342 ILE A O 1
ATOM 2724 N N . GLN A 1 343 ? -0.402 26.703 14.836 1 88.12 343 GLN A N 1
ATOM 2725 C CA . GLN A 1 343 ? -0.917 25.422 14.383 1 88.12 343 GLN A CA 1
ATOM 2726 C C . GLN A 1 343 ? -2.441 25.375 14.445 1 88.12 343 GLN A C 1
ATOM 2728 O O . GLN A 1 343 ? -3.039 25.812 15.438 1 88.12 343 GLN A O 1
ATOM 2733 N N . SER A 1 344 ? -3.018 25.031 13.391 1 89.5 344 SER A N 1
ATOM 2734 C CA . SER A 1 344 ? -4.473 24.891 13.383 1 89.5 344 SER A CA 1
ATOM 2735 C C . SER A 1 344 ? -4.883 23.422 13.312 1 89.5 344 SER A C 1
ATOM 2737 O O . SER A 1 344 ? -4.145 22.594 12.781 1 89.5 344 SER A O 1
ATOM 2739 N N . TYR A 1 345 ? -5.965 23.141 13.953 1 93.31 345 TYR A N 1
ATOM 2740 C CA . TYR A 1 345 ? -6.539 21.812 13.867 1 93.31 345 TYR A CA 1
ATOM 2741 C C . TYR A 1 345 ? -8.016 21.875 13.516 1 93.31 345 TYR A C 1
ATOM 2743 O O . TYR A 1 345 ? -8.711 22.812 13.891 1 93.31 345 TYR A O 1
ATOM 2751 N N . TYR A 1 346 ? -8.508 20.906 12.766 1 92.88 346 TYR A N 1
ATOM 2752 C CA . TYR A 1 346 ? -9.891 20.734 12.344 1 92.88 346 TYR A CA 1
ATOM 2753 C C . TYR A 1 346 ? -10.344 19.297 12.539 1 92.88 346 TYR A C 1
ATOM 2755 O O . TYR A 1 346 ? -9.711 18.359 12.039 1 92.88 346 TYR A O 1
ATOM 2763 N N . VAL A 1 347 ? -11.32 19.078 13.352 1 96.38 347 VAL A N 1
ATOM 2764 C CA . VAL A 1 347 ? -12 17.781 13.445 1 96.38 347 VAL A CA 1
ATOM 2765 C C . VAL A 1 347 ? -13.375 17.875 12.789 1 96.38 347 VAL A C 1
ATOM 2767 O O . VAL A 1 347 ? -14.273 18.547 13.305 1 96.38 347 VAL A O 1
ATOM 2770 N N . LEU A 1 348 ? -13.469 17.234 11.648 1 96.19 348 LEU A N 1
ATOM 2771 C CA . LEU A 1 348 ? -14.656 17.344 10.812 1 96.19 348 LEU A CA 1
ATOM 2772 C C . LEU A 1 348 ? -15.406 16.016 10.766 1 96.19 348 LEU A C 1
ATOM 2774 O O . LEU A 1 348 ? -14.789 14.945 10.852 1 96.19 348 LEU A O 1
ATOM 2778 N N . GLN A 1 349 ? -16.641 16.078 10.656 1 96.75 349 GLN A N 1
ATOM 2779 C CA . GLN A 1 349 ? -17.469 14.891 10.516 1 96.75 349 GLN A CA 1
ATOM 2780 C C . GLN A 1 349 ? -18.266 14.93 9.211 1 96.75 349 GLN A C 1
ATOM 2782 O O . GLN A 1 349 ? -18.922 15.93 8.898 1 96.75 349 GLN A O 1
ATOM 2787 N N . ARG A 1 350 ? -18.203 13.93 8.461 1 97.12 350 ARG A N 1
ATOM 2788 C CA . ARG A 1 350 ? -18.891 13.844 7.176 1 97.12 350 ARG A CA 1
ATOM 2789 C C . ARG A 1 350 ? -20.406 13.875 7.363 1 97.12 350 ARG A C 1
ATOM 2791 O O . ARG A 1 350 ? -20.938 13.141 8.188 1 97.12 350 ARG A O 1
ATOM 2798 N N . LYS A 1 351 ? -21.094 14.812 6.578 1 95.62 351 LYS A N 1
ATOM 2799 C CA . LYS A 1 351 ? -22.547 14.945 6.656 1 95.62 351 LYS A CA 1
ATOM 2800 C C . LYS A 1 351 ? -23.25 13.766 5.988 1 95.62 351 LYS A C 1
ATOM 2802 O O . LYS A 1 351 ? -22.703 13.164 5.055 1 95.62 351 LYS A O 1
ATOM 2807 N N . MET B 1 1 ? 34.469 -22.031 -5.148 1 34.34 1 MET B N 1
ATOM 2808 C CA . MET B 1 1 ? 33.312 -21.172 -5.387 1 34.34 1 MET B CA 1
ATOM 2809 C C . MET B 1 1 ? 32 -21.906 -5.02 1 34.34 1 MET B C 1
ATOM 2811 O O . MET B 1 1 ? 31.172 -21.359 -4.297 1 34.34 1 MET B O 1
ATOM 2815 N N . GLU B 1 2 ? 31.906 -23.172 -5.555 1 37.16 2 GLU B N 1
ATOM 2816 C CA . GLU B 1 2 ? 30.781 -24.016 -5.16 1 37.16 2 GLU B CA 1
ATOM 2817 C C . GLU B 1 2 ? 30.719 -24.172 -3.645 1 37.16 2 GLU B C 1
ATOM 2819 O O . GLU B 1 2 ? 29.641 -24.109 -3.055 1 37.16 2 GLU B O 1
ATOM 2824 N N . ALA B 1 3 ? 31.812 -24.391 -3.146 1 40.31 3 ALA B N 1
ATOM 2825 C CA . ALA B 1 3 ? 31.938 -24.609 -1.708 1 40.31 3 ALA B CA 1
ATOM 2826 C C . ALA B 1 3 ? 31.531 -23.359 -0.925 1 40.31 3 ALA B C 1
ATOM 2828 O O . ALA B 1 3 ? 30.844 -23.453 0.086 1 40.31 3 ALA B O 1
ATOM 2829 N N . LEU B 1 4 ? 32.031 -22.297 -1.334 1 36.25 4 LEU B N 1
ATOM 2830 C CA . LEU B 1 4 ? 31.75 -21.047 -0.632 1 36.25 4 LEU B CA 1
ATOM 2831 C C . LEU B 1 4 ? 30.266 -20.719 -0.684 1 36.25 4 LEU B C 1
ATOM 2833 O O . LEU B 1 4 ? 29.688 -20.297 0.315 1 36.25 4 LEU B O 1
ATOM 2837 N N . VAL B 1 5 ? 29.797 -20.875 -1.802 1 38 5 VAL B N 1
ATOM 2838 C CA . VAL B 1 5 ? 28.359 -20.672 -1.977 1 38 5 VAL B CA 1
ATOM 2839 C C . VAL B 1 5 ? 27.594 -21.609 -1.047 1 38 5 VAL B C 1
ATOM 2841 O O . VAL B 1 5 ? 26.625 -21.203 -0.39 1 38 5 VAL B O 1
ATOM 2844 N N . ARG B 1 6 ? 28.141 -22.797 -0.906 1 40.88 6 ARG B N 1
ATOM 2845 C CA . ARG B 1 6 ? 27.516 -23.828 -0.078 1 40.88 6 ARG B CA 1
ATOM 2846 C C . ARG B 1 6 ? 27.5 -23.406 1.39 1 40.88 6 ARG B C 1
ATOM 2848 O O . ARG B 1 6 ? 26.484 -23.578 2.078 1 40.88 6 ARG B O 1
ATOM 2855 N N . GLU B 1 7 ? 28.625 -23.047 1.781 1 38.56 7 GLU B N 1
ATOM 2856 C CA . GLU B 1 7 ? 28.781 -22.781 3.207 1 38.56 7 GLU B CA 1
ATOM 2857 C C . GLU B 1 7 ? 28 -21.531 3.623 1 38.56 7 GLU B C 1
ATOM 2859 O O . GLU B 1 7 ? 27.438 -21.484 4.719 1 38.56 7 GLU B O 1
ATOM 2864 N N . THR B 1 8 ? 28.156 -20.641 2.848 1 35.69 8 THR B N 1
ATOM 2865 C CA . THR B 1 8 ? 27.578 -19.344 3.207 1 35.69 8 THR B CA 1
ATOM 2866 C C . THR B 1 8 ? 26.062 -19.359 3.033 1 35.69 8 THR B C 1
ATOM 2868 O O . THR B 1 8 ? 25.344 -18.719 3.807 1 35.69 8 THR B O 1
ATOM 2871 N N . VAL B 1 9 ? 25.688 -19.969 2.018 1 37.84 9 VAL B N 1
ATOM 2872 C CA . VAL B 1 9 ? 24.234 -20.047 1.833 1 37.84 9 VAL B CA 1
ATOM 2873 C C . VAL B 1 9 ? 23.594 -20.719 3.043 1 37.84 9 VAL B C 1
ATOM 2875 O O . VAL B 1 9 ? 22.469 -20.391 3.408 1 37.84 9 VAL B O 1
ATOM 2878 N N . LEU B 1 10 ? 24.406 -21.625 3.68 1 36.09 10 LEU B N 1
ATOM 2879 C CA . LEU B 1 10 ? 23.859 -22.344 4.828 1 36.09 10 LEU B CA 1
ATOM 2880 C C . LEU B 1 10 ? 23.656 -21.406 6.012 1 36.09 10 LEU B C 1
ATOM 2882 O O . LEU B 1 10 ? 22.766 -21.609 6.828 1 36.09 10 LEU B O 1
ATOM 2886 N N . LYS B 1 11 ? 24.641 -20.641 6.285 1 35.81 11 LYS B N 1
ATOM 2887 C CA . LYS B 1 11 ? 24.578 -19.891 7.539 1 35.81 11 LYS B CA 1
ATOM 2888 C C . LYS B 1 11 ? 23.562 -18.766 7.457 1 35.81 11 LYS B C 1
ATOM 2890 O O . LYS B 1 11 ? 23.281 -18.109 8.461 1 35.81 11 LYS B O 1
ATOM 2895 N N . ASN B 1 12 ? 23.5 -18.266 6.324 1 35.22 12 ASN B N 1
ATOM 2896 C CA . ASN B 1 12 ? 22.734 -17.016 6.285 1 35.22 12 ASN B CA 1
ATOM 2897 C C . ASN B 1 12 ? 21.266 -17.266 6.613 1 35.22 12 ASN B C 1
ATOM 2899 O O . ASN B 1 12 ? 20.703 -18.281 6.23 1 35.22 12 ASN B O 1
ATOM 2903 N N . ASP B 1 13 ? 20.828 -16.672 7.586 1 35.81 13 ASP B N 1
ATOM 2904 C CA . ASP B 1 13 ? 19.5 -16.594 8.188 1 35.81 13 ASP B CA 1
ATOM 2905 C C . ASP B 1 13 ? 18.422 -16.641 7.113 1 35.81 13 ASP B C 1
ATOM 2907 O O . ASP B 1 13 ? 18.25 -15.695 6.348 1 35.81 13 ASP B O 1
ATOM 2911 N N . VAL B 1 14 ? 18.156 -17.719 6.492 1 38.62 14 VAL B N 1
ATOM 2912 C CA . VAL B 1 14 ? 17.094 -18.312 5.695 1 38.62 14 VAL B CA 1
ATOM 2913 C C . VAL B 1 14 ? 15.766 -17.609 6.008 1 38.62 14 VAL B C 1
ATOM 2915 O O . VAL B 1 14 ? 14.711 -18.031 5.539 1 38.62 14 VAL B O 1
ATOM 2918 N N . GLU B 1 15 ? 15.734 -16.75 6.941 1 44.72 15 GLU B N 1
ATOM 2919 C CA . GLU B 1 15 ? 14.461 -16.422 7.582 1 44.72 15 GLU B CA 1
ATOM 2920 C C . GLU B 1 15 ? 13.609 -15.523 6.695 1 44.72 15 GLU B C 1
ATOM 2922 O O . GLU B 1 15 ? 12.516 -15.117 7.082 1 44.72 15 GLU B O 1
ATOM 2927 N N . GLY B 1 16 ? 13.82 -15.531 5.371 1 51.47 16 GLY B N 1
ATOM 2928 C CA . GLY B 1 16 ? 12.648 -14.836 4.859 1 51.47 16 GLY B CA 1
ATOM 2929 C C . GLY B 1 16 ? 12.406 -15.078 3.383 1 51.47 16 GLY B C 1
ATOM 2930 O O . GLY B 1 16 ? 13.234 -15.695 2.705 1 51.47 16 GLY B O 1
ATOM 2931 N N . PRO B 1 17 ? 11.219 -15 2.982 1 58.75 17 PRO B N 1
ATOM 2932 C CA . PRO B 1 17 ? 10.797 -15.234 1.6 1 58.75 17 PRO B CA 1
ATOM 2933 C C . PRO B 1 17 ? 11.633 -14.461 0.586 1 58.75 17 PRO B C 1
ATOM 2935 O O . PRO B 1 17 ? 12.242 -13.445 0.933 1 58.75 17 PRO B O 1
ATOM 2938 N N . ILE B 1 18 ? 11.93 -15.047 -0.526 1 65.56 18 ILE B N 1
ATOM 2939 C CA . ILE B 1 18 ? 12.68 -14.531 -1.66 1 65.56 18 ILE B CA 1
ATOM 2940 C C . ILE B 1 18 ? 11.906 -13.391 -2.32 1 65.56 18 ILE B C 1
ATOM 2942 O O . ILE B 1 18 ? 10.68 -13.469 -2.459 1 65.56 18 ILE B O 1
ATOM 2946 N N . ARG B 1 19 ? 12.594 -12.281 -2.43 1 76.31 19 ARG B N 1
ATOM 2947 C CA . ARG B 1 19 ? 11.977 -11.172 -3.154 1 76.31 19 ARG B CA 1
ATOM 2948 C C . ARG B 1 19 ? 12.508 -11.094 -4.582 1 76.31 19 ARG B C 1
ATOM 2950 O O . ARG B 1 19 ? 13.695 -11.336 -4.824 1 76.31 19 ARG B O 1
ATOM 2957 N N . ALA B 1 20 ? 11.625 -10.789 -5.488 1 83.88 20 ALA B N 1
ATOM 2958 C CA . ALA B 1 20 ? 12.023 -10.492 -6.863 1 83.88 20 ALA B CA 1
ATOM 2959 C C . ALA B 1 20 ? 12.875 -9.227 -6.93 1 83.88 20 ALA B C 1
ATOM 2961 O O . ALA B 1 20 ? 12.695 -8.312 -6.125 1 83.88 20 ALA B O 1
ATOM 2962 N N . ILE B 1 21 ? 13.75 -9.234 -7.938 1 81.31 21 ILE B N 1
ATOM 2963 C CA . ILE B 1 21 ? 14.617 -8.07 -8.102 1 81.31 21 ILE B CA 1
ATOM 2964 C C . ILE B 1 21 ? 13.773 -6.852 -8.477 1 81.31 21 ILE B C 1
ATOM 2966 O O . ILE B 1 21 ? 12.984 -6.902 -9.422 1 81.31 21 ILE B O 1
ATOM 2970 N N . GLY B 1 22 ? 13.984 -5.805 -7.723 1 87.56 22 GLY B N 1
ATOM 2971 C CA . GLY B 1 22 ? 13.242 -4.574 -7.965 1 87.56 22 GLY B CA 1
ATOM 2972 C C . GLY B 1 22 ? 13.93 -3.648 -8.945 1 87.56 22 GLY B C 1
ATOM 2973 O O . GLY B 1 22 ? 14.844 -4.062 -9.664 1 87.56 22 GLY B O 1
ATOM 2974 N N . GLY B 1 23 ? 13.344 -2.418 -9.078 1 87 23 GLY B N 1
ATOM 2975 C CA . GLY B 1 23 ? 13.93 -1.387 -9.922 1 87 23 GLY B CA 1
ATOM 2976 C C . GLY B 1 23 ? 13.648 -1.594 -11.398 1 87 23 GLY B C 1
ATOM 2977 O O . GLY B 1 23 ? 12.805 -2.418 -11.766 1 87 23 GLY B O 1
ATOM 2978 N N . LEU B 1 24 ? 14.305 -0.796 -12.211 1 85.88 24 LEU B N 1
ATOM 2979 C CA . LEU B 1 24 ? 14.125 -0.828 -13.656 1 85.88 24 LEU B CA 1
ATOM 2980 C C . LEU B 1 24 ? 15.43 -1.178 -14.367 1 85.88 24 LEU B C 1
ATOM 2982 O O . LEU B 1 24 ? 15.602 -0.877 -15.547 1 85.88 24 LEU B O 1
ATOM 2986 N N . GLY B 1 25 ? 16.312 -1.8 -13.633 1 84.69 25 GLY B N 1
ATOM 2987 C CA . GLY B 1 25 ? 17.594 -2.191 -14.211 1 84.69 25 GLY B CA 1
ATOM 2988 C C . GLY B 1 25 ? 17.5 -3.373 -15.148 1 84.69 25 GLY B C 1
ATOM 2989 O O . GLY B 1 25 ? 16.422 -3.963 -15.297 1 84.69 25 GLY B O 1
ATOM 2990 N N . ALA B 1 26 ? 18.562 -3.791 -15.695 1 83.75 26 ALA B N 1
ATOM 2991 C CA . ALA B 1 26 ? 18.625 -4.82 -16.734 1 83.75 26 ALA B CA 1
ATOM 2992 C C . ALA B 1 26 ? 18.172 -6.172 -16.188 1 83.75 26 ALA B C 1
ATOM 2994 O O . ALA B 1 26 ? 17.562 -6.973 -16.906 1 83.75 26 ALA B O 1
ATOM 2995 N N . ASN B 1 27 ? 18.375 -6.43 -14.938 1 84.19 27 ASN B N 1
ATOM 2996 C CA . ASN B 1 27 ? 18.062 -7.73 -14.352 1 84.19 27 ASN B CA 1
ATOM 2997 C C . ASN B 1 27 ? 16.766 -7.676 -13.531 1 84.19 27 ASN B C 1
ATOM 2999 O O . ASN B 1 27 ? 16.406 -8.648 -12.867 1 84.19 27 ASN B O 1
ATOM 3003 N N . SER B 1 28 ? 16.109 -6.531 -13.609 1 89.44 28 SER B N 1
ATOM 3004 C CA . SER B 1 28 ? 14.914 -6.348 -12.805 1 89.44 28 SER B CA 1
ATOM 3005 C C . SER B 1 28 ? 13.812 -7.312 -13.227 1 89.44 28 SER B C 1
ATOM 3007 O O . SER B 1 28 ? 13.719 -7.676 -14.398 1 89.44 28 SER B O 1
ATOM 3009 N N . TYR B 1 29 ? 13.039 -7.758 -12.258 1 89.75 29 TYR B N 1
ATOM 3010 C CA . TYR B 1 29 ? 11.867 -8.578 -12.555 1 89.75 29 TYR B CA 1
ATOM 3011 C C . TYR B 1 29 ? 10.867 -7.816 -13.414 1 89.75 29 TYR B C 1
ATOM 3013 O O . TYR B 1 29 ? 10.133 -8.414 -14.203 1 89.75 29 TYR B O 1
ATOM 3021 N N . PHE B 1 30 ? 10.898 -6.516 -13.305 1 87.44 30 PHE B N 1
ATOM 3022 C CA . PHE B 1 30 ? 10.039 -5.672 -14.125 1 87.44 30 PHE B CA 1
ATOM 3023 C C . PHE B 1 30 ? 10.312 -5.914 -15.609 1 87.44 30 PHE B C 1
ATOM 3025 O O . PHE B 1 30 ? 9.383 -5.973 -16.422 1 87.44 30 PHE B O 1
ATOM 3032 N N . LYS B 1 31 ? 11.539 -6.125 -15.914 1 89.19 31 LYS B N 1
ATOM 3033 C CA . LYS B 1 31 ? 11.93 -6.266 -17.312 1 89.19 31 LYS B CA 1
ATOM 3034 C C . LYS B 1 31 ? 12.016 -7.734 -17.719 1 89.19 31 LYS B C 1
ATOM 3036 O O . LYS B 1 31 ? 12.047 -8.062 -18.906 1 89.19 31 LYS B O 1
ATOM 3041 N N . ASN B 1 32 ? 12.117 -8.586 -16.688 1 89 32 ASN B N 1
ATOM 3042 C CA . ASN B 1 32 ? 12.406 -9.984 -16.969 1 89 32 ASN B CA 1
ATOM 3043 C C . ASN B 1 32 ? 11.375 -10.914 -16.344 1 89 32 ASN B C 1
ATOM 3045 O O . ASN B 1 32 ? 11.734 -11.812 -15.57 1 89 32 ASN B O 1
ATOM 3049 N N . SER B 1 33 ? 10.086 -10.766 -16.719 1 91.44 33 SER B N 1
ATOM 3050 C CA . SER B 1 33 ? 9.023 -11.594 -16.156 1 91.44 33 SER B CA 1
ATOM 3051 C C . SER B 1 33 ? 7.992 -11.961 -17.219 1 91.44 33 SER B C 1
ATOM 3053 O O . SER B 1 33 ? 6.875 -12.367 -16.891 1 91.44 33 SER B O 1
ATOM 3055 N N . VAL B 1 34 ? 8.344 -11.805 -18.484 1 90.12 34 VAL B N 1
ATOM 3056 C CA . VAL B 1 34 ? 7.398 -12.016 -19.562 1 90.12 34 VAL B CA 1
ATOM 3057 C C . VAL B 1 34 ? 7.02 -13.492 -19.656 1 90.12 34 VAL B C 1
ATOM 3059 O O . VAL B 1 34 ? 5.883 -13.828 -19.984 1 90.12 34 VAL B O 1
ATOM 3062 N N . TYR B 1 35 ? 7.898 -14.383 -19.375 1 87.12 35 TYR B N 1
ATOM 3063 C CA . TYR B 1 35 ? 7.602 -15.805 -19.453 1 87.12 35 TYR B CA 1
ATOM 3064 C C . TYR B 1 35 ? 6.555 -16.203 -18.422 1 87.12 35 TYR B C 1
ATOM 3066 O O . TYR B 1 35 ? 5.684 -17.031 -18.703 1 87.12 35 TYR B O 1
ATOM 3074 N N . GLN B 1 36 ? 6.664 -15.625 -17.266 1 88.88 36 GLN B N 1
ATOM 3075 C CA . GLN B 1 36 ? 5.648 -15.867 -16.25 1 88.88 36 GLN B CA 1
ATOM 3076 C C . GLN B 1 36 ? 4.285 -15.359 -16.703 1 88.88 36 GLN B C 1
ATOM 3078 O O . GLN B 1 36 ? 3.262 -16 -16.469 1 88.88 36 GLN B O 1
ATOM 3083 N N . ARG B 1 37 ? 4.301 -14.234 -17.344 1 92.19 37 ARG B N 1
ATOM 3084 C CA . ARG B 1 37 ? 3.061 -13.664 -17.859 1 92.19 37 ARG B CA 1
ATOM 3085 C C . ARG B 1 37 ? 2.443 -14.57 -18.922 1 92.19 37 ARG B C 1
ATOM 3087 O O . ARG B 1 37 ? 1.246 -14.859 -18.875 1 92.19 37 ARG B O 1
ATOM 3094 N N . ARG B 1 38 ? 3.264 -14.992 -19.828 1 90.69 38 ARG B N 1
ATOM 3095 C CA . ARG B 1 38 ? 2.787 -15.852 -20.906 1 90.69 38 ARG B CA 1
ATOM 3096 C C . ARG B 1 38 ? 2.244 -17.172 -20.344 1 90.69 38 ARG B C 1
ATOM 3098 O O . ARG B 1 38 ? 1.216 -17.672 -20.812 1 90.69 38 ARG B O 1
ATOM 3105 N N . ALA B 1 39 ? 2.92 -17.672 -19.422 1 90.19 39 ALA B N 1
ATOM 3106 C CA . ALA B 1 39 ? 2.502 -18.922 -18.812 1 90.19 39 ALA B CA 1
ATOM 3107 C C . ALA B 1 39 ? 1.133 -18.781 -18.156 1 90.19 39 ALA B C 1
ATOM 3109 O O . ALA B 1 39 ? 0.225 -19.578 -18.422 1 90.19 39 ALA B O 1
ATOM 3110 N N . ALA B 1 40 ? 0.952 -17.734 -17.375 1 90.88 40 ALA B N 1
ATOM 3111 C CA . ALA B 1 40 ? -0.311 -17.516 -16.672 1 90.88 40 ALA B CA 1
ATOM 3112 C C . ALA B 1 40 ? -1.445 -17.25 -17.656 1 90.88 40 ALA B C 1
ATOM 3114 O O . ALA B 1 40 ? -2.582 -17.672 -17.438 1 90.88 40 ALA B O 1
ATOM 3115 N N . ASN B 1 41 ? -1.135 -16.672 -18.75 1 93.56 41 ASN B N 1
ATOM 3116 C CA . ASN B 1 41 ? -2.145 -16.266 -19.719 1 93.56 41 ASN B CA 1
ATOM 3117 C C . ASN B 1 41 ? -2.725 -17.453 -20.469 1 93.56 41 ASN B C 1
ATOM 3119 O O . ASN B 1 41 ? -3.762 -17.344 -21.125 1 93.56 41 ASN B O 1
ATOM 3123 N N . VAL B 1 42 ? -2.039 -18.547 -20.375 1 93.94 42 VAL B N 1
ATOM 3124 C CA . VAL B 1 42 ? -2.533 -19.766 -21.031 1 93.94 42 VAL B CA 1
ATOM 3125 C C . VAL B 1 42 ? -3.9 -20.141 -20.453 1 93.94 42 VAL B C 1
ATOM 3127 O O . VAL B 1 42 ? -4.746 -20.688 -21.172 1 93.94 42 VAL B O 1
ATOM 3130 N N . THR B 1 43 ? -4.145 -19.766 -19.219 1 95.44 43 THR B N 1
ATOM 3131 C CA . THR B 1 43 ? -5.363 -20.188 -18.531 1 95.44 43 THR B CA 1
ATOM 3132 C C . THR B 1 43 ? -6.422 -19.094 -18.578 1 95.44 43 THR B C 1
ATOM 3134 O O . THR B 1 43 ? -7.484 -19.219 -17.969 1 95.44 43 THR B O 1
ATOM 3137 N N . LYS B 1 44 ? -6.207 -18.047 -19.312 1 96.56 44 LYS B N 1
ATOM 3138 C CA . LYS B 1 44 ? -7.066 -16.859 -19.281 1 96.56 44 LYS B CA 1
ATOM 3139 C C . LYS B 1 44 ? -8.492 -17.203 -19.703 1 96.56 44 LYS B C 1
ATOM 3141 O O . LYS B 1 44 ? -9.453 -16.797 -19.047 1 96.56 44 LYS B O 1
ATOM 3146 N N . ASP B 1 45 ? -8.648 -17.969 -20.781 1 96.69 45 ASP B N 1
ATOM 3147 C CA . ASP B 1 45 ? -9.977 -18.297 -21.312 1 96.69 45 ASP B CA 1
ATOM 3148 C C . ASP B 1 45 ? -10.773 -19.125 -20.312 1 96.69 45 ASP B C 1
ATOM 3150 O O . ASP B 1 45 ? -11.984 -18.938 -20.172 1 96.69 45 ASP B O 1
ATOM 3154 N N . ILE B 1 46 ? -10.109 -20.031 -19.672 1 96.69 46 ILE B N 1
ATOM 3155 C CA . ILE B 1 46 ? -10.758 -20.875 -18.688 1 96.69 46 ILE B CA 1
ATOM 3156 C C . ILE B 1 46 ? -11.25 -20.031 -17.516 1 96.69 46 ILE B C 1
ATOM 3158 O O . ILE B 1 46 ? -12.391 -20.172 -17.062 1 96.69 46 ILE B O 1
ATOM 3162 N N . ILE B 1 47 ? -10.422 -19.172 -17.047 1 97.31 47 ILE B N 1
ATOM 3163 C CA . ILE B 1 47 ? -10.742 -18.297 -15.93 1 97.31 47 ILE B CA 1
ATOM 3164 C C . ILE B 1 47 ? -11.922 -17.391 -16.297 1 97.31 47 ILE B C 1
ATOM 3166 O O . ILE B 1 47 ? -12.859 -17.234 -15.523 1 97.31 47 ILE B O 1
ATOM 3170 N N . ASP B 1 48 ? -11.875 -16.812 -17.516 1 97.38 48 ASP B N 1
ATOM 3171 C CA . ASP B 1 48 ? -12.945 -15.945 -18 1 97.38 48 ASP B CA 1
ATOM 3172 C C . ASP B 1 48 ? -14.281 -16.688 -18 1 97.38 48 ASP B C 1
ATOM 3174 O O . ASP B 1 48 ? -15.305 -16.125 -17.594 1 97.38 48 ASP B O 1
ATOM 3178 N N . GLU B 1 49 ? -14.227 -17.875 -18.469 1 97.56 49 GLU B N 1
ATOM 3179 C CA . GLU B 1 49 ? -15.445 -18.672 -18.547 1 97.56 49 GLU B CA 1
ATOM 3180 C C . GLU B 1 49 ? -16.016 -18.953 -17.156 1 97.56 49 GLU B C 1
ATOM 3182 O O . GLU B 1 49 ? -17.219 -18.828 -16.938 1 97.56 49 GLU B O 1
ATOM 3187 N N . VAL B 1 50 ? -15.156 -19.328 -16.203 1 97.38 50 VAL B N 1
ATOM 3188 C CA . VAL B 1 50 ? -15.609 -19.656 -14.859 1 97.38 50 VAL B CA 1
ATOM 3189 C C . VAL B 1 50 ? -16.188 -18.406 -14.195 1 97.38 50 VAL B C 1
ATOM 3191 O O . VAL B 1 50 ? -17.25 -18.469 -13.562 1 97.38 50 VAL B O 1
ATOM 3194 N N . ILE B 1 51 ? -15.555 -17.281 -14.328 1 97.31 51 ILE B N 1
ATOM 3195 C CA . ILE B 1 51 ? -16.031 -16.031 -13.734 1 97.31 51 ILE B CA 1
ATOM 3196 C C . ILE B 1 51 ? -17.391 -15.672 -14.336 1 97.31 51 ILE B C 1
ATOM 3198 O O . ILE B 1 51 ? -18.328 -15.344 -13.609 1 97.31 51 ILE B O 1
ATOM 3202 N N . THR B 1 52 ? -17.531 -15.797 -15.648 1 96.88 52 THR B N 1
ATOM 3203 C CA . THR B 1 52 ? -18.781 -15.469 -16.344 1 96.88 52 THR B CA 1
ATOM 3204 C C . THR B 1 52 ? -19.922 -16.344 -15.852 1 96.88 52 THR B C 1
ATOM 3206 O O . THR B 1 52 ? -21.047 -15.867 -15.656 1 96.88 52 THR B O 1
ATOM 3209 N N . LYS B 1 53 ? -19.609 -17.531 -15.562 1 96.31 53 LYS B N 1
ATOM 3210 C CA . LYS B 1 53 ? -20.656 -18.5 -15.242 1 96.31 53 LYS B CA 1
ATOM 3211 C C . LYS B 1 53 ? -20.969 -18.484 -13.742 1 96.31 53 LYS B C 1
ATOM 3213 O O . LYS B 1 53 ? -22.125 -18.641 -13.344 1 96.31 53 LYS B O 1
ATOM 3218 N N . LYS B 1 54 ? -19.891 -18.297 -12.922 1 96.44 54 LYS B N 1
ATOM 3219 C CA . LYS B 1 54 ? -20.047 -18.703 -11.531 1 96.44 54 LYS B CA 1
ATOM 3220 C C . LYS B 1 54 ? -20.031 -17.5 -10.594 1 96.44 54 LYS B C 1
ATOM 3222 O O . LYS B 1 54 ? -20.594 -17.562 -9.492 1 96.44 54 LYS B O 1
ATOM 3227 N N . LEU B 1 55 ? -19.438 -16.391 -10.914 1 96.31 55 LEU B N 1
ATOM 3228 C CA . LEU B 1 55 ? -19.297 -15.258 -10.008 1 96.31 55 LEU B CA 1
ATOM 3229 C C . LEU B 1 55 ? -20.578 -14.422 -10 1 96.31 55 LEU B C 1
ATOM 3231 O O . LEU B 1 55 ? -21.031 -13.961 -11.047 1 96.31 55 LEU B O 1
ATOM 3235 N N . ASP B 1 56 ? -21.156 -14.219 -8.891 1 94.94 56 ASP B N 1
ATOM 3236 C CA . ASP B 1 56 ? -22.344 -13.383 -8.742 1 94.94 56 ASP B CA 1
ATOM 3237 C C . ASP B 1 56 ? -21.969 -11.93 -8.492 1 94.94 56 ASP B C 1
ATOM 3239 O O . ASP B 1 56 ? -22.016 -11.453 -7.352 1 94.94 56 ASP B O 1
ATOM 3243 N N . VAL B 1 57 ? -21.75 -11.242 -9.469 1 92.25 57 VAL B N 1
ATOM 3244 C CA . VAL B 1 57 ? -21.188 -9.898 -9.406 1 92.25 57 VAL B CA 1
ATOM 3245 C C . VAL B 1 57 ? -22.203 -8.945 -8.766 1 92.25 57 VAL B C 1
ATOM 3247 O O . VAL B 1 57 ? -21.812 -8.016 -8.055 1 92.25 57 VAL B O 1
ATOM 3250 N N . LYS B 1 58 ? -23.406 -9.109 -8.992 1 86.75 58 LYS B N 1
ATOM 3251 C CA . LYS B 1 58 ? -24.422 -8.219 -8.445 1 86.75 58 LYS B CA 1
ATOM 3252 C C . LYS B 1 58 ? -24.5 -8.344 -6.922 1 86.75 58 LYS B C 1
ATOM 3254 O O . LYS B 1 58 ? -24.469 -7.332 -6.211 1 86.75 58 LYS B O 1
ATOM 3259 N N . SER B 1 59 ? -24.578 -9.531 -6.527 1 88.94 59 SER B N 1
ATOM 3260 C CA . SER B 1 59 ? -24.656 -9.758 -5.086 1 88.94 59 SER B CA 1
ATOM 3261 C C . SER B 1 59 ? -23.406 -9.281 -4.379 1 88.94 59 SER B C 1
ATOM 3263 O O . SER B 1 59 ? -23.469 -8.68 -3.305 1 88.94 59 SER B O 1
ATOM 3265 N N . LEU B 1 60 ? -22.328 -9.469 -5 1 88.69 60 LEU B N 1
ATOM 3266 C CA . LEU B 1 60 ? -21.062 -9.102 -4.395 1 88.69 60 LEU B CA 1
ATOM 3267 C C . LEU B 1 60 ? -20.906 -7.582 -4.328 1 88.69 60 LEU B C 1
ATOM 3269 O O . LEU B 1 60 ? -20.469 -7.043 -3.309 1 88.69 60 LEU B O 1
ATOM 3273 N N . SER B 1 61 ? -21.312 -6.953 -5.336 1 86.5 61 SER B N 1
ATOM 3274 C CA . SER B 1 61 ? -21.203 -5.5 -5.375 1 86.5 61 SER B CA 1
ATOM 3275 C C . SER B 1 61 ? -22.203 -4.84 -4.434 1 86.5 61 SER B C 1
ATOM 3277 O O . SER B 1 61 ? -21.875 -3.867 -3.75 1 86.5 61 SER B O 1
ATOM 3279 N N . SER B 1 62 ? -23.328 -5.352 -4.367 1 83.25 62 SER B N 1
ATOM 3280 C CA . SER B 1 62 ? -24.375 -4.777 -3.525 1 83.25 62 SER B CA 1
ATOM 3281 C C . SER B 1 62 ? -24.016 -4.891 -2.047 1 83.25 62 SER B C 1
ATOM 3283 O O . SER B 1 62 ? -24.344 -4 -1.256 1 83.25 62 SER B O 1
ATOM 3285 N N . ALA B 1 63 ? -23.344 -5.855 -1.749 1 81.69 63 ALA B N 1
ATOM 3286 C CA . ALA B 1 63 ? -22.984 -6.113 -0.355 1 81.69 63 ALA B CA 1
ATOM 3287 C C . ALA B 1 63 ? -21.781 -5.285 0.068 1 81.69 63 ALA B C 1
ATOM 3289 O O . ALA B 1 63 ? -21.469 -5.199 1.257 1 81.69 63 ALA B O 1
ATOM 3290 N N . SER B 1 64 ? -21.188 -4.617 -0.858 1 83.06 64 SER B N 1
ATOM 3291 C CA . SER B 1 64 ? -19.938 -3.926 -0.568 1 83.06 64 SER B CA 1
ATOM 3292 C C . SER B 1 64 ? -19.953 -2.492 -1.088 1 83.06 64 SER B C 1
ATOM 3294 O O . SER B 1 64 ? -19.016 -2.053 -1.762 1 83.06 64 SER B O 1
ATOM 3296 N N . ASN B 1 65 ? -21.047 -1.785 -0.809 1 85.56 65 ASN B N 1
ATOM 3297 C CA . ASN B 1 65 ? -21.188 -0.389 -1.212 1 85.56 65 ASN B CA 1
ATOM 3298 C C . ASN B 1 65 ? -20.75 -0.182 -2.664 1 85.56 65 ASN B C 1
ATOM 3300 O O . ASN B 1 65 ? -20.031 0.759 -2.973 1 85.56 65 ASN B O 1
ATOM 3304 N N . ARG B 1 66 ? -21 -1.21 -3.531 1 91.12 66 ARG B N 1
ATOM 3305 C CA . ARG B 1 66 ? -20.781 -1.176 -4.973 1 91.12 66 ARG B CA 1
ATOM 3306 C C . ARG B 1 66 ? -19.281 -1.091 -5.289 1 91.12 66 ARG B C 1
ATOM 3308 O O . ARG B 1 66 ? -18.875 -0.329 -6.168 1 91.12 66 ARG B O 1
ATOM 3315 N N . THR B 1 67 ? -18.547 -1.725 -4.5 1 95.81 67 THR B N 1
ATOM 3316 C CA . THR B 1 67 ? -17.109 -1.846 -4.75 1 95.81 67 THR B CA 1
ATOM 3317 C C . THR B 1 67 ? -16.703 -3.312 -4.852 1 95.81 67 THR B C 1
ATOM 3319 O O . THR B 1 67 ? -17.094 -4.133 -4.023 1 95.81 67 THR B O 1
ATOM 3322 N N . ILE B 1 68 ? -16.031 -3.672 -5.875 1 97.31 68 ILE B N 1
ATOM 3323 C CA . ILE B 1 68 ? -15.453 -5.008 -6.027 1 97.31 68 ILE B CA 1
ATOM 3324 C C . ILE B 1 68 ? -13.961 -4.969 -5.711 1 97.31 68 ILE B C 1
ATOM 3326 O O . ILE B 1 68 ? -13.203 -4.25 -6.359 1 97.31 68 ILE B O 1
ATOM 3330 N N . CYS B 1 69 ? -13.562 -5.711 -4.715 1 98.12 69 CYS B N 1
ATOM 3331 C CA . CYS B 1 69 ? -12.18 -5.75 -4.262 1 98.12 69 CYS B CA 1
ATOM 3332 C C . CYS B 1 69 ? -11.453 -6.957 -4.832 1 98.12 69 CYS B C 1
ATOM 3334 O O . CYS B 1 69 ? -11.891 -8.094 -4.656 1 98.12 69 CYS B O 1
ATOM 3336 N N . LEU B 1 70 ? -10.359 -6.707 -5.535 1 98.62 70 LEU B N 1
ATOM 3337 C CA . LEU B 1 70 ? -9.484 -7.738 -6.078 1 98.62 70 LEU B CA 1
ATOM 3338 C C . LEU B 1 70 ? -8.109 -7.691 -5.418 1 98.62 70 LEU B C 1
ATOM 3340 O O . LEU B 1 70 ? -7.703 -6.656 -4.887 1 98.62 70 LEU B O 1
ATOM 3344 N N . ALA B 1 71 ? -7.406 -8.805 -5.438 1 98.81 71 ALA B N 1
ATOM 3345 C CA . ALA B 1 71 ? -6.055 -8.828 -4.879 1 98.81 71 ALA B CA 1
ATOM 3346 C C . ALA B 1 71 ? -5.16 -9.797 -5.648 1 98.81 71 ALA B C 1
ATOM 3348 O O . ALA B 1 71 ? -5.633 -10.812 -6.172 1 98.81 71 ALA B O 1
ATOM 3349 N N . ASP B 1 72 ? -3.971 -9.461 -5.785 1 98.69 72 ASP B N 1
ATOM 3350 C CA . ASP B 1 72 ? -2.916 -10.336 -6.289 1 98.69 72 ASP B CA 1
ATOM 3351 C C . ASP B 1 72 ? -1.913 -10.68 -5.191 1 98.69 72 ASP B C 1
ATOM 3353 O O . ASP B 1 72 ? -1.198 -9.805 -4.703 1 98.69 72 ASP B O 1
ATOM 3357 N N . PHE B 1 73 ? -1.843 -11.922 -4.781 1 98.06 73 PHE B N 1
ATOM 3358 C CA . PHE B 1 73 ? -0.913 -12.406 -3.764 1 98.06 73 PHE B CA 1
ATOM 3359 C C . PHE B 1 73 ? 0.392 -12.867 -4.398 1 98.06 73 PHE B C 1
ATOM 3361 O O . PHE B 1 73 ? 0.409 -13.844 -5.152 1 98.06 73 PHE B O 1
ATOM 3368 N N . GLY B 1 74 ? 1.48 -12.219 -4.047 1 96.19 74 GLY B N 1
ATOM 3369 C CA . GLY B 1 74 ? 2.752 -12.391 -4.734 1 96.19 74 GLY B CA 1
ATOM 3370 C C . GLY B 1 74 ? 2.869 -11.547 -5.992 1 96.19 74 GLY B C 1
ATOM 3371 O O . GLY B 1 74 ? 3.197 -12.062 -7.062 1 96.19 74 GLY B O 1
ATOM 3372 N N . CYS B 1 75 ? 2.664 -10.242 -5.777 1 96.56 75 CYS B N 1
ATOM 3373 C CA . CYS B 1 75 ? 2.492 -9.367 -6.93 1 96.56 75 CYS B CA 1
ATOM 3374 C C . CYS B 1 75 ? 3.842 -8.977 -7.527 1 96.56 75 CYS B C 1
ATOM 3376 O O . CYS B 1 75 ? 3.91 -8.523 -8.672 1 96.56 75 CYS B O 1
ATOM 3378 N N . ALA B 1 76 ? 4.891 -9.117 -6.812 1 93.94 76 ALA B N 1
ATOM 3379 C CA . ALA B 1 76 ? 6.211 -8.648 -7.223 1 93.94 76 ALA B CA 1
ATOM 3380 C C . ALA B 1 76 ? 6.18 -7.176 -7.613 1 93.94 76 ALA B C 1
ATOM 3382 O O . ALA B 1 76 ? 5.586 -6.352 -6.91 1 93.94 76 ALA B O 1
ATOM 3383 N N . VAL B 1 77 ? 6.906 -6.715 -8.633 1 91.06 77 VAL B N 1
ATOM 3384 C CA . VAL B 1 77 ? 7.16 -5.293 -8.852 1 91.06 77 VAL B CA 1
ATOM 3385 C C . VAL B 1 77 ? 6.414 -4.816 -10.094 1 91.06 77 VAL B C 1
ATOM 3387 O O . VAL B 1 77 ? 6.609 -3.688 -10.547 1 91.06 77 VAL B O 1
ATOM 3390 N N . GLY B 1 78 ? 5.559 -5.453 -10.688 1 80.88 78 GLY B N 1
ATOM 3391 C CA . GLY B 1 78 ? 4.961 -5.145 -11.977 1 80.88 78 GLY B CA 1
ATOM 3392 C C . GLY B 1 78 ? 5.828 -5.547 -13.148 1 80.88 78 GLY B C 1
ATOM 3393 O O . GLY B 1 78 ? 6.941 -6.039 -12.961 1 80.88 78 GLY B O 1
ATOM 3394 N N . PRO B 1 79 ? 5.281 -5.699 -14.258 1 89.12 79 PRO B N 1
ATOM 3395 C CA . PRO B 1 79 ? 4.012 -5.258 -14.844 1 89.12 79 PRO B CA 1
ATOM 3396 C C . PRO B 1 79 ? 2.965 -6.367 -14.891 1 89.12 79 PRO B C 1
ATOM 3398 O O . PRO B 1 79 ? 1.78 -6.094 -15.102 1 89.12 79 PRO B O 1
ATOM 3401 N N . ASN B 1 80 ? 3.375 -7.656 -14.664 1 93.38 80 ASN B N 1
ATOM 3402 C CA . ASN B 1 80 ? 2.488 -8.805 -14.844 1 93.38 80 ASN B CA 1
ATOM 3403 C C . ASN B 1 80 ? 1.216 -8.664 -14.016 1 93.38 80 ASN B C 1
ATOM 3405 O O . ASN B 1 80 ? 0.116 -8.914 -14.508 1 93.38 80 ASN B O 1
ATOM 3409 N N . THR B 1 81 ? 1.387 -8.203 -12.844 1 96.44 81 THR B N 1
ATOM 3410 C CA . THR B 1 81 ? 0.24 -8.102 -11.945 1 96.44 81 THR B CA 1
ATOM 3411 C C . THR B 1 81 ? -0.759 -7.074 -12.461 1 96.44 81 THR B C 1
ATOM 3413 O O . THR B 1 81 ? -1.97 -7.238 -12.297 1 96.44 81 THR B O 1
ATOM 3416 N N . PHE B 1 82 ? -0.315 -5.996 -13.141 1 96.5 82 PHE B N 1
ATOM 3417 C CA . PHE B 1 82 ? -1.206 -4.973 -13.672 1 96.5 82 PHE B CA 1
ATOM 3418 C C . PHE B 1 82 ? -2.084 -5.539 -14.781 1 96.5 82 PHE B C 1
ATOM 3420 O O . PHE B 1 82 ? -3.303 -5.355 -14.773 1 96.5 82 PHE B O 1
ATOM 3427 N N . THR B 1 83 ? -1.461 -6.258 -15.672 1 94.44 83 THR B N 1
ATOM 3428 C CA . THR B 1 83 ? -2.18 -6.82 -16.812 1 94.44 83 THR B CA 1
ATOM 3429 C C . THR B 1 83 ? -3.146 -7.91 -16.359 1 94.44 83 THR B C 1
ATOM 3431 O O . THR B 1 83 ? -4.273 -7.992 -16.844 1 94.44 83 THR B O 1
ATOM 3434 N N . SER B 1 84 ? -2.66 -8.719 -15.484 1 96.25 84 SER B N 1
ATOM 3435 C CA . SER B 1 84 ? -3.48 -9.82 -14.992 1 96.25 84 SER B CA 1
ATOM 3436 C C . SER B 1 84 ? -4.723 -9.305 -14.273 1 96.25 84 SER B C 1
ATOM 3438 O O . SER B 1 84 ? -5.832 -9.781 -14.523 1 96.25 84 SER B O 1
ATOM 3440 N N . LEU B 1 85 ? -4.59 -8.32 -13.43 1 97 85 LEU B N 1
ATOM 3441 C CA . LEU B 1 85 ? -5.711 -7.781 -12.664 1 97 85 LEU B CA 1
ATOM 3442 C C . LEU B 1 85 ? -6.652 -6.992 -13.57 1 97 85 LEU B C 1
ATOM 3444 O O . LEU B 1 85 ? -7.871 -7.027 -13.391 1 97 85 LEU B O 1
ATOM 3448 N N . GLN B 1 86 ? -6.098 -6.289 -14.523 1 95.88 86 GLN B N 1
ATOM 3449 C CA . GLN B 1 86 ? -6.949 -5.598 -15.484 1 95.88 86 GLN B CA 1
ATOM 3450 C C . GLN B 1 86 ? -7.812 -6.582 -16.266 1 95.88 86 GLN B C 1
ATOM 3452 O O . GLN B 1 86 ? -8.984 -6.312 -16.531 1 95.88 86 GLN B O 1
ATOM 3457 N N . SER B 1 87 ? -7.195 -7.711 -16.625 1 96.12 87 SER B N 1
ATOM 3458 C CA . SER B 1 87 ? -7.957 -8.742 -17.328 1 96.12 87 SER B CA 1
ATOM 3459 C C . SER B 1 87 ? -9.133 -9.227 -16.484 1 96.12 87 SER B C 1
ATOM 3461 O O . SER B 1 87 ? -10.234 -9.43 -17 1 96.12 87 SER B O 1
ATOM 3463 N N . LEU B 1 88 ? -8.922 -9.453 -15.203 1 97.56 88 LEU B N 1
ATOM 3464 C CA . LEU B 1 88 ? -9.992 -9.883 -14.305 1 97.56 88 LEU B CA 1
ATOM 3465 C C . LEU B 1 88 ? -11.07 -8.812 -14.203 1 97.56 88 LEU B C 1
ATOM 3467 O O . LEU B 1 88 ? -12.266 -9.117 -14.219 1 97.56 88 LEU B O 1
ATOM 3471 N N . ILE B 1 89 ? -10.68 -7.535 -14.094 1 97.69 89 ILE B N 1
ATOM 3472 C CA . ILE B 1 89 ? -11.617 -6.422 -14.016 1 97.69 89 ILE B CA 1
ATOM 3473 C C . ILE B 1 89 ? -12.461 -6.371 -15.281 1 97.69 89 ILE B C 1
ATOM 3475 O O . ILE B 1 89 ? -13.688 -6.203 -15.219 1 97.69 89 ILE B O 1
ATOM 3479 N N . ASP B 1 90 ? -11.828 -6.582 -16.438 1 97.31 90 ASP B N 1
ATOM 3480 C CA . ASP B 1 90 ? -12.516 -6.512 -17.719 1 97.31 90 ASP B CA 1
ATOM 3481 C C . ASP B 1 90 ? -13.617 -7.566 -17.812 1 97.31 90 ASP B C 1
ATOM 3483 O O . ASP B 1 90 ? -14.719 -7.281 -18.297 1 97.31 90 ASP B O 1
ATOM 3487 N N . ILE B 1 91 ? -13.297 -8.75 -17.391 1 97.56 91 ILE B N 1
ATOM 3488 C CA . ILE B 1 91 ? -14.289 -9.812 -17.5 1 97.56 91 ILE B CA 1
ATOM 3489 C C . ILE B 1 91 ? -15.422 -9.562 -16.516 1 97.56 91 ILE B C 1
ATOM 3491 O O . ILE B 1 91 ? -16.578 -9.875 -16.797 1 97.56 91 ILE B O 1
ATOM 3495 N N . VAL B 1 92 ? -15.125 -9.062 -15.32 1 96.88 92 VAL B N 1
ATOM 3496 C CA . VAL B 1 92 ? -16.156 -8.719 -14.352 1 96.88 92 VAL B CA 1
ATOM 3497 C C . VAL B 1 92 ? -17.047 -7.602 -14.898 1 96.88 92 VAL B C 1
ATOM 3499 O O . VAL B 1 92 ? -18.266 -7.66 -14.781 1 96.88 92 VAL B O 1
ATOM 3502 N N . LYS B 1 93 ? -16.453 -6.609 -15.508 1 96.31 93 LYS B N 1
ATOM 3503 C CA . LYS B 1 93 ? -17.203 -5.512 -16.125 1 96.31 93 LYS B CA 1
ATOM 3504 C C . LYS B 1 93 ? -18.125 -6.027 -17.219 1 96.31 93 LYS B C 1
ATOM 3506 O O . LYS B 1 93 ? -19.281 -5.617 -17.312 1 96.31 93 LYS B O 1
ATOM 3511 N N . LYS B 1 94 ? -17.516 -6.855 -18.031 1 96.62 94 LYS B N 1
ATOM 3512 C CA . LYS B 1 94 ? -18.312 -7.426 -19.125 1 96.62 94 LYS B CA 1
ATOM 3513 C C . LYS B 1 94 ? -19.531 -8.172 -18.594 1 96.62 94 LYS B C 1
ATOM 3515 O O . LYS B 1 94 ? -20.641 -8.008 -19.125 1 96.62 94 LYS B O 1
ATOM 3520 N N . LYS B 1 95 ? -19.266 -8.914 -17.609 1 96.38 95 LYS B N 1
ATOM 3521 C CA . LYS B 1 95 ? -20.375 -9.648 -17.016 1 96.38 95 LYS B CA 1
ATOM 3522 C C . LYS B 1 95 ? -21.406 -8.695 -16.406 1 96.38 95 LYS B C 1
ATOM 3524 O O . LYS B 1 95 ? -22.609 -8.875 -16.609 1 96.38 95 LYS B O 1
ATOM 3529 N N . TYR B 1 96 ? -20.953 -7.75 -15.68 1 94.5 96 TYR B N 1
ATOM 3530 C CA . TYR B 1 96 ? -21.844 -6.785 -15.039 1 94.5 96 TYR B CA 1
ATOM 3531 C C . TYR B 1 96 ? -22.688 -6.055 -16.062 1 94.5 96 TYR B C 1
ATOM 3533 O O . TYR B 1 96 ? -23.906 -5.93 -15.898 1 94.5 96 TYR B O 1
ATOM 3541 N N . LEU B 1 97 ? -22.094 -5.621 -17.141 1 94.56 97 LEU B N 1
ATOM 3542 C CA . LEU B 1 97 ? -22.781 -4.883 -18.188 1 94.56 97 LEU B CA 1
ATOM 3543 C C . LEU B 1 97 ? -23.797 -5.762 -18.891 1 94.56 97 LEU B C 1
ATOM 3545 O O . LEU B 1 97 ? -24.859 -5.281 -19.312 1 94.56 97 LEU B O 1
ATOM 3549 N N . SER B 1 98 ? -23.453 -6.988 -19 1 95 98 SER B N 1
ATOM 3550 C CA . SER B 1 98 ? -24.375 -7.918 -19.656 1 95 98 SER B CA 1
ATOM 3551 C C . SER B 1 98 ? -25.609 -8.172 -18.812 1 95 98 SER B C 1
ATOM 3553 O O . SER B 1 98 ? -26.719 -8.336 -19.328 1 95 98 SER B O 1
ATOM 3555 N N . GLN B 1 99 ? -25.438 -8.125 -17.547 1 93.19 99 GLN B N 1
ATOM 3556 C CA . GLN B 1 99 ? -26.516 -8.461 -16.625 1 93.19 99 GLN B CA 1
ATOM 3557 C C . GLN B 1 99 ? -27.281 -7.207 -16.203 1 93.19 99 GLN B C 1
ATOM 3559 O O . GLN B 1 99 ? -28.5 -7.258 -16 1 93.19 99 GLN B O 1
ATOM 3564 N N . PHE B 1 100 ? -26.531 -6.141 -16.125 1 92.31 100 PHE B N 1
ATOM 3565 C CA . PHE B 1 100 ? -27.125 -4.914 -15.602 1 92.31 100 PHE B CA 1
ATOM 3566 C C . PHE B 1 100 ? -26.703 -3.713 -16.438 1 92.31 100 PHE B C 1
ATOM 3568 O O . PHE B 1 100 ? -26.062 -2.793 -15.938 1 92.31 100 PHE B O 1
ATOM 3575 N N . PRO B 1 101 ? -27.203 -3.574 -17.609 1 91.62 101 PRO B N 1
ATOM 3576 C CA . PRO B 1 101 ? -26.734 -2.541 -18.547 1 91.62 101 PRO B CA 1
ATOM 3577 C C . PRO B 1 101 ? -27.141 -1.134 -18.109 1 91.62 101 PRO B C 1
ATOM 3579 O O . PRO B 1 101 ? -26.484 -0.159 -18.469 1 91.62 101 PRO B O 1
ATOM 3582 N N . ASN B 1 102 ? -28.078 -0.965 -17.219 1 92.69 102 ASN B N 1
ATOM 3583 C CA . ASN B 1 102 ? -28.578 0.359 -16.859 1 92.69 102 ASN B CA 1
ATOM 3584 C C . ASN B 1 102 ? -28.141 0.757 -15.461 1 92.69 102 ASN B C 1
ATOM 3586 O O . ASN B 1 102 ? -28.547 1.801 -14.945 1 92.69 102 ASN B O 1
ATOM 3590 N N . GLU B 1 103 ? -27.391 -0.097 -14.883 1 90.88 103 GLU B N 1
ATOM 3591 C CA . GLU B 1 103 ? -26.891 0.218 -13.539 1 90.88 103 GLU B CA 1
ATOM 3592 C C . GLU B 1 103 ? -25.484 0.781 -13.586 1 90.88 103 GLU B C 1
ATOM 3594 O O . GLU B 1 103 ? -24.703 0.437 -14.477 1 90.88 103 GLU B O 1
ATOM 3599 N N . PRO B 1 104 ? -25.234 1.648 -12.641 1 91.88 104 PRO B N 1
ATOM 3600 C CA . PRO B 1 104 ? -23.859 2.164 -12.594 1 91.88 104 PRO B CA 1
ATOM 3601 C C . PRO B 1 104 ? -22.828 1.079 -12.289 1 91.88 104 PRO B C 1
ATOM 3603 O O . PRO B 1 104 ? -23.094 0.187 -11.477 1 91.88 104 PRO B O 1
ATOM 3606 N N . MET B 1 105 ? -21.797 1.091 -12.992 1 93.88 105 MET B N 1
ATOM 3607 C CA . MET B 1 105 ? -20.688 0.159 -12.797 1 93.88 105 MET B CA 1
ATOM 3608 C C . MET B 1 105 ? -20.109 0.284 -11.383 1 93.88 105 MET B C 1
ATOM 3610 O O . MET B 1 105 ? -19.938 1.394 -10.883 1 93.88 105 MET B O 1
ATOM 3614 N N . PRO B 1 106 ? -19.922 -0.797 -10.719 1 95.38 106 PRO B N 1
ATOM 3615 C CA . PRO B 1 106 ? -19.219 -0.704 -9.43 1 95.38 106 PRO B CA 1
ATOM 3616 C C . PRO B 1 106 ? -17.797 -0.163 -9.57 1 95.38 106 PRO B C 1
ATOM 3618 O O . PRO B 1 106 ? -17.219 -0.197 -10.656 1 95.38 106 PRO B O 1
ATOM 3621 N N . GLU B 1 107 ? -17.297 0.39 -8.477 1 96.81 107 GLU B N 1
ATOM 3622 C CA . GLU B 1 107 ? -15.891 0.774 -8.43 1 96.81 107 GLU B CA 1
ATOM 3623 C C . GLU B 1 107 ? -15 -0.427 -8.125 1 96.81 107 GLU B C 1
ATOM 3625 O O . GLU B 1 107 ? -15.461 -1.418 -7.555 1 96.81 107 GLU B O 1
ATOM 3630 N N . PHE B 1 108 ? -13.773 -0.392 -8.555 1 97.94 108 PHE B N 1
ATOM 3631 C CA . PHE B 1 108 ? -12.836 -1.486 -8.352 1 97.94 108 PHE B CA 1
ATOM 3632 C C . PHE B 1 108 ? -11.68 -1.05 -7.461 1 97.94 108 PHE B C 1
ATOM 3634 O O . PHE B 1 108 ? -11.094 0.016 -7.668 1 97.94 108 PHE B O 1
ATOM 3641 N N . GLN B 1 109 ? -11.453 -1.743 -6.434 1 98.25 109 GLN B N 1
ATOM 3642 C CA . GLN B 1 109 ? -10.273 -1.605 -5.582 1 98.25 109 GLN B CA 1
ATOM 3643 C C . GLN B 1 109 ? -9.336 -2.795 -5.746 1 98.25 109 GLN B C 1
ATOM 3645 O O . GLN B 1 109 ? -9.75 -3.947 -5.602 1 98.25 109 GLN B O 1
ATOM 3650 N N . VAL B 1 110 ? -8.094 -2.537 -6.066 1 98.62 110 VAL B N 1
ATOM 3651 C CA . VAL B 1 110 ? -7.121 -3.598 -6.316 1 98.62 110 VAL B CA 1
ATOM 3652 C C . VAL B 1 110 ? -6.02 -3.549 -5.262 1 98.62 110 VAL B C 1
ATOM 3654 O O . VAL B 1 110 ? -5.445 -2.488 -5 1 98.62 110 VAL B O 1
ATOM 3657 N N . PHE B 1 111 ? -5.75 -4.684 -4.66 1 98.81 111 PHE B N 1
ATOM 3658 C CA . PHE B 1 111 ? -4.691 -4.82 -3.664 1 98.81 111 PHE B CA 1
ATOM 3659 C C . PHE B 1 111 ? -3.537 -5.652 -4.211 1 98.81 111 PHE B C 1
ATOM 3661 O O . PHE B 1 111 ? -3.744 -6.758 -4.715 1 98.81 111 PHE B O 1
ATOM 3668 N N . PHE B 1 112 ? -2.367 -5.109 -4.109 1 98.69 112 PHE B N 1
ATOM 3669 C CA . PHE B 1 112 ? -1.135 -5.805 -4.465 1 98.69 112 PHE B CA 1
ATOM 3670 C C . PHE B 1 112 ? -0.398 -6.273 -3.215 1 98.69 112 PHE B C 1
ATOM 3672 O O . PHE B 1 112 ? 0.168 -5.457 -2.48 1 98.69 112 PHE B O 1
ATOM 3679 N N . ASN B 1 113 ? -0.375 -7.555 -3.021 1 98.5 113 ASN B N 1
ATOM 3680 C CA . ASN B 1 113 ? 0.246 -8.102 -1.818 1 98.5 113 ASN B CA 1
ATOM 3681 C C . ASN B 1 113 ? 1.592 -8.75 -2.129 1 98.5 113 ASN B C 1
ATOM 3683 O O . ASN B 1 113 ? 1.722 -9.484 -3.113 1 98.5 113 ASN B O 1
ATOM 3687 N N . ASP B 1 114 ? 2.516 -8.508 -1.322 1 96.94 114 ASP B N 1
ATOM 3688 C CA . ASP B 1 114 ? 3.803 -9.195 -1.303 1 96.94 114 ASP B CA 1
ATOM 3689 C C . ASP B 1 114 ? 4.516 -8.992 0.032 1 96.94 114 ASP B C 1
ATOM 3691 O O . ASP B 1 114 ? 3.996 -8.312 0.919 1 96.94 114 ASP B O 1
ATOM 3695 N N . GLN B 1 115 ? 5.652 -9.617 0.163 1 93.31 115 GLN B N 1
ATOM 3696 C CA . GLN B 1 115 ? 6.461 -9.453 1.365 1 93.31 115 GLN B CA 1
ATOM 3697 C C . GLN B 1 115 ? 6.84 -7.988 1.577 1 93.31 115 GLN B C 1
ATOM 3699 O O . GLN B 1 115 ? 7.008 -7.238 0.612 1 93.31 115 GLN B O 1
ATOM 3704 N N . PRO B 1 116 ? 7.055 -7.574 2.873 1 92.88 116 PRO B N 1
ATOM 3705 C CA . PRO B 1 116 ? 7.449 -6.188 3.146 1 92.88 116 PRO B CA 1
ATOM 3706 C C . PRO B 1 116 ? 8.742 -5.793 2.439 1 92.88 116 PRO B C 1
ATOM 3708 O O . PRO B 1 116 ? 8.961 -4.613 2.154 1 92.88 116 PRO B O 1
ATOM 3711 N N . SER B 1 117 ? 9.555 -6.738 2.07 1 88.12 117 SER B N 1
ATOM 3712 C CA . SER B 1 117 ? 10.844 -6.477 1.433 1 88.12 117 SER B CA 1
ATOM 3713 C C . SER B 1 117 ? 10.68 -6.25 -0.066 1 88.12 117 SER B C 1
ATOM 3715 O O . SER B 1 117 ? 11.641 -5.887 -0.751 1 88.12 117 SER B O 1
ATOM 3717 N N . ASN B 1 118 ? 9.484 -6.512 -0.564 1 92.56 118 ASN B N 1
ATOM 3718 C CA . ASN B 1 118 ? 9.227 -6.242 -1.974 1 92.56 118 ASN B CA 1
ATOM 3719 C C . ASN B 1 118 ? 9.508 -4.785 -2.326 1 92.56 118 ASN B C 1
ATOM 3721 O O . ASN B 1 118 ? 9.523 -3.918 -1.448 1 92.56 118 ASN B O 1
ATOM 3725 N N . ASP B 1 119 ? 9.805 -4.547 -3.559 1 93.25 119 ASP B N 1
ATOM 3726 C CA . ASP B 1 119 ? 10.016 -3.186 -4.039 1 93.25 119 ASP B CA 1
ATOM 3727 C C . ASP B 1 119 ? 8.688 -2.527 -4.414 1 93.25 119 ASP B C 1
ATOM 3729 O O . ASP B 1 119 ? 8.391 -2.352 -5.598 1 93.25 119 ASP B O 1
ATOM 3733 N N . PHE B 1 120 ? 7.973 -2.018 -3.525 1 96.19 120 PHE B N 1
ATOM 3734 C CA . PHE B 1 120 ? 6.691 -1.357 -3.74 1 96.19 120 PHE B CA 1
ATOM 3735 C C . PHE B 1 120 ? 6.883 -0.001 -4.406 1 96.19 120 PHE B C 1
ATOM 3737 O O . PHE B 1 120 ? 5.984 0.5 -5.082 1 96.19 120 PHE B O 1
ATOM 3744 N N . ASN B 1 121 ? 8.062 0.61 -4.195 1 93.31 121 ASN B N 1
ATOM 3745 C CA . ASN B 1 121 ? 8.336 1.881 -4.855 1 93.31 121 ASN B CA 1
ATOM 3746 C C . ASN B 1 121 ? 8.234 1.755 -6.375 1 93.31 121 ASN B C 1
ATOM 3748 O O . ASN B 1 121 ? 7.527 2.531 -7.02 1 93.31 121 ASN B O 1
ATOM 3752 N N . THR B 1 122 ? 8.906 0.728 -6.867 1 92.81 122 THR B N 1
ATOM 3753 C CA . THR B 1 122 ? 8.844 0.493 -8.305 1 92.81 122 THR B CA 1
ATOM 3754 C C . THR B 1 122 ? 7.422 0.154 -8.734 1 92.81 122 THR B C 1
ATOM 3756 O O . THR B 1 122 ? 6.938 0.661 -9.75 1 92.81 122 THR B O 1
ATOM 3759 N N . LEU B 1 123 ? 6.781 -0.655 -7.965 1 96.12 123 LEU B N 1
ATOM 3760 C CA . LEU B 1 123 ? 5.406 -1.043 -8.266 1 96.12 123 LEU B CA 1
ATOM 3761 C C . LEU B 1 123 ? 4.508 0.184 -8.383 1 96.12 123 LEU B C 1
ATOM 3763 O O . LEU B 1 123 ? 3.807 0.352 -9.383 1 96.12 123 LEU B O 1
ATOM 3767 N N . PHE B 1 124 ? 4.551 1.077 -7.434 1 96.19 124 PHE B N 1
ATOM 3768 C CA . PHE B 1 124 ? 3.643 2.215 -7.371 1 96.19 124 PHE B CA 1
ATOM 3769 C C . PHE B 1 124 ? 3.977 3.238 -8.445 1 96.19 124 PHE B C 1
ATOM 3771 O O . PHE B 1 124 ? 3.08 3.842 -9.039 1 96.19 124 PHE B O 1
ATOM 3778 N N . ARG B 1 125 ? 5.215 3.406 -8.75 1 92.88 125 ARG B N 1
ATOM 3779 C CA . ARG B 1 125 ? 5.625 4.352 -9.781 1 92.88 125 ARG B CA 1
ATOM 3780 C C . ARG B 1 125 ? 5.266 3.836 -11.172 1 92.88 125 ARG B C 1
ATOM 3782 O O . ARG B 1 125 ? 5.191 4.613 -12.125 1 92.88 125 ARG B O 1
ATOM 3789 N N . SER B 1 126 ? 5.043 2.512 -11.211 1 93.81 126 SER B N 1
ATOM 3790 C CA . SER B 1 126 ? 4.809 1.9 -12.516 1 93.81 126 SER B CA 1
ATOM 3791 C C . SER B 1 126 ? 3.326 1.615 -12.734 1 93.81 126 SER B C 1
ATOM 3793 O O . SER B 1 126 ? 2.947 0.997 -13.734 1 93.81 126 SER B O 1
ATOM 3795 N N . LEU B 1 127 ? 2.521 2.062 -11.836 1 95.62 127 LEU B N 1
ATOM 3796 C CA . LEU B 1 127 ? 1.087 1.864 -12.016 1 95.62 127 LEU B CA 1
ATOM 3797 C C . LEU B 1 127 ? 0.61 2.475 -13.328 1 95.62 127 LEU B C 1
ATOM 3799 O O . LEU B 1 127 ? 1.015 3.582 -13.688 1 95.62 127 LEU B O 1
ATOM 3803 N N . PRO B 1 128 ? -0.246 1.773 -14.031 1 93.75 128 PRO B N 1
ATOM 3804 C CA . PRO B 1 128 ? -0.792 2.363 -15.258 1 93.75 128 PRO B CA 1
ATOM 3805 C C . PRO B 1 128 ? -1.59 3.639 -14.992 1 93.75 128 PRO B C 1
ATOM 3807 O O . PRO B 1 128 ? -2.453 3.658 -14.109 1 93.75 128 PRO B O 1
ATOM 3810 N N . PRO B 1 129 ? -1.34 4.656 -15.727 1 89.81 129 PRO B N 1
ATOM 3811 C CA . PRO B 1 129 ? -2.031 5.922 -15.469 1 89.81 129 PRO B CA 1
ATOM 3812 C C . PRO B 1 129 ? -3.518 5.863 -15.805 1 89.81 129 PRO B C 1
ATOM 3814 O O . PRO B 1 129 ? -4.32 6.59 -15.211 1 89.81 129 PRO B O 1
ATOM 3817 N N . ASP B 1 130 ? -3.91 4.969 -16.734 1 91.06 130 ASP B N 1
ATOM 3818 C CA . ASP B 1 130 ? -5.297 4.906 -17.188 1 91.06 130 ASP B CA 1
ATOM 3819 C C . ASP B 1 130 ? -6.051 3.779 -16.484 1 91.06 130 ASP B C 1
ATOM 3821 O O . ASP B 1 130 ? -7.121 3.361 -16.938 1 91.06 130 ASP B O 1
ATOM 3825 N N . ARG B 1 131 ? -5.512 3.408 -15.352 1 92.81 131 ARG B N 1
ATOM 3826 C CA . ARG B 1 131 ? -6.16 2.311 -14.641 1 92.81 131 ARG B CA 1
ATOM 3827 C C . ARG B 1 131 ? -7.547 2.719 -14.148 1 92.81 131 ARG B C 1
ATOM 3829 O O . ARG B 1 131 ? -7.766 3.877 -13.789 1 92.81 131 ARG B O 1
ATOM 3836 N N . GLU B 1 132 ? -8.469 1.773 -14.102 1 92.88 132 GLU B N 1
ATOM 3837 C CA . GLU B 1 132 ? -9.852 2.021 -13.695 1 92.88 132 GLU B CA 1
ATOM 3838 C C . GLU B 1 132 ? -10.117 1.487 -12.297 1 92.88 132 GLU B C 1
ATOM 3840 O O . GLU B 1 132 ? -11.195 0.95 -12.023 1 92.88 132 GLU B O 1
ATOM 3845 N N . TYR B 1 133 ? -9.109 1.443 -11.523 1 97.88 133 TYR B N 1
ATOM 3846 C CA . TYR B 1 133 ? -9.25 0.933 -10.172 1 97.88 133 TYR B CA 1
ATOM 3847 C C . TYR B 1 133 ? -8.406 1.743 -9.188 1 97.88 133 TYR B C 1
ATOM 3849 O O . TYR B 1 133 ? -7.438 2.391 -9.586 1 97.88 133 TYR B O 1
ATOM 3857 N N . PHE B 1 134 ? -8.82 1.773 -7.984 1 98.25 134 PHE B N 1
ATOM 3858 C CA . PHE B 1 134 ? -8 2.305 -6.898 1 98.25 134 PHE B CA 1
ATOM 3859 C C . PHE B 1 134 ? -6.98 1.274 -6.441 1 98.25 134 PHE B C 1
ATOM 3861 O O . PHE B 1 134 ? -7.32 0.112 -6.211 1 98.25 134 PHE B O 1
ATOM 3868 N N . ALA B 1 135 ? -5.75 1.678 -6.336 1 98.31 135 ALA B N 1
ATOM 3869 C CA . ALA B 1 135 ? -4.66 0.743 -6.062 1 98.31 135 ALA B CA 1
ATOM 3870 C C . ALA B 1 135 ? -4.176 0.869 -4.625 1 98.31 135 ALA B C 1
ATOM 3872 O O . ALA B 1 135 ? -4.102 1.974 -4.078 1 98.31 135 ALA B O 1
ATOM 3873 N N . ALA B 1 136 ? -3.809 -0.245 -4.035 1 98.69 136 ALA B N 1
ATOM 3874 C CA . ALA B 1 136 ? -3.158 -0.275 -2.727 1 98.69 136 ALA B CA 1
ATOM 3875 C C . ALA B 1 136 ? -2.15 -1.417 -2.639 1 98.69 136 ALA B C 1
ATOM 3877 O O . ALA B 1 136 ? -2.357 -2.482 -3.227 1 98.69 136 ALA B O 1
ATOM 3878 N N . GLY B 1 137 ? -1.062 -1.182 -2.002 1 98.62 137 GLY B N 1
ATOM 3879 C CA . GLY B 1 137 ? -0.094 -2.221 -1.687 1 98.62 137 GLY B CA 1
ATOM 3880 C C . GLY B 1 137 ? -0.251 -2.775 -0.284 1 98.62 137 GLY B C 1
ATOM 3881 O O . GLY B 1 137 ? -0.473 -2.021 0.667 1 98.62 137 GLY B O 1
ATOM 3882 N N . VAL B 1 138 ? -0.141 -4.043 -0.139 1 98.75 138 VAL B N 1
ATOM 3883 C CA . VAL B 1 138 ? -0.344 -4.707 1.145 1 98.75 138 VAL B CA 1
ATOM 3884 C C . VAL B 1 138 ? 0.894 -5.527 1.504 1 98.75 138 VAL B C 1
ATOM 3886 O O . VAL B 1 138 ? 1.119 -6.602 0.941 1 98.75 138 VAL B O 1
ATOM 3889 N N . PRO B 1 139 ? 1.679 -5.016 2.441 1 97.38 139 PRO B N 1
ATOM 3890 C CA . PRO B 1 139 ? 2.854 -5.773 2.883 1 97.38 139 PRO B CA 1
ATOM 3891 C C . PRO B 1 139 ? 2.496 -6.922 3.82 1 97.38 139 PRO B C 1
ATOM 3893 O O . PRO B 1 139 ? 1.641 -6.77 4.695 1 97.38 139 PRO B O 1
ATOM 3896 N N . GLY B 1 140 ? 3.127 -8.062 3.562 1 95.75 140 GLY B N 1
ATOM 3897 C CA . GLY B 1 140 ? 2.951 -9.203 4.449 1 95.75 140 GLY B CA 1
ATOM 3898 C C . GLY B 1 140 ? 3.027 -10.539 3.727 1 95.75 140 GLY B C 1
ATOM 3899 O O . GLY B 1 140 ? 2.768 -10.609 2.525 1 95.75 140 GLY B O 1
ATOM 3900 N N . SER B 1 141 ? 3.301 -11.57 4.469 1 94.31 141 SER B N 1
ATOM 3901 C CA . SER B 1 141 ? 3.326 -12.914 3.902 1 94.31 141 SER B CA 1
ATOM 3902 C C . SER B 1 141 ? 1.915 -13.43 3.639 1 94.31 141 SER B C 1
ATOM 3904 O O . SER B 1 141 ? 1.062 -13.398 4.527 1 94.31 141 SER B O 1
ATOM 3906 N N . PHE B 1 142 ? 1.671 -13.914 2.479 1 95.94 142 PHE B N 1
ATOM 3907 C CA . PHE B 1 142 ? 0.339 -14.406 2.141 1 95.94 142 PHE B CA 1
ATOM 3908 C C . PHE B 1 142 ? 0.083 -15.766 2.773 1 95.94 142 PHE B C 1
ATOM 3910 O O . PHE B 1 142 ? -1.021 -16.312 2.672 1 95.94 142 PHE B O 1
ATOM 3917 N N . HIS B 1 143 ? 1.067 -16.344 3.465 1 93.69 143 HIS B N 1
ATOM 3918 C CA . HIS B 1 143 ? 0.839 -17.578 4.188 1 93.69 143 HIS B CA 1
ATOM 3919 C C . HIS B 1 143 ? -0.004 -17.344 5.438 1 93.69 143 HIS B C 1
ATOM 3921 O O . HIS B 1 143 ? -0.507 -18.297 6.039 1 93.69 143 HIS B O 1
ATOM 3927 N N . GLY B 1 144 ? -0.135 -16.141 5.836 1 95.06 144 GLY B N 1
ATOM 3928 C CA . GLY B 1 144 ? -1.046 -15.727 6.891 1 95.06 144 GLY B CA 1
ATOM 3929 C C . GLY B 1 144 ? -2.07 -14.711 6.43 1 95.06 144 GLY B C 1
ATOM 3930 O O . GLY B 1 144 ? -2.152 -14.398 5.238 1 95.06 144 GLY B O 1
ATOM 3931 N N . ARG B 1 145 ? -2.844 -14.195 7.387 1 96.81 145 ARG B N 1
ATOM 3932 C CA . ARG B 1 145 ? -3.857 -13.203 7.062 1 96.81 145 ARG B CA 1
ATOM 3933 C C . ARG B 1 145 ? -3.232 -11.82 6.879 1 96.81 145 ARG B C 1
ATOM 3935 O O . ARG B 1 145 ? -2.348 -11.43 7.641 1 96.81 145 ARG B O 1
ATOM 3942 N N . VAL B 1 146 ? -3.699 -11.156 5.871 1 98.19 146 VAL B N 1
ATOM 3943 C CA . VAL B 1 146 ? -3.197 -9.805 5.625 1 98.19 146 VAL B CA 1
ATOM 3944 C C . VAL B 1 146 ? -4.363 -8.875 5.301 1 98.19 146 VAL B C 1
ATOM 3946 O O . VAL B 1 146 ? -4.152 -7.715 4.941 1 98.19 146 VAL B O 1
ATOM 3949 N N . PHE B 1 147 ? -5.613 -9.328 5.41 1 98.38 147 PHE B N 1
ATOM 3950 C CA . PHE B 1 147 ? -6.82 -8.547 5.172 1 98.38 147 PHE B CA 1
ATOM 3951 C C . PHE B 1 147 ? -7.855 -8.805 6.258 1 98.38 147 PHE B C 1
ATOM 3953 O O . PHE B 1 147 ? -7.824 -9.844 6.922 1 98.38 147 PHE B O 1
ATOM 3960 N N . PRO B 1 148 ? -8.781 -7.855 6.434 1 97.56 148 PRO B N 1
ATOM 3961 C CA . PRO B 1 148 ? -9.922 -8.133 7.312 1 97.56 148 PRO B CA 1
ATOM 3962 C C . PRO B 1 148 ? -10.812 -9.258 6.789 1 97.56 148 PRO B C 1
ATOM 3964 O O . PRO B 1 148 ? -10.695 -9.648 5.625 1 97.56 148 PRO B O 1
ATOM 3967 N N . LYS B 1 149 ? -11.609 -9.742 7.691 1 96.31 149 LYS B N 1
ATOM 3968 C CA . LYS B 1 149 ? -12.547 -10.805 7.348 1 96.31 149 LYS B CA 1
ATOM 3969 C C . LYS B 1 149 ? -13.508 -10.359 6.246 1 96.31 149 LYS B C 1
ATOM 3971 O O . LYS B 1 149 ? -14 -9.227 6.262 1 96.31 149 LYS B O 1
ATOM 3976 N N . SER B 1 150 ? -13.703 -11.227 5.238 1 95.69 150 SER B N 1
ATOM 3977 C CA . SER B 1 150 ? -14.719 -11.055 4.199 1 95.69 150 SER B CA 1
ATOM 3978 C C . SER B 1 150 ? -14.586 -9.695 3.514 1 95.69 150 SER B C 1
ATOM 3980 O O . SER B 1 150 ? -15.57 -8.969 3.377 1 95.69 150 SER B O 1
ATOM 3982 N N . SER B 1 151 ? -13.398 -9.383 3.092 1 96.62 151 SER B N 1
ATOM 3983 C CA . SER B 1 151 ? -13.141 -8.062 2.52 1 96.62 151 SER B CA 1
ATOM 3984 C C . SER B 1 151 ? -12.758 -8.164 1.048 1 96.62 151 SER B C 1
ATOM 3986 O O . SER B 1 151 ? -12.68 -7.156 0.349 1 96.62 151 SER B O 1
ATOM 3988 N N . LEU B 1 152 ? -12.539 -9.391 0.515 1 97.75 152 LEU B N 1
ATOM 3989 C CA . LEU B 1 152 ? -12.078 -9.586 -0.858 1 97.75 152 LEU B CA 1
ATOM 3990 C C . LEU B 1 152 ? -13.117 -10.352 -1.673 1 97.75 152 LEU B C 1
ATOM 3992 O O . LEU B 1 152 ? -13.867 -11.156 -1.123 1 97.75 152 LEU B O 1
ATOM 3996 N N . HIS B 1 153 ? -13.109 -10.133 -3.01 1 98.12 153 HIS B N 1
ATOM 3997 C CA . HIS B 1 153 ? -14.117 -10.742 -3.873 1 98.12 153 HIS B CA 1
ATOM 3998 C C . HIS B 1 153 ? -13.469 -11.703 -4.871 1 98.12 153 HIS B C 1
ATOM 4000 O O . HIS B 1 153 ? -13.914 -12.844 -5.012 1 98.12 153 HIS B O 1
ATOM 4006 N N . VAL B 1 154 ? -12.477 -11.242 -5.613 1 98.19 154 VAL B N 1
ATOM 4007 C CA . VAL B 1 154 ? -11.742 -12.039 -6.586 1 98.19 154 VAL B CA 1
ATOM 4008 C C . VAL B 1 154 ? -10.242 -11.898 -6.336 1 98.19 154 VAL B C 1
ATOM 4010 O O . VAL B 1 154 ? -9.688 -10.797 -6.41 1 98.19 154 VAL B O 1
ATOM 4013 N N . VAL B 1 155 ? -9.602 -13 -6.023 1 98.31 155 VAL B N 1
ATOM 4014 C CA . VAL B 1 155 ? -8.18 -12.922 -5.703 1 98.31 155 VAL B CA 1
ATOM 4015 C C . VAL B 1 155 ? -7.406 -13.945 -6.535 1 98.31 155 VAL B C 1
ATOM 4017 O O . VAL B 1 155 ? -7.98 -14.922 -7.016 1 98.31 155 VAL B O 1
ATOM 4020 N N . GLN B 1 156 ? -6.152 -13.641 -6.758 1 98.5 156 GLN B N 1
ATOM 4021 C CA . GLN B 1 156 ? -5.305 -14.562 -7.508 1 98.5 156 GLN B CA 1
ATOM 4022 C C . GLN B 1 156 ? -3.924 -14.68 -6.867 1 98.5 156 GLN B C 1
ATOM 4024 O O . GLN B 1 156 ? -3.516 -13.82 -6.086 1 98.5 156 GLN B O 1
ATOM 4029 N N . SER B 1 157 ? -3.293 -15.719 -7.113 1 97.25 157 SER B N 1
ATOM 4030 C CA . SER B 1 157 ? -1.875 -15.953 -6.863 1 97.25 157 SER B CA 1
ATOM 4031 C C . SER B 1 157 ? -1.234 -16.734 -8.008 1 97.25 157 SER B C 1
ATOM 4033 O O . SER B 1 157 ? -1.406 -17.953 -8.102 1 97.25 157 SER B O 1
ATOM 4035 N N . ASN B 1 158 ? -0.492 -16 -8.797 1 95.75 158 ASN B N 1
ATOM 4036 C CA . ASN B 1 158 ? 0.108 -16.609 -9.977 1 95.75 158 ASN B CA 1
ATOM 4037 C C . ASN B 1 158 ? 1.623 -16.734 -9.836 1 95.75 158 ASN B C 1
ATOM 4039 O O . ASN B 1 158 ? 2.318 -15.734 -9.68 1 95.75 158 ASN B O 1
ATOM 4043 N N . TYR B 1 159 ? 2.105 -18 -9.852 1 90.38 159 TYR B N 1
ATOM 4044 C CA . TYR B 1 159 ? 3.529 -18.297 -9.781 1 90.38 159 TYR B CA 1
ATOM 4045 C C . TYR B 1 159 ? 4.16 -17.688 -8.539 1 90.38 159 TYR B C 1
ATOM 4047 O O . TYR B 1 159 ? 5.23 -17.078 -8.617 1 90.38 159 TYR B O 1
ATOM 4055 N N . ALA B 1 160 ? 3.486 -17.797 -7.48 1 91.38 160 ALA B N 1
ATOM 4056 C CA . ALA B 1 160 ? 3.988 -17.266 -6.215 1 91.38 160 ALA B CA 1
ATOM 4057 C C . ALA B 1 160 ? 3.848 -18.297 -5.098 1 91.38 160 ALA B C 1
ATOM 4059 O O . ALA B 1 160 ? 4.758 -18.453 -4.277 1 91.38 160 ALA B O 1
ATOM 4060 N N . LEU B 1 161 ? 2.803 -19.031 -5.094 1 88.38 161 LEU B N 1
ATOM 4061 C CA . LEU B 1 161 ? 2.451 -19.891 -3.965 1 88.38 161 LEU B CA 1
ATOM 4062 C C . LEU B 1 161 ? 3.455 -21.031 -3.809 1 88.38 161 LEU B C 1
ATOM 4064 O O . LEU B 1 161 ? 3.578 -21.609 -2.729 1 88.38 161 LEU B O 1
ATOM 4068 N N . HIS B 1 162 ? 4.176 -21.375 -4.812 1 82.69 162 HIS B N 1
ATOM 4069 C CA . HIS B 1 162 ? 5.164 -22.438 -4.75 1 82.69 162 HIS B CA 1
ATOM 4070 C C . HIS B 1 162 ? 6.379 -22.031 -3.928 1 82.69 162 HIS B C 1
ATOM 4072 O O . HIS B 1 162 ? 7.211 -22.859 -3.576 1 82.69 162 HIS B O 1
ATOM 4078 N N . TRP B 1 163 ? 6.457 -20.766 -3.604 1 82.62 163 TRP B N 1
ATOM 4079 C CA . TRP B 1 163 ? 7.473 -20.312 -2.66 1 82.62 163 TRP B CA 1
ATOM 4080 C C . TRP B 1 163 ? 7.062 -20.609 -1.225 1 82.62 163 TRP B C 1
ATOM 4082 O O . TRP B 1 163 ? 6.078 -20.062 -0.723 1 82.62 163 TRP B O 1
ATOM 4092 N N . LEU B 1 164 ? 7.867 -21.328 -0.577 1 81.56 164 LEU B N 1
ATOM 4093 C CA . LEU B 1 164 ? 7.547 -21.75 0.785 1 81.56 164 LEU B CA 1
ATOM 4094 C C . LEU B 1 164 ? 7.758 -20.609 1.767 1 81.56 164 LEU B C 1
ATOM 4096 O O . LEU B 1 164 ? 8.547 -19.688 1.501 1 81.56 164 LEU B O 1
ATOM 4100 N N . SER B 1 165 ? 7.035 -20.672 2.883 1 84.38 165 SER B N 1
ATOM 4101 C CA . SER B 1 165 ? 7.137 -19.641 3.904 1 84.38 165 SER B CA 1
ATOM 4102 C C . SER B 1 165 ? 8.523 -19.625 4.543 1 84.38 165 SER B C 1
ATOM 4104 O O . SER B 1 165 ? 9.008 -18.578 4.957 1 84.38 165 SER B O 1
ATOM 4106 N N . LYS B 1 166 ? 9.055 -20.766 4.668 1 80.38 166 LYS B N 1
ATOM 4107 C CA . LYS B 1 166 ? 10.383 -20.953 5.246 1 80.38 166 LYS B CA 1
ATOM 4108 C C . LYS B 1 166 ? 10.969 -22.312 4.848 1 80.38 166 LYS B C 1
ATOM 4110 O O . LYS B 1 166 ? 10.242 -23.188 4.371 1 80.38 166 LYS B O 1
ATOM 4115 N N . VAL B 1 167 ? 12.195 -22.391 5.035 1 73.19 167 VAL B N 1
ATOM 4116 C CA . VAL B 1 167 ? 12.844 -23.672 4.859 1 73.19 167 VAL B CA 1
ATOM 4117 C C . VAL B 1 167 ? 12.422 -24.625 5.977 1 73.19 167 VAL B C 1
ATOM 4119 O O . VAL B 1 167 ? 12.344 -24.219 7.141 1 73.19 167 VAL B O 1
ATOM 4122 N N . PRO B 1 168 ? 12.164 -25.812 5.539 1 76.56 168 PRO B N 1
ATOM 4123 C CA . PRO B 1 168 ? 11.828 -26.766 6.602 1 76.56 168 PRO B CA 1
ATOM 4124 C C . PRO B 1 168 ? 12.898 -26.828 7.695 1 76.56 168 PRO B C 1
ATOM 4126 O O . PRO B 1 168 ? 14.086 -26.953 7.395 1 76.56 168 PRO B O 1
ATOM 4129 N N . GLU B 1 169 ? 12.422 -26.766 8.891 1 76.88 169 GLU B N 1
ATOM 4130 C CA . GLU B 1 169 ? 13.336 -26.703 10.031 1 76.88 169 GLU B CA 1
ATOM 4131 C C . GLU B 1 169 ? 14.195 -27.953 10.125 1 76.88 169 GLU B C 1
ATOM 4133 O O . GLU B 1 169 ? 15.352 -27.891 10.539 1 76.88 169 GLU B O 1
ATOM 4138 N N . SER B 1 170 ? 13.633 -29.062 9.766 1 77.5 170 SER B N 1
ATOM 4139 C CA . SER B 1 170 ? 14.328 -30.344 9.859 1 77.5 170 SER B CA 1
ATOM 4140 C C . SER B 1 170 ? 15.562 -30.375 8.961 1 77.5 170 SER B C 1
ATOM 4142 O O . SER B 1 170 ? 16.484 -31.156 9.195 1 77.5 170 SER B O 1
ATOM 4144 N N . LEU B 1 171 ? 15.586 -29.562 7.945 1 73.19 171 LEU B N 1
ATOM 4145 C CA . LEU B 1 171 ? 16.719 -29.531 7.02 1 73.19 171 LEU B CA 1
ATOM 4146 C C . LEU B 1 171 ? 17.922 -28.844 7.641 1 73.19 171 LEU B C 1
ATOM 4148 O O . LEU B 1 171 ? 19.047 -29.016 7.188 1 73.19 171 LEU B O 1
ATOM 4152 N N . VAL B 1 172 ? 17.625 -28.016 8.609 1 70.56 172 VAL B N 1
ATOM 4153 C CA . VAL B 1 172 ? 18.703 -27.234 9.195 1 70.56 172 VAL B CA 1
ATOM 4154 C C . VAL B 1 172 ? 19.094 -27.828 10.555 1 70.56 172 VAL B C 1
ATOM 4156 O O . VAL B 1 172 ? 20.031 -27.359 11.195 1 70.56 172 VAL B O 1
ATOM 4159 N N . ASP B 1 173 ? 18.328 -28.75 10.914 1 73.5 173 ASP B N 1
ATOM 4160 C CA . ASP B 1 173 ? 18.641 -29.453 12.164 1 73.5 173 ASP B CA 1
ATOM 4161 C C . ASP B 1 173 ? 19.609 -30.594 11.922 1 73.5 173 ASP B C 1
ATOM 4163 O O . ASP B 1 173 ? 19.25 -31.609 11.32 1 73.5 173 ASP B O 1
ATOM 4167 N N . LYS B 1 174 ? 20.766 -30.484 12.438 1 75.31 174 LYS B N 1
ATOM 4168 C CA . LYS B 1 174 ? 21.828 -31.453 12.219 1 75.31 174 LYS B CA 1
ATOM 4169 C C . LYS B 1 174 ? 21.438 -32.812 12.758 1 75.31 174 LYS B C 1
ATOM 4171 O O . LYS B 1 174 ? 21.984 -33.844 12.32 1 75.31 174 LYS B O 1
ATOM 4176 N N . ASN B 1 175 ? 20.531 -32.75 13.633 1 78.62 175 ASN B N 1
ATOM 4177 C CA . ASN B 1 175 ? 20.141 -34 14.25 1 78.62 175 ASN B CA 1
ATOM 4178 C C . ASN B 1 175 ? 19 -34.688 13.492 1 78.62 175 ASN B C 1
ATOM 4180 O O . ASN B 1 175 ? 18.594 -35.781 13.82 1 78.62 175 ASN B O 1
ATOM 4184 N N . SER B 1 176 ? 18.578 -34.031 12.461 1 77.31 176 SER B N 1
ATOM 4185 C CA . SER B 1 176 ? 17.453 -34.562 11.695 1 77.31 176 SER B CA 1
ATOM 4186 C C . SER B 1 176 ? 17.938 -35.469 10.562 1 77.31 176 SER B C 1
ATOM 4188 O O . SER B 1 176 ? 18.969 -35.219 9.945 1 77.31 176 SER B O 1
ATOM 4190 N N . PRO B 1 177 ? 17.25 -36.562 10.336 1 75.38 177 PRO B N 1
ATOM 4191 C CA . PRO B 1 177 ? 17.578 -37.375 9.172 1 75.38 177 PRO B CA 1
ATOM 4192 C C . PRO B 1 177 ? 17.469 -36.594 7.859 1 75.38 177 PRO B C 1
ATOM 4194 O O . PRO B 1 177 ? 18.031 -37.031 6.844 1 75.38 177 PRO B O 1
ATOM 4197 N N . ALA B 1 178 ? 16.781 -35.562 7.918 1 68.94 178 ALA B N 1
ATOM 4198 C CA . ALA B 1 178 ? 16.594 -34.75 6.723 1 68.94 178 ALA B CA 1
ATOM 4199 C C . ALA B 1 178 ? 17.688 -33.688 6.582 1 68.94 178 ALA B C 1
ATOM 4201 O O . ALA B 1 178 ? 17.672 -32.875 5.648 1 68.94 178 ALA B O 1
ATOM 4202 N N . TRP B 1 179 ? 18.516 -33.75 7.574 1 68.25 179 TRP B N 1
ATOM 4203 C CA . TRP B 1 179 ? 19.609 -32.781 7.5 1 68.25 179 TRP B CA 1
ATOM 4204 C C . TRP B 1 179 ? 20.328 -32.906 6.16 1 68.25 179 TRP B C 1
ATOM 4206 O O . TRP B 1 179 ? 20.781 -33.969 5.766 1 68.25 179 TRP B O 1
ATOM 4216 N N . ASN B 1 180 ? 20.281 -31.891 5.387 1 62.06 180 ASN B N 1
ATOM 4217 C CA . ASN B 1 180 ? 20.75 -31.953 4.008 1 62.06 180 ASN B CA 1
ATOM 4218 C C . ASN B 1 180 ? 22.109 -31.266 3.854 1 62.06 180 ASN B C 1
ATOM 4220 O O . ASN B 1 180 ? 22.391 -30.672 2.814 1 62.06 180 ASN B O 1
ATOM 4224 N N . LYS B 1 181 ? 22.812 -31.422 4.879 1 59 181 LYS B N 1
ATOM 4225 C CA . LYS B 1 181 ? 24.188 -30.938 4.898 1 59 181 LYS B CA 1
ATOM 4226 C C . LYS B 1 181 ? 24.297 -29.562 4.242 1 59 181 LYS B C 1
ATOM 4228 O O . LYS B 1 181 ? 25.188 -29.328 3.418 1 59 181 LYS B O 1
ATOM 4233 N N . GLY B 1 182 ? 23.281 -28.812 4.512 1 54.06 182 GLY B N 1
ATOM 4234 C CA . GLY B 1 182 ? 23.312 -27.453 4.016 1 54.06 182 GLY B CA 1
ATOM 4235 C C . GLY B 1 182 ? 22.828 -27.328 2.586 1 54.06 182 GLY B C 1
ATOM 4236 O O . GLY B 1 182 ? 22.75 -26.219 2.043 1 54.06 182 GLY B O 1
ATOM 4237 N N . LYS B 1 183 ? 22.594 -28.578 1.938 1 51.97 183 LYS B N 1
ATOM 4238 C CA . LYS B 1 183 ? 22.078 -28.562 0.576 1 51.97 183 LYS B CA 1
ATOM 4239 C C . LYS B 1 183 ? 20.562 -28.359 0.575 1 51.97 183 LYS B C 1
ATOM 4241 O O . LYS B 1 183 ? 19.844 -29.016 1.346 1 51.97 183 LYS B O 1
ATOM 4246 N N . ILE B 1 184 ? 20.125 -27.25 0.316 1 49.19 184 ILE B N 1
ATOM 4247 C CA . ILE B 1 184 ? 18.688 -27.016 0.353 1 49.19 184 ILE B CA 1
ATOM 4248 C C . ILE B 1 184 ? 18.094 -27.25 -1.03 1 49.19 184 ILE B C 1
ATOM 4250 O O . ILE B 1 184 ? 17.734 -26.297 -1.735 1 49.19 184 ILE B O 1
ATOM 4254 N N . HIS B 1 185 ? 18.641 -28.344 -1.798 1 51.97 185 HIS B N 1
ATOM 4255 C CA . HIS B 1 185 ? 18 -28.594 -3.082 1 51.97 185 HIS B CA 1
ATOM 4256 C C . HIS B 1 185 ? 17.297 -29.953 -3.09 1 51.97 185 HIS B C 1
ATOM 4258 O O . HIS B 1 185 ? 17.75 -30.891 -2.439 1 51.97 185 HIS B O 1
ATOM 4264 N N . TYR B 1 186 ? 16.094 -29.875 -3.598 1 53.19 186 TYR B N 1
ATOM 4265 C CA . TYR B 1 186 ? 15.227 -31.062 -3.645 1 53.19 186 TYR B CA 1
ATOM 4266 C C . TYR B 1 186 ? 15.656 -32 -4.754 1 53.19 186 TYR B C 1
ATOM 4268 O O . TYR B 1 186 ? 15.492 -33.219 -4.637 1 53.19 186 TYR B O 1
ATOM 4276 N N . ALA B 1 187 ? 16.375 -31.422 -5.871 1 51.34 187 ALA B N 1
ATOM 4277 C CA . ALA B 1 187 ? 16.734 -32.344 -6.949 1 51.34 187 ALA B CA 1
ATOM 4278 C C . ALA B 1 187 ? 17.812 -33.312 -6.492 1 51.34 187 ALA B C 1
ATOM 4280 O O . ALA B 1 187 ? 18.891 -32.906 -6.055 1 51.34 187 ALA B O 1
ATOM 4281 N N . GLY B 1 188 ? 17.453 -34.531 -6.402 1 57.38 188 GLY B N 1
ATOM 4282 C CA . GLY B 1 188 ? 18.344 -35.625 -6.004 1 57.38 188 GLY B CA 1
ATOM 4283 C C . GLY B 1 188 ? 18.422 -35.781 -4.5 1 57.38 188 GLY B C 1
ATOM 4284 O O . GLY B 1 188 ? 19.312 -36.469 -3.996 1 57.38 188 GLY B O 1
ATOM 4285 N N . ALA B 1 189 ? 17.547 -35.094 -3.875 1 62.75 189 ALA B N 1
ATOM 4286 C CA . ALA B 1 189 ? 17.547 -35.156 -2.416 1 62.75 189 ALA B CA 1
ATOM 4287 C C . ALA B 1 189 ? 17.031 -36.5 -1.916 1 62.75 189 ALA B C 1
ATOM 4289 O O . ALA B 1 189 ? 16.359 -37.219 -2.654 1 62.75 189 ALA B O 1
ATOM 4290 N N . SER B 1 190 ? 17.516 -36.812 -0.728 1 69.38 190 SER B N 1
ATOM 4291 C CA . SER B 1 190 ? 17.047 -38.031 -0.064 1 69.38 190 SER B CA 1
ATOM 4292 C C . SER B 1 190 ? 15.539 -37.969 0.164 1 69.38 190 SER B C 1
ATOM 4294 O O . SER B 1 190 ? 14.93 -36.906 0.059 1 69.38 190 SER B O 1
ATOM 4296 N N . ASP B 1 191 ? 15 -39.062 0.291 1 74.19 191 ASP B N 1
ATOM 4297 C CA . ASP B 1 191 ? 13.57 -39.188 0.562 1 74.19 191 ASP B CA 1
ATOM 4298 C C . ASP B 1 191 ? 13.18 -38.375 1.792 1 74.19 191 ASP B C 1
ATOM 4300 O O . ASP B 1 191 ? 12.07 -37.812 1.853 1 74.19 191 ASP B O 1
ATOM 4304 N N . GLU B 1 192 ? 14.047 -38.25 2.668 1 77.75 192 GLU B N 1
ATOM 4305 C CA . GLU B 1 192 ? 13.766 -37.531 3.896 1 77.75 192 GLU B CA 1
ATOM 4306 C C . GLU B 1 192 ? 13.672 -36.031 3.627 1 77.75 192 GLU B C 1
ATOM 4308 O O . GLU B 1 192 ? 12.836 -35.312 4.219 1 77.75 192 GLU B O 1
ATOM 4313 N N . VAL B 1 193 ? 14.477 -35.594 2.773 1 74 193 VAL B N 1
ATOM 4314 C CA . VAL B 1 193 ? 14.469 -34.188 2.408 1 74 193 VAL B CA 1
ATOM 4315 C C . VAL B 1 193 ? 13.188 -33.844 1.65 1 74 193 VAL B C 1
ATOM 4317 O O . VAL B 1 193 ? 12.531 -32.844 1.938 1 74 193 VAL B O 1
ATOM 4320 N N . LEU B 1 194 ? 12.867 -34.719 0.802 1 73.69 194 LEU B N 1
ATOM 4321 C CA . LEU B 1 194 ? 11.648 -34.531 0.024 1 73.69 194 LEU B CA 1
ATOM 4322 C C . LEU B 1 194 ? 10.422 -34.531 0.929 1 73.69 194 LEU B C 1
ATOM 4324 O O . LEU B 1 194 ? 9.508 -33.719 0.739 1 73.69 194 LEU B O 1
ATOM 4328 N N . LYS B 1 195 ? 10.469 -35.375 1.834 1 78.25 195 LYS B N 1
ATOM 4329 C CA . LYS B 1 195 ? 9.367 -35.469 2.789 1 78.25 195 LYS B CA 1
ATOM 4330 C C . LYS B 1 195 ? 9.25 -34.188 3.6 1 78.25 195 LYS B C 1
ATOM 4332 O O . LYS B 1 195 ? 8.141 -33.688 3.854 1 78.25 195 LYS B O 1
ATOM 4337 N N . ALA B 1 196 ? 10.289 -33.625 3.994 1 79.12 196 ALA B N 1
ATOM 4338 C CA . ALA B 1 196 ? 10.297 -32.375 4.77 1 79.12 196 ALA B CA 1
ATOM 4339 C C . ALA B 1 196 ? 9.703 -31.234 3.967 1 79.12 196 ALA B C 1
ATOM 4341 O O . ALA B 1 196 ? 8.906 -30.453 4.488 1 79.12 196 ALA B O 1
ATOM 4342 N N . TYR B 1 197 ? 10.047 -31.203 2.719 1 77.56 197 TYR B N 1
ATOM 4343 C CA . TYR B 1 197 ? 9.523 -30.156 1.846 1 77.56 197 TYR B CA 1
ATOM 4344 C C . TYR B 1 197 ? 8.023 -30.344 1.617 1 77.56 197 TYR B C 1
ATOM 4346 O O . TYR B 1 197 ? 7.273 -29.359 1.614 1 77.56 197 TYR B O 1
ATOM 4354 N N . ARG B 1 198 ? 7.625 -31.531 1.484 1 78.62 198 ARG B N 1
ATOM 4355 C CA . ARG B 1 198 ? 6.211 -31.812 1.26 1 78.62 198 ARG B CA 1
ATOM 4356 C C . ARG B 1 198 ? 5.375 -31.438 2.477 1 78.62 198 ARG B C 1
ATOM 4358 O O . ARG B 1 198 ? 4.262 -30.922 2.336 1 78.62 198 ARG B O 1
ATOM 4365 N N . GLU B 1 199 ? 5.93 -31.703 3.588 1 82.25 199 GLU B N 1
ATOM 4366 C CA . GLU B 1 199 ? 5.234 -31.359 4.82 1 82.25 199 GLU B CA 1
ATOM 4367 C C . GLU B 1 199 ? 5.121 -29.844 4.98 1 82.25 199 GLU B C 1
ATOM 4369 O O . GLU B 1 199 ? 4.07 -29.328 5.367 1 82.25 199 GLU B O 1
ATOM 4374 N N . ARG B 1 200 ? 6.172 -29.172 4.676 1 82.25 200 ARG B N 1
ATOM 4375 C CA . ARG B 1 200 ? 6.156 -27.703 4.727 1 82.25 200 ARG B CA 1
ATOM 4376 C C . ARG B 1 200 ? 5.16 -27.141 3.725 1 82.25 200 ARG B C 1
ATOM 4378 O O . ARG B 1 200 ? 4.414 -26.203 4.043 1 82.25 200 ARG B O 1
ATOM 4385 N N . TRP B 1 201 ? 5.156 -27.719 2.605 1 83.56 201 TRP B N 1
ATOM 4386 C CA . TRP B 1 201 ? 4.211 -27.312 1.576 1 83.56 201 TRP B CA 1
ATOM 4387 C C . TRP B 1 201 ? 2.773 -27.5 2.045 1 83.56 201 TRP B C 1
ATOM 4389 O O . TRP B 1 201 ? 1.933 -26.609 1.882 1 83.56 201 TRP B O 1
ATOM 4399 N N . ALA B 1 202 ? 2.518 -28.609 2.555 1 84 202 ALA B N 1
ATOM 4400 C CA . ALA B 1 202 ? 1.172 -28.922 3.029 1 84 202 ALA B CA 1
ATOM 4401 C C . ALA B 1 202 ? 0.709 -27.906 4.07 1 84 202 ALA B C 1
ATOM 4403 O O . ALA B 1 202 ? -0.426 -27.422 4.02 1 84 202 ALA B O 1
ATOM 4404 N N . GLU B 1 203 ? 1.605 -27.656 4.934 1 87.44 203 GLU B N 1
ATOM 4405 C CA . GLU B 1 203 ? 1.288 -26.672 5.973 1 87.44 203 GLU B CA 1
ATOM 4406 C C . GLU B 1 203 ? 1.068 -25.281 5.383 1 87.44 203 GLU B C 1
ATOM 4408 O O . GLU B 1 203 ? 0.104 -24.609 5.73 1 87.44 203 GLU B O 1
ATOM 4413 N N . ASP B 1 204 ? 1.932 -24.875 4.516 1 87.81 204 ASP B N 1
ATOM 4414 C CA . ASP B 1 204 ? 1.848 -23.562 3.883 1 87.81 204 ASP B CA 1
ATOM 4415 C C . ASP B 1 204 ? 0.561 -23.422 3.074 1 87.81 204 ASP B C 1
ATOM 4417 O O . ASP B 1 204 ? -0.119 -22.391 3.15 1 87.81 204 ASP B O 1
ATOM 4421 N N . LEU B 1 205 ? 0.284 -24.453 2.291 1 90.06 205 LEU B N 1
ATOM 4422 C CA . LEU B 1 205 ? -0.929 -24.422 1.482 1 90.06 205 LEU B CA 1
ATOM 4423 C C . LEU B 1 205 ? -2.168 -24.328 2.365 1 90.06 205 LEU B C 1
ATOM 4425 O O . LEU B 1 205 ? -3.078 -23.547 2.088 1 90.06 205 LEU B O 1
ATOM 4429 N N . ASN B 1 206 ? -2.188 -25.094 3.389 1 91.38 206 ASN B N 1
ATOM 4430 C CA . ASN B 1 206 ? -3.312 -25.047 4.316 1 91.38 206 ASN B CA 1
ATOM 4431 C C . ASN B 1 206 ? -3.459 -23.672 4.949 1 91.38 206 ASN B C 1
ATOM 4433 O O . ASN B 1 206 ? -4.566 -23.141 5.039 1 91.38 206 ASN B O 1
ATOM 4437 N N . ASN B 1 207 ? -2.361 -23.125 5.422 1 93.06 207 ASN B N 1
ATOM 4438 C CA . ASN B 1 207 ? -2.377 -21.797 6.004 1 93.06 207 ASN B CA 1
ATOM 4439 C C . ASN B 1 207 ? -2.877 -20.75 5.004 1 93.06 207 ASN B C 1
ATOM 4441 O O . ASN B 1 207 ? -3.674 -19.875 5.355 1 93.06 207 ASN B O 1
ATOM 4445 N N . PHE B 1 208 ? -2.391 -20.891 3.801 1 95.31 208 PHE B N 1
ATOM 4446 C CA . PHE B 1 208 ? -2.799 -19.984 2.736 1 95.31 208 PHE B CA 1
ATOM 4447 C C . PHE B 1 208 ? -4.301 -20.078 2.492 1 95.31 208 PHE B C 1
ATOM 4449 O O . PHE B 1 208 ? -4.988 -19.062 2.441 1 95.31 208 PHE B O 1
ATOM 4456 N N . LEU B 1 209 ? -4.797 -21.234 2.379 1 95.5 209 LEU B N 1
ATOM 4457 C CA . LEU B 1 209 ? -6.215 -21.438 2.107 1 95.5 209 LEU B CA 1
ATOM 4458 C C . LEU B 1 209 ? -7.07 -20.953 3.273 1 95.5 209 LEU B C 1
ATOM 4460 O O . LEU B 1 209 ? -8.117 -20.344 3.064 1 95.5 209 LEU B O 1
ATOM 4464 N N . ASN B 1 210 ? -6.648 -21.234 4.508 1 96.19 210 ASN B N 1
ATOM 4465 C CA . ASN B 1 210 ? -7.375 -20.766 5.684 1 96.19 210 ASN B CA 1
ATOM 4466 C C . ASN B 1 210 ? -7.453 -19.234 5.723 1 96.19 210 ASN B C 1
ATOM 4468 O O . ASN B 1 210 ? -8.508 -18.672 6.02 1 96.19 210 ASN B O 1
ATOM 4472 N N . ALA B 1 211 ? -6.348 -18.609 5.473 1 97.69 211 ALA B N 1
ATOM 4473 C CA . ALA B 1 211 ? -6.316 -17.156 5.461 1 97.69 211 ALA B CA 1
ATOM 4474 C C . ALA B 1 211 ? -7.254 -16.594 4.391 1 97.69 211 ALA B C 1
ATOM 4476 O O . ALA B 1 211 ? -8.023 -15.672 4.656 1 97.69 211 ALA B O 1
ATOM 4477 N N . ARG B 1 212 ? -7.195 -17.172 3.186 1 97.75 212 ARG B N 1
ATOM 4478 C CA . ARG B 1 212 ? -8.062 -16.734 2.094 1 97.75 212 ARG B CA 1
ATOM 4479 C C . ARG B 1 212 ? -9.523 -17 2.41 1 97.75 212 ARG B C 1
ATOM 4481 O O . ARG B 1 212 ? -10.398 -16.188 2.098 1 97.75 212 ARG B O 1
ATOM 4488 N N . ALA B 1 213 ? -9.789 -18.125 3.025 1 96.88 213 ALA B N 1
ATOM 4489 C CA . ALA B 1 213 ? -11.164 -18.453 3.391 1 96.88 213 ALA B CA 1
ATOM 4490 C C . ALA B 1 213 ? -11.742 -17.422 4.348 1 96.88 213 ALA B C 1
ATOM 4492 O O . ALA B 1 213 ? -12.938 -17.141 4.316 1 96.88 213 ALA B O 1
ATOM 4493 N N . GLU B 1 214 ? -10.945 -16.891 5.199 1 96.88 214 GLU B N 1
ATOM 4494 C CA . GLU B 1 214 ? -11.383 -15.852 6.129 1 96.88 214 GLU B CA 1
ATOM 4495 C C . GLU B 1 214 ? -11.531 -14.508 5.418 1 96.88 214 GLU B C 1
ATOM 4497 O O . GLU B 1 214 ? -12.453 -13.742 5.711 1 96.88 214 GLU B O 1
ATOM 4502 N N . GLU B 1 215 ? -10.688 -14.195 4.477 1 98.25 215 GLU B N 1
ATOM 4503 C CA . GLU B 1 215 ? -10.578 -12.875 3.875 1 98.25 215 GLU B CA 1
ATOM 4504 C C . GLU B 1 215 ? -11.555 -12.711 2.717 1 98.25 215 GLU B C 1
ATOM 4506 O O . GLU B 1 215 ? -12.023 -11.602 2.443 1 98.25 215 GLU B O 1
ATOM 4511 N N . ILE B 1 216 ? -11.82 -13.812 1.969 1 97.5 216 ILE B N 1
ATOM 4512 C CA . ILE B 1 216 ? -12.695 -13.758 0.802 1 97.5 216 ILE B CA 1
ATOM 4513 C C . ILE B 1 216 ? -14.148 -13.906 1.239 1 97.5 216 ILE B C 1
ATOM 4515 O O . ILE B 1 216 ? -14.469 -14.742 2.096 1 97.5 216 ILE B O 1
ATOM 4519 N N . VAL B 1 217 ? -15.031 -13.133 0.694 1 96.88 217 VAL B N 1
ATOM 4520 C CA . VAL B 1 217 ? -16.469 -13.242 0.979 1 96.88 217 VAL B CA 1
ATOM 4521 C C . VAL B 1 217 ? -16.984 -14.586 0.487 1 96.88 217 VAL B C 1
ATOM 4523 O O . VAL B 1 217 ? -16.469 -15.148 -0.477 1 96.88 217 VAL B O 1
ATOM 4526 N N . PRO B 1 218 ? -18.016 -15.117 1.148 1 95.06 218 PRO B N 1
ATOM 4527 C CA . PRO B 1 218 ? -18.672 -16.281 0.54 1 95.06 218 PRO B CA 1
ATOM 4528 C C . PRO B 1 218 ? -19.094 -16.031 -0.908 1 95.06 218 PRO B C 1
ATOM 4530 O O . PRO B 1 218 ? -19.625 -14.961 -1.224 1 95.06 218 PRO B O 1
ATOM 4533 N N . GLY B 1 219 ? -18.781 -16.953 -1.791 1 96.25 219 GLY B N 1
ATOM 4534 C CA . GLY B 1 219 ? -19.094 -16.797 -3.203 1 96.25 219 GLY B CA 1
ATOM 4535 C C . GLY B 1 219 ? -17.969 -16.141 -3.994 1 96.25 219 GLY B C 1
ATOM 4536 O O . GLY B 1 219 ? -17.984 -16.156 -5.227 1 96.25 219 GLY B O 1
ATOM 4537 N N . GLY B 1 220 ? -17.016 -15.531 -3.25 1 97.88 220 GLY B N 1
ATOM 4538 C CA . GLY B 1 220 ? -15.852 -14.977 -3.926 1 97.88 220 GLY B CA 1
ATOM 4539 C C . GLY B 1 220 ? -14.961 -16.031 -4.551 1 97.88 220 GLY B C 1
ATOM 4540 O O . GLY B 1 220 ? -15.188 -17.234 -4.363 1 97.88 220 GLY B O 1
ATOM 4541 N N . MET B 1 221 ? -13.922 -15.625 -5.262 1 98 221 MET B N 1
ATOM 4542 C CA . MET B 1 221 ? -13.141 -16.594 -6.035 1 98 221 MET B CA 1
ATOM 4543 C C . MET B 1 221 ? -11.656 -16.453 -5.738 1 98 221 MET B C 1
ATOM 4545 O O . MET B 1 221 ? -11.164 -15.344 -5.527 1 98 221 MET B O 1
ATOM 4549 N N . LEU B 1 222 ? -11 -17.578 -5.77 1 98 222 LEU B N 1
ATOM 4550 C CA . LEU B 1 222 ? -9.547 -17.688 -5.66 1 98 222 LEU B CA 1
ATOM 4551 C C . LEU B 1 222 ? -8.969 -18.422 -6.867 1 98 222 LEU B C 1
ATOM 4553 O O . LEU B 1 222 ? -9.32 -19.578 -7.129 1 98 222 LEU B O 1
ATOM 4557 N N . ILE B 1 223 ? -8.094 -17.75 -7.602 1 98.19 223 ILE B N 1
ATOM 4558 C CA . ILE B 1 223 ? -7.434 -18.297 -8.781 1 98.19 223 ILE B CA 1
ATOM 4559 C C . ILE B 1 223 ? -5.957 -18.547 -8.477 1 98.19 223 ILE B C 1
ATOM 4561 O O . ILE B 1 223 ? -5.242 -17.625 -8.07 1 98.19 223 ILE B O 1
ATOM 4565 N N . VAL B 1 224 ? -5.508 -19.766 -8.648 1 95.19 224 VAL B N 1
ATOM 4566 C CA . VAL B 1 224 ? -4.109 -20.094 -8.398 1 95.19 224 VAL B CA 1
ATOM 4567 C C . VAL B 1 224 ? -3.508 -20.766 -9.641 1 95.19 224 VAL B C 1
ATOM 4569 O O . VAL B 1 224 ? -4.062 -21.734 -10.164 1 95.19 224 VAL B O 1
ATOM 4572 N N . ILE B 1 225 ? -2.426 -20.219 -10.125 1 94.44 225 ILE B N 1
ATOM 4573 C CA . ILE B 1 225 ? -1.631 -20.812 -11.195 1 94.44 225 ILE B CA 1
ATOM 4574 C C . ILE B 1 225 ? -0.201 -21.031 -10.711 1 94.44 225 ILE B C 1
ATOM 4576 O O . ILE B 1 225 ? 0.429 -20.125 -10.172 1 94.44 225 ILE B O 1
ATOM 4580 N N . MET B 1 226 ? 0.292 -22.203 -10.836 1 89.06 226 MET B N 1
ATOM 4581 C CA . MET B 1 226 ? 1.639 -22.5 -10.352 1 89.06 226 MET B CA 1
ATOM 4582 C C . MET B 1 226 ? 2.256 -23.656 -11.117 1 89.06 226 MET B C 1
ATOM 4584 O O . MET B 1 226 ? 1.547 -24.422 -11.773 1 89.06 226 MET B O 1
ATOM 4588 N N . PRO B 1 227 ? 3.559 -23.75 -11.039 1 83.25 227 PRO B N 1
ATOM 4589 C CA . PRO B 1 227 ? 4.199 -24.906 -11.656 1 83.25 227 PRO B CA 1
ATOM 4590 C C . PRO B 1 227 ? 3.73 -26.234 -11.055 1 83.25 227 PRO B C 1
ATOM 4592 O O . PRO B 1 227 ? 3.291 -26.266 -9.898 1 83.25 227 PRO B O 1
ATOM 4595 N N . SER B 1 228 ? 3.779 -27.156 -11.898 1 83.38 228 SER B N 1
ATOM 4596 C CA . SER B 1 228 ? 3.373 -28.5 -11.469 1 83.38 228 SER B CA 1
ATOM 4597 C C . SER B 1 228 ? 4.312 -29.562 -12.016 1 83.38 228 SER B C 1
ATOM 4599 O O . SER B 1 228 ? 5.074 -29.312 -12.953 1 83.38 228 SER B O 1
ATOM 4601 N N . ILE B 1 229 ? 4.328 -30.641 -11.32 1 75.69 229 ILE B N 1
ATOM 4602 C CA . ILE B 1 229 ? 5.07 -31.797 -11.797 1 75.69 229 ILE B CA 1
ATOM 4603 C C . ILE B 1 229 ? 4.098 -32.906 -12.219 1 75.69 229 ILE B C 1
ATOM 4605 O O . ILE B 1 229 ? 3.115 -33.188 -11.523 1 75.69 229 ILE B O 1
ATOM 4609 N N . PRO B 1 230 ? 4.363 -33.344 -13.492 1 69.06 230 PRO B N 1
ATOM 4610 C CA . PRO B 1 230 ? 3.518 -34.469 -13.867 1 69.06 230 PRO B CA 1
ATOM 4611 C C . PRO B 1 230 ? 3.562 -35.625 -12.844 1 69.06 230 PRO B C 1
ATOM 4613 O O . PRO B 1 230 ? 4.594 -35.844 -12.203 1 69.06 230 PRO B O 1
ATOM 4616 N N . ASP B 1 231 ? 2.396 -36.188 -12.727 1 63.56 231 ASP B N 1
ATOM 4617 C CA . ASP B 1 231 ? 2.324 -37.312 -11.789 1 63.56 231 ASP B CA 1
ATOM 4618 C C . ASP B 1 231 ? 3.391 -38.344 -12.102 1 63.56 231 ASP B C 1
ATOM 4620 O O . ASP B 1 231 ? 3.539 -38.75 -13.25 1 63.56 231 ASP B O 1
ATOM 4624 N N . GLY B 1 232 ? 4.168 -38.719 -11.102 1 60.25 232 GLY B N 1
ATOM 4625 C CA . GLY B 1 232 ? 5.121 -39.781 -11.227 1 60.25 232 GLY B CA 1
ATOM 4626 C C . GLY B 1 232 ? 6.457 -39.344 -11.797 1 60.25 232 GLY B C 1
ATOM 4627 O O . GLY B 1 232 ? 7.414 -40.125 -11.828 1 60.25 232 GLY B O 1
ATOM 4628 N N . MET B 1 233 ? 6.586 -38.156 -12.266 1 64.06 233 MET B N 1
ATOM 4629 C CA . MET B 1 233 ? 7.852 -37.688 -12.828 1 64.06 233 MET B CA 1
ATOM 4630 C C . MET B 1 233 ? 8.75 -37.125 -11.742 1 64.06 233 MET B C 1
ATOM 4632 O O . MET B 1 233 ? 8.305 -36.344 -10.914 1 64.06 233 MET B O 1
ATOM 4636 N N . PRO B 1 234 ? 9.938 -37.688 -11.742 1 61.88 234 PRO B N 1
ATOM 4637 C CA . PRO B 1 234 ? 10.875 -37.125 -10.781 1 61.88 234 PRO B CA 1
ATOM 4638 C C . PRO B 1 234 ? 11.203 -35.656 -11.078 1 61.88 234 PRO B C 1
ATOM 4640 O O . PRO B 1 234 ? 11.25 -35.25 -12.25 1 61.88 234 PRO B O 1
ATOM 4643 N N . TYR B 1 235 ? 11.336 -34.844 -10.07 1 61.81 235 TYR B N 1
ATOM 4644 C CA . TYR B 1 235 ? 11.617 -33.438 -10.18 1 61.81 235 TYR B CA 1
ATOM 4645 C C . TYR B 1 235 ? 12.875 -33.188 -11.008 1 61.81 235 TYR B C 1
ATOM 4647 O O . TYR B 1 235 ? 12.969 -32.188 -11.727 1 61.81 235 TYR B O 1
ATOM 4655 N N . SER B 1 236 ? 13.789 -34.062 -10.984 1 61.66 236 SER B N 1
ATOM 4656 C CA . SER B 1 236 ? 15.078 -33.938 -11.656 1 61.66 236 SER B CA 1
ATOM 4657 C C . SER B 1 236 ? 14.906 -33.875 -13.172 1 61.66 236 SER B C 1
ATOM 4659 O O . SER B 1 236 ? 15.812 -33.469 -13.891 1 61.66 236 SER B O 1
ATOM 4661 N N . GLU B 1 237 ? 13.773 -34.25 -13.57 1 61.34 237 GLU B N 1
ATOM 4662 C CA . GLU B 1 237 ? 13.555 -34.312 -15.008 1 61.34 237 GLU B CA 1
ATOM 4663 C C . GLU B 1 237 ? 12.852 -33.062 -15.508 1 61.34 237 GLU B C 1
ATOM 4665 O O . GLU B 1 237 ? 12.68 -32.875 -16.719 1 61.34 237 GLU B O 1
ATOM 4670 N N . LEU B 1 238 ? 12.492 -32.25 -14.562 1 59.12 238 LEU B N 1
ATOM 4671 C CA . LEU B 1 238 ? 11.875 -30.984 -14.938 1 59.12 238 LEU B CA 1
ATOM 4672 C C . LEU B 1 238 ? 12.938 -29.922 -15.195 1 59.12 238 LEU B C 1
ATOM 4674 O O . LEU B 1 238 ? 14.047 -30 -14.664 1 59.12 238 LEU B O 1
ATOM 4678 N N . ALA B 1 239 ? 12.555 -28.984 -16.109 1 57.62 239 ALA B N 1
ATOM 4679 C CA . ALA B 1 239 ? 13.477 -27.906 -16.438 1 57.62 239 ALA B CA 1
ATOM 4680 C C . ALA B 1 239 ? 14.016 -27.234 -15.18 1 57.62 239 ALA B C 1
ATOM 4682 O O . ALA B 1 239 ? 15.227 -27.016 -15.055 1 57.62 239 ALA B O 1
ATOM 4683 N N . ASN B 1 240 ? 13.164 -26.953 -14.266 1 60.59 240 ASN B N 1
ATOM 4684 C CA . ASN B 1 240 ? 13.57 -26.266 -13.039 1 60.59 240 ASN B CA 1
ATOM 4685 C C . ASN B 1 240 ? 14.469 -27.156 -12.18 1 60.59 240 ASN B C 1
ATOM 4687 O O . ASN B 1 240 ? 15.391 -26.672 -11.523 1 60.59 240 ASN B O 1
ATOM 4691 N N . GLY B 1 241 ? 14.148 -28.406 -12.227 1 60.03 241 GLY B N 1
ATOM 4692 C CA . GLY B 1 241 ? 14.992 -29.344 -11.508 1 60.03 241 GLY B CA 1
ATOM 4693 C C . GLY B 1 241 ? 16.406 -29.422 -12.07 1 60.03 241 GLY B C 1
ATOM 4694 O O . GLY B 1 241 ? 17.375 -29.484 -11.312 1 60.03 241 GLY B O 1
ATOM 4695 N N . ILE B 1 242 ? 16.422 -29.391 -13.305 1 56.44 242 ILE B N 1
ATOM 4696 C CA . ILE B 1 242 ? 17.719 -29.422 -13.977 1 56.44 242 ILE B CA 1
ATOM 4697 C C . ILE B 1 242 ? 18.516 -28.172 -13.625 1 56.44 242 ILE B C 1
ATOM 4699 O O . ILE B 1 242 ? 19.703 -28.25 -13.328 1 56.44 242 ILE B O 1
ATOM 4703 N N . LEU B 1 243 ? 17.719 -27.062 -13.617 1 58.09 243 LEU B N 1
ATOM 4704 C CA . LEU B 1 243 ? 18.375 -25.781 -13.391 1 58.09 243 LEU B CA 1
ATOM 4705 C C . LEU B 1 243 ? 18.719 -25.609 -11.914 1 58.09 243 LEU B C 1
ATOM 4707 O O . LEU B 1 243 ? 19.828 -25.156 -11.586 1 58.09 243 LEU B O 1
ATOM 4711 N N . TYR B 1 244 ? 17.766 -25.969 -11.062 1 56.5 244 TYR B N 1
ATOM 4712 C CA . TYR B 1 244 ? 17.922 -25.609 -9.656 1 56.5 244 TYR B CA 1
ATOM 4713 C C . TYR B 1 244 ? 18.672 -26.688 -8.883 1 56.5 244 TYR B C 1
ATOM 4715 O O . TYR B 1 244 ? 19.047 -26.484 -7.727 1 56.5 244 TYR B O 1
ATOM 4723 N N . SER B 1 245 ? 18.734 -27.844 -9.477 1 52.22 245 SER B N 1
ATOM 4724 C CA . SER B 1 245 ? 19.609 -28.812 -8.82 1 52.22 245 SER B CA 1
ATOM 4725 C C . SER B 1 245 ? 20.922 -28.172 -8.398 1 52.22 245 SER B C 1
ATOM 4727 O O . SER B 1 245 ? 21.609 -28.688 -7.512 1 52.22 245 SER B O 1
ATOM 4729 N N . SER B 1 246 ? 21 -27.016 -8.922 1 46.62 246 SER B N 1
ATOM 4730 C CA . SER B 1 246 ? 22.25 -26.328 -8.586 1 46.62 246 SER B CA 1
ATOM 4731 C C . SER B 1 246 ? 22.031 -25.297 -7.473 1 46.62 246 SER B C 1
ATOM 4733 O O . SER B 1 246 ? 22.984 -24.734 -6.949 1 46.62 246 SER B O 1
ATOM 4735 N N . PHE B 1 247 ? 20.656 -24.984 -7.285 1 50.47 247 PHE B N 1
ATOM 4736 C CA . PHE B 1 247 ? 20.406 -23.938 -6.312 1 50.47 247 PHE B CA 1
ATOM 4737 C C . PHE B 1 247 ? 19.547 -24.438 -5.168 1 50.47 247 PHE B C 1
ATOM 4739 O O . PHE B 1 247 ? 18.688 -25.297 -5.371 1 50.47 247 PHE B O 1
ATOM 4746 N N . GLU B 1 248 ? 20.016 -24.328 -3.93 1 47.88 248 GLU B N 1
ATOM 4747 C CA . GLU B 1 248 ? 19.172 -24.578 -2.771 1 47.88 248 GLU B CA 1
ATOM 4748 C C . GLU B 1 248 ? 17.922 -23.672 -2.793 1 47.88 248 GLU B C 1
ATOM 4750 O O . GLU B 1 248 ? 18.047 -22.453 -2.754 1 47.88 248 GLU B O 1
ATOM 4755 N N . SER B 1 249 ? 16.891 -24.188 -3.453 1 53.94 249 SER B N 1
ATOM 4756 C CA . SER B 1 249 ? 15.789 -23.25 -3.631 1 53.94 249 SER B CA 1
ATOM 4757 C C . SER B 1 249 ? 14.609 -23.594 -2.738 1 53.94 249 SER B C 1
ATOM 4759 O O . SER B 1 249 ? 14.453 -24.75 -2.324 1 53.94 249 SER B O 1
ATOM 4761 N N . THR B 1 250 ? 14.008 -22.656 -2.027 1 54.03 250 THR B N 1
ATOM 4762 C CA . THR B 1 250 ? 12.734 -22.75 -1.326 1 54.03 250 THR B CA 1
ATOM 4763 C C . THR B 1 250 ? 11.586 -22.969 -2.312 1 54.03 250 THR B C 1
ATOM 4765 O O . THR B 1 250 ? 10.445 -22.609 -2.029 1 54.03 250 THR B O 1
ATOM 4768 N N . LEU B 1 251 ? 11.922 -23.547 -3.441 1 56.66 251 LEU B N 1
ATOM 4769 C CA . LEU B 1 251 ? 10.883 -23.781 -4.441 1 56.66 251 LEU B CA 1
ATOM 4770 C C . LEU B 1 251 ? 10.414 -25.234 -4.406 1 56.66 251 LEU B C 1
ATOM 4772 O O . LEU B 1 251 ? 11.219 -26.156 -4.23 1 56.66 251 LEU B O 1
ATOM 4776 N N . LEU B 1 252 ? 9.148 -25.469 -4.254 1 55.53 252 LEU B N 1
ATOM 4777 C CA . LEU B 1 252 ? 8.594 -26.812 -4.375 1 55.53 252 LEU B CA 1
ATOM 4778 C C . LEU B 1 252 ? 7.422 -26.828 -5.355 1 55.53 252 LEU B C 1
ATOM 4780 O O . LEU B 1 252 ? 6.449 -26.094 -5.18 1 55.53 252 LEU B O 1
ATOM 4784 N N . ASP B 1 253 ? 7.648 -27.625 -6.359 1 66.88 253 ASP B N 1
ATOM 4785 C CA . ASP B 1 253 ? 6.543 -27.875 -7.277 1 66.88 253 ASP B CA 1
ATOM 4786 C C . ASP B 1 253 ? 5.801 -29.156 -6.918 1 66.88 253 ASP B C 1
ATOM 4788 O O . ASP B 1 253 ? 6.422 -30.203 -6.703 1 66.88 253 ASP B O 1
ATOM 4792 N N . MET B 1 254 ? 4.531 -29.047 -6.656 1 67.31 254 MET B N 1
ATOM 4793 C CA . MET B 1 254 ? 3.709 -30.219 -6.332 1 67.31 254 MET B CA 1
ATOM 4794 C C . MET B 1 254 ? 2.797 -30.578 -7.5 1 67.31 254 MET B C 1
ATOM 4796 O O . MET B 1 254 ? 2.516 -29.75 -8.359 1 67.31 254 MET B O 1
ATOM 4800 N N . SER B 1 255 ? 2.451 -31.859 -7.375 1 71.56 255 SER B N 1
ATOM 4801 C CA . SER B 1 255 ? 1.535 -32.312 -8.414 1 71.56 255 SER B CA 1
ATOM 4802 C C . SER B 1 255 ? 0.134 -31.75 -8.211 1 71.56 255 SER B C 1
ATOM 4804 O O . SER B 1 255 ? -0.238 -31.406 -7.086 1 71.56 255 SER B O 1
ATOM 4806 N N . LYS B 1 256 ? -0.566 -31.656 -9.297 1 73.38 256 LYS B N 1
ATOM 4807 C CA . LYS B 1 256 ? -1.954 -31.203 -9.242 1 73.3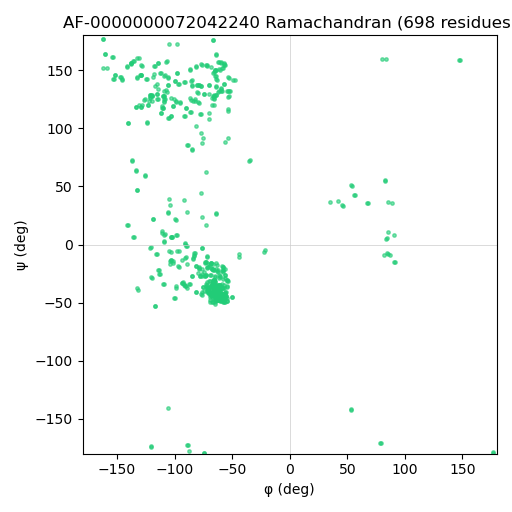8 256 LYS B CA 1
ATOM 4808 C C . LYS B 1 256 ? -2.773 -32.062 -8.281 1 73.38 256 LYS B C 1
ATOM 4810 O O . LYS B 1 256 ? -3.572 -31.547 -7.504 1 73.38 256 LYS B O 1
ATOM 4815 N N . ARG B 1 257 ? -2.604 -33.344 -8.359 1 73.25 257 ARG B N 1
ATOM 4816 C CA . ARG B 1 257 ? -3.371 -34.281 -7.539 1 73.25 257 ARG B CA 1
ATOM 4817 C C . ARG B 1 257 ? -3.152 -34 -6.055 1 73.25 257 ARG B C 1
ATOM 4819 O O . ARG B 1 257 ? -4.109 -33.969 -5.277 1 73.25 257 ARG B O 1
ATOM 4826 N N . GLU B 1 258 ? -1.907 -33.844 -5.715 1 74.38 258 GLU B N 1
ATOM 4827 C CA . GLU B 1 258 ? -1.599 -33.562 -4.312 1 74.38 258 GLU B CA 1
ATOM 4828 C C . GLU B 1 258 ? -2.229 -32.25 -3.85 1 74.38 258 GLU B C 1
ATOM 4830 O O . GLU B 1 258 ? -2.766 -32.188 -2.742 1 74.38 258 GLU B O 1
ATOM 4835 N N . ASN B 1 259 ? -2.143 -31.312 -4.652 1 75.56 259 ASN B N 1
ATOM 4836 C CA . ASN B 1 259 ? -2.738 -30.031 -4.312 1 75.56 259 ASN B CA 1
ATOM 4837 C C . ASN B 1 259 ? -4.258 -30.125 -4.215 1 75.56 259 ASN B C 1
ATOM 4839 O O . ASN B 1 259 ? -4.867 -29.516 -3.33 1 75.56 259 ASN B O 1
ATOM 4843 N N . LEU B 1 260 ? -4.848 -30.891 -5.109 1 75.31 260 LEU B N 1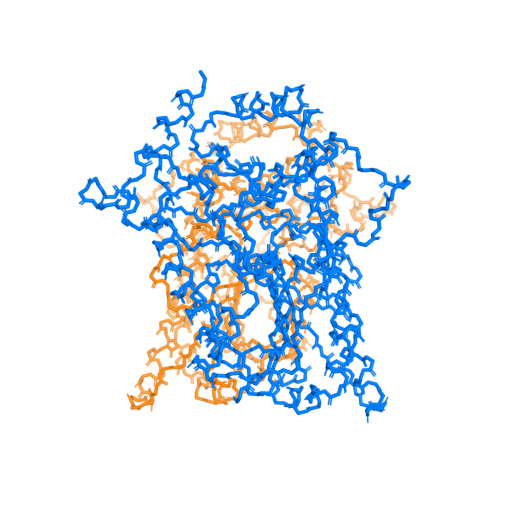
ATOM 4844 C CA . LEU B 1 260 ? -6.293 -31.094 -5.094 1 75.31 260 LEU B CA 1
ATOM 4845 C C . LEU B 1 260 ? -6.742 -31.734 -3.783 1 75.31 260 LEU B C 1
ATOM 4847 O O . LEU B 1 260 ? -7.715 -31.281 -3.174 1 75.31 260 LEU B O 1
ATOM 4851 N N . LEU B 1 261 ? -6.055 -32.688 -3.367 1 76.56 261 LEU B N 1
ATOM 4852 C CA . LEU B 1 261 ? -6.383 -33.375 -2.121 1 76.56 261 LEU B CA 1
ATOM 4853 C C . LEU B 1 261 ? -6.309 -32.406 -0.938 1 76.56 261 LEU B C 1
ATOM 4855 O O . LEU B 1 261 ? -7.141 -32.469 -0.032 1 76.56 261 LEU B O 1
ATOM 4859 N N . ARG B 1 262 ? -5.426 -31.594 -0.979 1 77.38 262 ARG B N 1
ATOM 4860 C CA . ARG B 1 262 ? -5.25 -30.641 0.109 1 77.38 262 ARG B CA 1
ATOM 4861 C C . ARG B 1 262 ? -6.367 -29.594 0.111 1 77.38 262 ARG B C 1
ATOM 4863 O O . ARG B 1 262 ? -6.828 -29.172 1.173 1 77.38 262 ARG B O 1
ATOM 4870 N N . VAL B 1 263 ? -6.77 -29.141 -1.008 1 83.75 263 VAL B N 1
ATOM 4871 C CA . VAL B 1 263 ? -7.879 -28.188 -1.118 1 83.75 263 VAL B CA 1
ATOM 4872 C C . VAL B 1 263 ? -9.156 -28.844 -0.6 1 83.75 263 VAL B C 1
ATOM 4874 O O . VAL B 1 263 ? -9.914 -28.219 0.153 1 83.75 263 VAL B O 1
ATOM 4877 N N . GLU B 1 264 ? -9.414 -30.094 -1.029 1 82.38 264 GLU B N 1
ATOM 4878 C CA . GLU B 1 264 ? -10.594 -30.828 -0.589 1 82.38 264 GLU B CA 1
ATOM 4879 C C . GLU B 1 264 ? -10.586 -31.031 0.923 1 82.38 264 GLU B C 1
ATOM 4881 O O . GLU B 1 264 ? -11.617 -30.891 1.583 1 82.38 264 GLU B O 1
ATOM 4886 N N . LYS B 1 265 ? -9.438 -31.359 1.382 1 83.19 265 LYS B N 1
ATOM 4887 C CA . LYS B 1 265 ? -9.305 -31.562 2.822 1 83.19 265 LYS B CA 1
ATOM 4888 C C . LYS B 1 265 ? -9.562 -30.266 3.586 1 83.19 265 LYS B C 1
ATOM 4890 O O . LYS B 1 265 ? -10.18 -30.281 4.652 1 83.19 265 LYS B O 1
ATOM 4895 N N . ASN B 1 266 ? -9.016 -29.172 3.109 1 88.12 266 ASN B N 1
ATOM 4896 C CA . ASN B 1 266 ? -9.289 -27.875 3.707 1 88.12 266 ASN B CA 1
ATOM 4897 C C . ASN B 1 266 ? -10.789 -27.594 3.77 1 88.12 266 ASN B C 1
ATOM 4899 O O . ASN B 1 266 ? -11.297 -27.109 4.789 1 88.12 266 ASN B O 1
ATOM 4903 N N . GLY B 1 267 ? -11.539 -27.766 2.766 1 88.56 267 GLY B N 1
ATOM 4904 C CA . GLY B 1 267 ? -12.992 -27.797 2.764 1 88.56 267 GLY B CA 1
ATOM 4905 C C . GLY B 1 267 ? -13.617 -26.422 2.691 1 88.56 267 GLY B C 1
ATOM 4906 O O . GLY B 1 267 ? -14.844 -26.281 2.713 1 88.56 267 GLY B O 1
ATOM 4907 N N . CYS B 1 268 ? -12.875 -25.375 2.529 1 94.69 268 CYS B N 1
ATOM 4908 C CA . CYS B 1 268 ? -13.406 -24.016 2.566 1 94.69 268 CYS B CA 1
ATOM 4909 C C . CYS B 1 268 ? -13.82 -23.547 1.173 1 94.69 268 CYS B C 1
ATOM 4911 O O . CYS B 1 268 ? -14.492 -22.531 1.027 1 94.69 268 CYS B O 1
ATOM 4913 N N . PHE B 1 269 ? -13.445 -24.297 0.094 1 95.69 269 PHE B N 1
ATOM 4914 C CA . PHE B 1 269 ? -13.656 -23.844 -1.273 1 95.69 269 PHE B CA 1
ATOM 4915 C C . PHE B 1 269 ? -14.273 -24.938 -2.127 1 95.69 269 PHE B C 1
ATOM 4917 O O . PHE B 1 269 ? -13.969 -26.125 -1.948 1 95.69 269 PHE B O 1
ATOM 4924 N N . ASP B 1 270 ? -15.125 -24.547 -3.021 1 94.12 270 ASP B N 1
ATOM 4925 C CA . ASP B 1 270 ? -15.523 -25.391 -4.141 1 94.12 270 ASP B CA 1
ATOM 4926 C C . ASP B 1 270 ? -14.547 -25.266 -5.305 1 94.12 270 ASP B C 1
ATOM 4928 O O . ASP B 1 270 ? -14.047 -24.172 -5.59 1 94.12 270 ASP B O 1
ATOM 4932 N N . ILE B 1 271 ? -14.289 -26.359 -5.941 1 94.06 271 ILE B N 1
ATOM 4933 C CA . ILE B 1 271 ? -13.414 -26.359 -7.109 1 94.06 271 ILE B CA 1
ATOM 4934 C C . ILE B 1 271 ? -14.242 -26.172 -8.375 1 94.06 271 ILE B C 1
ATOM 4936 O O . ILE B 1 271 ? -14.977 -27.062 -8.789 1 94.06 271 ILE B O 1
ATOM 4940 N N . GLU B 1 272 ? -14.102 -25.047 -9 1 93.5 272 GLU B N 1
ATOM 4941 C CA . GLU B 1 272 ? -14.883 -24.719 -10.188 1 93.5 272 GLU B CA 1
ATOM 4942 C C . GLU B 1 272 ? -14.148 -25.125 -11.461 1 93.5 272 GLU B C 1
ATOM 4944 O O . GLU B 1 272 ? -14.781 -25.453 -12.469 1 93.5 272 GLU B O 1
ATOM 4949 N N . ALA B 1 273 ? -12.836 -25.062 -11.438 1 94.94 273 ALA B N 1
ATOM 4950 C CA . ALA B 1 273 ? -11.992 -25.531 -12.539 1 94.94 273 ALA B CA 1
ATOM 4951 C C . ALA B 1 273 ? -10.609 -25.938 -12.039 1 94.94 273 ALA B C 1
ATOM 4953 O O . ALA B 1 273 ? -10.062 -25.297 -11.125 1 94.94 273 ALA B O 1
ATOM 4954 N N . ILE B 1 274 ? -10.094 -26.953 -12.594 1 93 274 ILE B N 1
ATOM 4955 C CA . ILE B 1 274 ? -8.758 -27.453 -12.273 1 93 274 ILE B CA 1
ATOM 4956 C C . ILE B 1 274 ? -8.172 -28.156 -13.492 1 93 274 ILE B C 1
ATOM 4958 O O . ILE B 1 274 ? -8.898 -28.734 -14.297 1 93 274 ILE B O 1
ATOM 4962 N N . GLY B 1 275 ? -6.855 -28.031 -13.648 1 91.25 275 GLY B N 1
ATOM 4963 C CA . GLY B 1 275 ? -6.25 -28.734 -14.773 1 91.25 275 GLY B CA 1
ATOM 4964 C C . GLY B 1 275 ? -4.766 -28.469 -14.914 1 91.25 275 GLY B C 1
ATOM 4965 O O . GLY B 1 275 ? -4.152 -27.859 -14.031 1 91.25 275 GLY B O 1
ATOM 4966 N N . LEU B 1 276 ? -4.207 -29.078 -15.914 1 90.12 276 LEU B N 1
ATOM 4967 C CA . LEU B 1 276 ? -2.807 -28.906 -16.297 1 90.12 276 LEU B CA 1
ATOM 4968 C C . LEU B 1 276 ? -2.688 -28.266 -17.672 1 90.12 276 LEU B C 1
ATOM 4970 O O . LEU B 1 276 ? -3.496 -28.547 -18.562 1 90.12 276 LEU B O 1
ATOM 4974 N N . THR B 1 277 ? -1.766 -27.359 -17.75 1 90.5 277 THR B N 1
ATOM 4975 C CA . THR B 1 277 ? -1.534 -26.719 -19.047 1 90.5 277 THR B CA 1
ATOM 4976 C C . THR B 1 277 ? -0.045 -26.688 -19.375 1 90.5 277 THR B C 1
ATOM 4978 O O . THR B 1 277 ? 0.792 -26.969 -18.516 1 90.5 277 THR B O 1
ATOM 4981 N N . ASN B 1 278 ? 0.222 -26.516 -20.688 1 89.06 278 ASN B N 1
ATOM 4982 C CA . ASN B 1 278 ? 1.555 -26.156 -21.156 1 89.06 278 ASN B CA 1
ATOM 4983 C C . ASN B 1 278 ? 1.842 -24.672 -20.922 1 89.06 278 ASN B C 1
ATOM 4985 O O . ASN B 1 278 ? 1.208 -23.812 -21.547 1 89.06 278 ASN B O 1
ATOM 4989 N N . PRO B 1 279 ? 2.756 -24.375 -20.031 1 88.38 279 PRO B N 1
ATOM 4990 C CA . PRO B 1 279 ? 3.025 -22.953 -19.75 1 88.38 279 PRO B CA 1
ATOM 4991 C C . PRO B 1 279 ? 3.686 -22.234 -20.922 1 88.38 279 PRO B C 1
ATOM 4993 O O . PRO B 1 279 ? 3.76 -21 -20.938 1 88.38 279 PRO B O 1
ATOM 4996 N N . ALA B 1 280 ? 4.223 -22.984 -21.891 1 88 280 ALA B N 1
ATOM 4997 C CA . ALA B 1 280 ? 4.949 -22.375 -23 1 88 280 ALA B CA 1
ATOM 4998 C C . ALA B 1 280 ? 4.504 -22.969 -24.344 1 88 280 ALA B C 1
ATOM 5000 O O . ALA B 1 280 ? 5.328 -23.469 -25.109 1 88 280 ALA B O 1
ATOM 5001 N N . PRO B 1 281 ? 3.252 -22.75 -24.625 1 87.06 281 PRO B N 1
ATOM 5002 C CA . PRO B 1 281 ? 2.795 -23.312 -25.891 1 87.06 281 PRO B CA 1
ATOM 5003 C C . PRO B 1 281 ? 3.449 -22.656 -27.109 1 87.06 281 PRO B C 1
ATOM 5005 O O . PRO B 1 281 ? 3.455 -23.219 -28.203 1 87.06 281 PRO B O 1
ATOM 5008 N N . TRP B 1 282 ? 4.023 -21.531 -26.922 1 83.94 282 TRP B N 1
ATOM 5009 C CA . TRP B 1 282 ? 4.668 -20.781 -28 1 83.94 282 TRP B CA 1
ATOM 5010 C C . TRP B 1 282 ? 6.043 -21.359 -28.312 1 83.94 282 TRP B C 1
ATOM 5012 O O . TRP B 1 282 ? 6.633 -21.047 -29.344 1 83.94 282 TRP B O 1
ATOM 5022 N N . LEU B 1 283 ? 6.625 -22.109 -27.375 1 82.62 283 LEU B N 1
ATOM 5023 C CA . LEU B 1 283 ? 7.918 -22.75 -27.594 1 82.62 283 LEU B CA 1
ATOM 5024 C C . LEU B 1 283 ? 7.777 -23.984 -28.484 1 82.62 283 LEU B C 1
ATOM 5026 O O . LEU B 1 283 ? 7.52 -25.094 -27.984 1 82.62 283 LEU B O 1
ATOM 5030 N N . THR B 1 284 ? 7.84 -23.766 -29.781 1 80.12 284 THR B N 1
ATOM 5031 C CA . THR B 1 284 ? 7.758 -24.844 -30.766 1 80.12 284 THR B CA 1
ATOM 5032 C C . THR B 1 284 ? 9.148 -25.25 -31.234 1 80.12 284 THR B C 1
ATOM 5034 O O . THR B 1 284 ? 10.156 -24.688 -30.781 1 80.12 284 THR B O 1
ATOM 5037 N N . ASP B 1 285 ? 9.188 -26.312 -32 1 78.12 285 ASP B N 1
ATOM 5038 C CA . ASP B 1 285 ? 10.461 -26.797 -32.5 1 78.12 285 ASP B CA 1
ATOM 5039 C C . ASP B 1 285 ? 11.188 -25.719 -33.312 1 78.12 285 ASP B C 1
ATOM 5041 O O . ASP B 1 285 ? 12.422 -25.719 -33.375 1 78.12 285 ASP B O 1
ATOM 5045 N N . ASP B 1 286 ? 10.484 -24.75 -33.75 1 81.69 286 ASP B N 1
ATOM 5046 C CA . ASP B 1 286 ? 11.07 -23.719 -34.594 1 81.69 286 ASP B CA 1
ATOM 5047 C C . ASP B 1 286 ? 11.32 -22.422 -33.812 1 81.69 286 ASP B C 1
ATOM 5049 O O . ASP B 1 286 ? 11.961 -21.5 -34.312 1 81.69 286 ASP B O 1
ATOM 5053 N N . VAL B 1 287 ? 10.734 -22.344 -32.656 1 82.06 287 VAL B N 1
ATOM 5054 C CA . VAL B 1 287 ? 10.883 -21.156 -31.844 1 82.06 287 VAL B CA 1
ATOM 5055 C C . VAL B 1 287 ? 11.719 -21.484 -30.609 1 82.06 287 VAL B C 1
ATOM 5057 O O . VAL B 1 287 ? 11.336 -22.344 -29.812 1 82.06 287 VAL B O 1
ATOM 5060 N N . HIS B 1 288 ? 12.906 -20.719 -30.547 1 80.81 288 HIS B N 1
ATOM 5061 C CA . HIS B 1 288 ? 13.812 -20.969 -29.438 1 80.81 288 HIS B CA 1
ATOM 5062 C C . HIS B 1 288 ? 13.984 -19.719 -28.578 1 80.81 288 HIS B C 1
ATOM 5064 O O . HIS B 1 288 ? 13.852 -18.609 -29.062 1 80.81 288 HIS B O 1
ATOM 5070 N N . VAL B 1 289 ? 14.117 -19.953 -27.281 1 81.38 289 VAL B N 1
ATOM 5071 C CA . VAL B 1 289 ? 14.383 -18.859 -26.344 1 81.38 289 VAL B CA 1
ATOM 5072 C C . VAL B 1 289 ? 15.867 -18.5 -26.375 1 81.38 289 VAL B C 1
ATOM 5074 O O . VAL B 1 289 ? 16.719 -19.391 -26.484 1 81.38 289 VAL B O 1
ATOM 5077 N N . ASP B 1 290 ? 16.109 -17.219 -26.375 1 84.56 290 ASP B N 1
ATOM 5078 C CA . ASP B 1 290 ? 17.484 -16.766 -26.188 1 84.56 290 ASP B CA 1
ATOM 5079 C C . ASP B 1 290 ? 18 -17.109 -24.797 1 84.56 290 ASP B C 1
ATOM 5081 O O . ASP B 1 290 ? 17.328 -16.828 -23.797 1 84.56 290 ASP B O 1
ATOM 5085 N N . MET B 1 291 ? 19.141 -17.781 -24.812 1 82.5 291 MET B N 1
ATOM 5086 C CA . MET B 1 291 ? 19.672 -18.266 -23.547 1 82.5 291 MET B CA 1
ATOM 5087 C C . MET B 1 291 ? 19.906 -17.125 -22.562 1 82.5 291 MET B C 1
ATOM 5089 O O . MET B 1 291 ? 19.656 -17.266 -21.359 1 82.5 291 MET B O 1
ATOM 5093 N N . LYS B 1 292 ? 20.438 -16.062 -23.047 1 83.75 292 LYS B N 1
ATOM 5094 C CA . LYS B 1 292 ? 20.688 -14.898 -22.188 1 83.75 292 LYS B CA 1
ATOM 5095 C C . LYS B 1 292 ? 19.391 -14.367 -21.609 1 83.75 292 LYS B C 1
ATOM 5097 O O . LYS B 1 292 ? 19.328 -14.039 -20.422 1 83.75 292 LYS B O 1
ATOM 5102 N N . GLU B 1 293 ? 18.422 -14.328 -22.453 1 85.56 293 GLU B N 1
ATOM 5103 C CA . GLU B 1 293 ? 17.109 -13.891 -22 1 85.56 293 GLU B CA 1
ATOM 5104 C C . GLU B 1 293 ? 16.531 -14.852 -20.953 1 85.56 293 GLU B C 1
ATOM 5106 O O . GLU B 1 293 ? 15.969 -14.414 -19.953 1 85.56 293 GLU B O 1
ATOM 5111 N N . TYR B 1 294 ? 16.703 -16.047 -21.234 1 84.56 294 TYR B N 1
ATOM 5112 C CA . TYR B 1 294 ? 16.219 -17.078 -20.328 1 84.56 294 TYR B CA 1
ATOM 5113 C C . TYR B 1 294 ? 16.859 -16.938 -18.953 1 84.56 294 TYR B C 1
ATOM 5115 O O . TYR B 1 294 ? 16.172 -16.984 -17.922 1 84.56 294 TYR B O 1
ATOM 5123 N N . VAL B 1 295 ? 18.078 -16.734 -18.922 1 81.38 295 VAL B N 1
ATOM 5124 C CA . VAL B 1 295 ? 18.812 -16.625 -17.672 1 81.38 295 VAL B CA 1
ATOM 5125 C C . VAL B 1 295 ? 18.344 -15.398 -16.891 1 81.38 295 VAL B C 1
ATOM 5127 O O . VAL B 1 295 ? 18.234 -15.438 -15.664 1 81.38 295 VAL B O 1
ATOM 5130 N N . ARG B 1 296 ? 18.094 -14.352 -17.562 1 85.62 296 ARG B N 1
ATOM 5131 C CA . ARG B 1 296 ? 17.609 -13.148 -16.891 1 85.62 296 ARG B CA 1
ATOM 5132 C C . ARG B 1 296 ? 16.25 -13.383 -16.234 1 85.62 296 ARG B C 1
ATOM 5134 O O . ARG B 1 296 ? 15.992 -12.883 -15.141 1 85.62 296 ARG B O 1
ATOM 5141 N N . HIS B 1 297 ? 15.453 -14.156 -16.844 1 85.81 297 HIS B N 1
ATOM 5142 C CA . HIS B 1 297 ? 14.117 -14.445 -16.344 1 85.81 297 HIS B CA 1
ATOM 5143 C C . HIS B 1 297 ? 14.18 -15.375 -15.133 1 85.81 297 HIS B C 1
ATOM 5145 O O . HIS B 1 297 ? 13.258 -15.391 -14.305 1 85.81 297 HIS B O 1
ATOM 5151 N N . ILE B 1 298 ? 15.148 -16.125 -15.07 1 78.94 298 ILE B N 1
ATOM 5152 C CA . ILE B 1 298 ? 15.336 -17 -13.914 1 78.94 298 ILE B CA 1
ATOM 5153 C C . ILE B 1 298 ? 15.977 -16.219 -12.773 1 78.94 298 ILE B C 1
ATOM 5155 O O . ILE B 1 298 ? 15.625 -16.422 -11.609 1 78.94 298 ILE B O 1
ATOM 5159 N N . ARG B 1 299 ? 16.891 -15.422 -13.164 1 81.19 299 ARG B N 1
ATOM 5160 C CA . ARG B 1 299 ? 17.641 -14.664 -12.172 1 81.19 299 ARG B CA 1
ATOM 5161 C C . ARG B 1 299 ? 16.75 -13.672 -11.438 1 81.19 299 ARG B C 1
ATOM 5163 O O . ARG B 1 299 ? 16.812 -13.547 -10.219 1 81.19 299 ARG B O 1
ATOM 5170 N N . ALA B 1 300 ? 15.891 -13.008 -12.117 1 86.5 300 ALA B N 1
ATOM 5171 C CA . ALA B 1 300 ? 15.086 -11.906 -11.609 1 86.5 300 ALA B CA 1
ATOM 5172 C C . ALA B 1 300 ? 14.266 -12.328 -10.391 1 86.5 300 ALA B C 1
ATOM 5174 O O . ALA B 1 300 ? 14.266 -11.641 -9.367 1 86.5 300 ALA B O 1
ATOM 5175 N N . PRO B 1 301 ? 13.648 -13.445 -10.445 1 81 301 PRO B N 1
ATOM 5176 C CA . PRO B 1 301 ? 12.867 -13.844 -9.273 1 81 301 PRO B CA 1
ATOM 5177 C C . PRO B 1 301 ? 13.711 -14.531 -8.211 1 81 301 PRO B C 1
ATOM 5179 O O . PRO B 1 301 ? 13.297 -14.633 -7.051 1 81 301 PRO B O 1
ATOM 5182 N N . MET B 1 302 ? 14.922 -14.93 -8.5 1 75.75 302 MET B N 1
ATOM 5183 C CA . MET B 1 302 ? 15.625 -15.844 -7.605 1 75.75 302 MET B CA 1
ATOM 5184 C C . MET B 1 302 ? 16.828 -15.164 -6.973 1 75.75 302 MET B C 1
ATOM 5186 O O . MET B 1 302 ? 17.375 -15.648 -5.973 1 75.75 302 MET B O 1
ATOM 5190 N N . GLU B 1 303 ? 17.328 -14.141 -7.562 1 76.06 303 GLU B N 1
ATOM 5191 C CA . GLU B 1 303 ? 18.578 -13.539 -7.141 1 76.06 303 GLU B CA 1
ATOM 5192 C C . GLU B 1 303 ? 18.547 -13.18 -5.66 1 76.06 303 GLU B C 1
ATOM 5194 O O . GLU B 1 303 ? 19.578 -13.258 -4.973 1 76.06 303 GLU B O 1
ATOM 5199 N N . GLY B 1 304 ? 17.391 -12.75 -5.195 1 71 304 GLY B N 1
ATOM 5200 C CA . GLY B 1 304 ? 17.281 -12.375 -3.799 1 71 304 GLY B CA 1
ATOM 5201 C C . GLY B 1 304 ? 17.688 -13.477 -2.844 1 71 304 GLY B C 1
ATOM 5202 O O . GLY B 1 304 ? 18.141 -13.203 -1.727 1 71 304 GLY B O 1
ATOM 5203 N N . MET B 1 305 ? 17.562 -14.688 -3.303 1 65.5 305 MET B N 1
ATOM 5204 C CA . MET B 1 305 ? 17.969 -15.836 -2.498 1 65.5 305 MET B CA 1
ATOM 5205 C C . MET B 1 305 ? 19.469 -15.828 -2.252 1 65.5 305 MET B C 1
ATOM 5207 O O . MET B 1 305 ? 19.938 -16.297 -1.215 1 65.5 305 MET B O 1
ATOM 5211 N N . PHE B 1 306 ? 20.188 -15.211 -3.201 1 66.5 306 PHE B N 1
ATOM 5212 C CA . PHE B 1 306 ? 21.641 -15.273 -3.166 1 66.5 306 PHE B CA 1
ATOM 5213 C C . PHE B 1 306 ? 22.234 -14.008 -2.561 1 66.5 306 PHE B C 1
ATOM 5215 O O . PHE B 1 306 ? 23.234 -14.062 -1.839 1 66.5 306 PHE B O 1
ATOM 5222 N N . THR B 1 307 ? 21.594 -12.914 -2.855 1 67.75 307 THR B N 1
ATOM 5223 C CA . THR B 1 307 ? 22.156 -11.633 -2.443 1 67.75 307 THR B CA 1
ATOM 5224 C C . THR B 1 307 ? 22.109 -11.492 -0.926 1 67.75 307 THR B C 1
ATOM 5226 O O . THR B 1 307 ? 22.828 -10.664 -0.357 1 67.75 307 THR B O 1
ATOM 5229 N N . LYS B 1 308 ? 21.328 -12.211 -0.377 1 62.88 308 LYS B N 1
ATOM 5230 C CA . LYS B 1 308 ? 21.312 -12.227 1.083 1 62.88 308 LYS B CA 1
ATOM 5231 C C . LYS B 1 308 ? 22.609 -12.828 1.632 1 62.88 308 LYS B C 1
ATOM 5233 O O . LYS B 1 308 ? 23.016 -12.516 2.754 1 62.88 308 LYS B O 1
ATOM 5238 N N . HIS B 1 309 ? 23.281 -13.586 0.819 1 59.41 309 HIS B N 1
ATOM 5239 C CA . HIS B 1 309 ? 24.391 -14.383 1.316 1 59.41 309 HIS B CA 1
ATOM 5240 C C . HIS B 1 309 ? 25.703 -14.016 0.62 1 59.41 309 HIS B C 1
ATOM 5242 O O . HIS B 1 309 ? 26.781 -14.273 1.142 1 59.41 309 HIS B O 1
ATOM 5248 N N . PHE B 1 310 ? 25.547 -13.555 -0.567 1 67 310 PHE B N 1
ATOM 5249 C CA . PHE B 1 310 ? 26.719 -13.289 -1.387 1 67 310 PHE B CA 1
ATOM 5250 C C . PHE B 1 310 ? 26.734 -11.852 -1.88 1 67 310 PHE B C 1
ATOM 5252 O O . PHE B 1 310 ? 25.672 -11.266 -2.127 1 67 310 PHE B O 1
ATOM 5259 N N . PRO B 1 311 ? 27.906 -11.367 -1.891 1 71.56 311 PRO B N 1
ATOM 5260 C CA . PRO B 1 311 ? 28.016 -10.062 -2.557 1 71.56 311 PRO B CA 1
ATOM 5261 C C . PRO B 1 311 ? 27.516 -10.102 -4 1 71.56 311 PRO B C 1
ATOM 5263 O O . PRO B 1 311 ? 27.516 -11.164 -4.629 1 71.56 311 PRO B O 1
ATOM 5266 N N . ASN B 1 312 ? 27.125 -9 -4.473 1 78.38 312 ASN B N 1
ATOM 5267 C CA . ASN B 1 312 ? 26.531 -8.883 -5.805 1 78.38 312 ASN B CA 1
ATOM 5268 C C . ASN B 1 312 ? 27.484 -9.383 -6.883 1 78.38 312 ASN B C 1
ATOM 5270 O O . ASN B 1 312 ? 27.062 -9.984 -7.871 1 78.38 312 ASN B O 1
ATOM 5274 N N . GLU B 1 313 ? 28.719 -9.172 -6.645 1 78.69 313 GLU B N 1
ATOM 5275 C CA . GLU B 1 313 ? 29.719 -9.57 -7.637 1 78.69 313 GLU B CA 1
ATOM 5276 C C . GLU B 1 313 ? 29.766 -11.094 -7.789 1 78.69 313 GLU B C 1
ATOM 5278 O O . GLU B 1 313 ? 29.906 -11.602 -8.906 1 78.69 313 GLU B O 1
ATOM 5283 N N . ILE B 1 314 ? 29.641 -11.758 -6.715 1 75.94 314 ILE B N 1
ATOM 5284 C CA . ILE B 1 314 ? 29.656 -13.211 -6.734 1 75.94 314 ILE B CA 1
ATOM 5285 C C . ILE B 1 314 ? 28.375 -13.734 -7.395 1 75.94 314 ILE B C 1
ATOM 5287 O O . ILE B 1 314 ? 28.422 -14.695 -8.172 1 75.94 314 ILE B O 1
ATOM 5291 N N . VAL B 1 315 ? 27.266 -13.102 -7.051 1 77.56 315 VAL B N 1
ATOM 5292 C CA . VAL B 1 315 ? 26 -13.492 -7.652 1 77.56 315 VAL B CA 1
ATOM 5293 C C . VAL B 1 315 ? 26.062 -13.312 -9.164 1 77.56 315 VAL B C 1
ATOM 5295 O O . VAL B 1 315 ? 25.641 -14.188 -9.922 1 77.56 315 VAL B O 1
ATOM 5298 N N . ASP B 1 316 ? 26.688 -12.234 -9.578 1 82.25 316 ASP B N 1
ATOM 5299 C CA . ASP B 1 316 ? 26.875 -11.984 -11.008 1 82.25 316 ASP B CA 1
ATOM 5300 C C . ASP B 1 316 ? 27.703 -13.102 -11.656 1 82.25 316 ASP B C 1
ATOM 5302 O O . ASP B 1 316 ? 27.344 -13.586 -12.734 1 82.25 316 ASP B O 1
ATOM 5306 N N . GLU B 1 317 ? 28.672 -13.438 -10.977 1 79.44 317 GLU B N 1
ATOM 5307 C CA . GLU B 1 317 ? 29.547 -14.492 -11.492 1 79.44 317 GLU B CA 1
ATOM 5308 C C . GLU B 1 317 ? 28.812 -15.828 -11.562 1 79.44 317 GLU B C 1
ATOM 5310 O O . GLU B 1 317 ? 29.031 -16.609 -12.5 1 79.44 317 GLU B O 1
ATOM 5315 N N . MET B 1 318 ? 28.016 -16.109 -10.633 1 74.94 318 MET B N 1
ATOM 5316 C CA . MET B 1 318 ? 27.25 -17.359 -10.594 1 74.94 318 MET B CA 1
ATOM 5317 C C . MET B 1 318 ? 26.344 -17.469 -11.812 1 74.94 318 MET B C 1
ATOM 5319 O O . MET B 1 318 ? 26.328 -18.5 -12.484 1 74.94 318 MET B O 1
ATOM 5323 N N . PHE B 1 319 ? 25.703 -16.438 -12.102 1 81.69 319 PHE B N 1
ATOM 5324 C CA . PHE B 1 319 ? 24.75 -16.5 -13.211 1 81.69 319 PHE B CA 1
ATOM 5325 C C . PHE B 1 319 ? 25.5 -16.438 -14.547 1 81.69 319 PHE B C 1
ATOM 5327 O O . PHE B 1 319 ? 25.031 -17.016 -15.539 1 81.69 319 PHE B O 1
ATOM 5334 N N . GLU B 1 320 ? 26.672 -15.805 -14.547 1 82.56 320 GLU B N 1
ATOM 5335 C CA . GLU B 1 320 ? 27.516 -15.859 -15.734 1 82.56 320 GLU B CA 1
ATOM 5336 C C . GLU B 1 320 ? 28 -17.281 -16 1 82.56 320 GLU B C 1
ATOM 5338 O O . GLU B 1 320 ? 28.016 -17.719 -17.156 1 82.56 320 GLU B O 1
ATOM 5343 N N . GLN B 1 321 ? 28.391 -17.953 -15.008 1 76.75 321 GLN B N 1
ATOM 5344 C CA . GLN B 1 321 ? 28.828 -19.328 -15.156 1 76.75 321 GLN B CA 1
ATOM 5345 C C . GLN B 1 321 ? 27.688 -20.234 -15.617 1 76.75 321 GLN B C 1
ATOM 5347 O O . GLN B 1 321 ? 27.891 -21.156 -16.406 1 76.75 321 GLN B O 1
ATOM 5352 N N . LEU B 1 322 ? 26.547 -19.984 -15.039 1 76.38 322 LEU B N 1
ATOM 5353 C CA . LEU B 1 322 ? 25.359 -20.703 -15.492 1 76.38 322 LEU B CA 1
ATOM 5354 C C . LEU B 1 322 ? 25.141 -20.5 -16.984 1 76.38 322 LEU B C 1
ATOM 5356 O O . LEU B 1 322 ? 24.891 -21.469 -17.719 1 76.38 322 LEU B O 1
ATOM 5360 N N . LEU B 1 323 ? 25.312 -19.312 -17.406 1 80.94 323 LEU B N 1
ATOM 5361 C CA . LEU B 1 323 ? 25.047 -18.938 -18.797 1 80.94 323 LEU B CA 1
ATOM 5362 C C . LEU B 1 323 ? 26.094 -19.547 -19.734 1 80.94 323 LEU B C 1
ATOM 5364 O O . LEU B 1 323 ? 25.75 -20.062 -20.797 1 80.94 323 LEU B O 1
ATOM 5368 N N . VAL B 1 324 ? 27.297 -19.5 -19.328 1 79.31 324 VAL B N 1
ATOM 5369 C CA . VAL B 1 324 ? 28.391 -19.812 -20.234 1 79.31 324 VAL B CA 1
ATOM 5370 C C . VAL B 1 324 ? 28.703 -21.312 -20.141 1 79.31 324 VAL B C 1
ATOM 5372 O O . VAL B 1 324 ? 29.016 -21.938 -21.156 1 79.31 324 VAL B O 1
ATOM 5375 N N . ASN B 1 325 ? 28.594 -21.891 -18.984 1 74.75 325 ASN B N 1
ATOM 5376 C CA . ASN B 1 325 ? 29.141 -23.234 -18.797 1 74.75 325 ASN B CA 1
ATOM 5377 C C . ASN B 1 325 ? 28.047 -24.281 -18.656 1 74.75 325 ASN B C 1
ATOM 5379 O O . ASN B 1 325 ? 28.234 -25.438 -19.047 1 74.75 325 ASN B O 1
ATOM 5383 N N . LYS B 1 326 ? 27 -23.984 -18.094 1 73.94 326 LYS B N 1
ATOM 5384 C CA . LYS B 1 326 ? 26.031 -25.016 -17.734 1 73.94 326 LYS B CA 1
ATOM 5385 C C . LYS B 1 326 ? 24.891 -25.062 -18.75 1 73.94 326 LYS B C 1
ATOM 5387 O O . LYS B 1 326 ? 24.578 -26.141 -19.281 1 73.94 326 LYS B O 1
ATOM 5392 N N . LEU B 1 327 ? 24.375 -23.938 -19.094 1 77.31 327 LEU B N 1
ATOM 5393 C CA . LEU B 1 327 ? 23.156 -23.875 -19.875 1 77.31 327 LEU B CA 1
ATOM 5394 C C . LEU B 1 327 ? 23.375 -24.422 -21.281 1 77.31 327 LEU B C 1
ATOM 5396 O O . LEU B 1 327 ? 22.531 -25.141 -21.812 1 77.31 327 LEU B O 1
ATOM 5400 N N . PRO B 1 328 ? 24.531 -24.078 -21.859 1 78.25 328 PRO B N 1
ATOM 5401 C CA . PRO B 1 328 ? 24.719 -24.609 -23.219 1 78.25 328 PRO B CA 1
ATOM 5402 C C . PRO B 1 328 ? 24.656 -26.141 -23.266 1 78.25 328 PRO B C 1
ATOM 5404 O O . PRO B 1 328 ? 24.266 -26.703 -24.281 1 78.25 328 PRO B O 1
ATOM 5407 N N . LYS B 1 329 ? 24.906 -26.766 -22.172 1 77.38 329 LYS B N 1
ATOM 5408 C CA . LYS B 1 329 ? 24.953 -28.234 -22.125 1 77.38 329 LYS B CA 1
ATOM 5409 C C . LYS B 1 329 ? 23.562 -28.828 -21.938 1 77.38 329 LYS B C 1
ATOM 5411 O O . LYS B 1 329 ? 23.312 -29.969 -22.328 1 77.38 329 LYS B O 1
ATOM 5416 N N . VAL B 1 330 ? 22.719 -28.078 -21.344 1 73.75 330 VAL B N 1
ATOM 5417 C CA . VAL B 1 330 ? 21.469 -28.703 -20.906 1 73.75 330 VAL B CA 1
ATOM 5418 C C . VAL B 1 330 ? 20.281 -27.984 -21.562 1 73.75 330 VAL B C 1
ATOM 5420 O O . VAL B 1 330 ? 19.141 -28.422 -21.438 1 73.75 330 VAL B O 1
ATOM 5423 N N . PHE B 1 331 ? 20.484 -26.953 -22.312 1 74.38 331 PHE B N 1
ATOM 5424 C CA . PHE B 1 331 ? 19.422 -26.047 -22.75 1 74.38 331 PHE B CA 1
ATOM 5425 C C . PHE B 1 331 ? 18.438 -26.781 -23.656 1 74.38 331 PHE B C 1
ATOM 5427 O O . PHE B 1 331 ? 17.219 -26.578 -23.547 1 74.38 331 PHE B O 1
ATOM 5434 N N . ASP B 1 332 ? 18.953 -27.594 -24.5 1 73.88 332 ASP B N 1
ATOM 5435 C CA . ASP B 1 332 ? 18.062 -28.328 -25.406 1 73.88 332 ASP B CA 1
ATOM 5436 C C . ASP B 1 332 ? 17.141 -29.266 -24.625 1 73.88 332 ASP B C 1
ATOM 5438 O O . ASP B 1 332 ? 15.953 -29.344 -24.906 1 73.88 332 ASP B O 1
ATOM 5442 N N . LYS B 1 333 ? 17.75 -29.891 -23.703 1 73.12 333 LYS B N 1
ATOM 5443 C CA . LYS B 1 333 ? 16.969 -30.781 -22.859 1 73.12 333 LYS B CA 1
ATOM 5444 C C . LYS B 1 333 ? 15.93 -30.016 -22.047 1 73.12 333 LYS B C 1
ATOM 5446 O O . LYS B 1 333 ? 14.797 -30.469 -21.891 1 73.12 333 LYS B O 1
ATOM 5451 N N . MET B 1 334 ? 16.281 -28.906 -21.562 1 72.56 334 MET B N 1
ATOM 5452 C CA . MET B 1 334 ? 15.398 -28.062 -20.766 1 72.56 334 MET B CA 1
ATOM 5453 C C . MET B 1 334 ? 14.219 -27.562 -21.594 1 72.56 334 MET B C 1
ATOM 5455 O O . MET B 1 334 ? 13.086 -27.547 -21.109 1 72.56 334 MET B O 1
ATOM 5459 N N . GLU B 1 335 ? 14.531 -27.203 -22.781 1 73.5 335 GLU B N 1
ATOM 5460 C CA . GLU B 1 335 ? 13.477 -26.688 -23.656 1 73.5 335 GLU B CA 1
ATOM 5461 C C . GLU B 1 335 ? 12.445 -27.766 -23.969 1 73.5 335 GLU B C 1
ATOM 5463 O O . GLU B 1 335 ? 11.258 -27.469 -24.078 1 73.5 335 GLU B O 1
ATOM 5468 N N . ARG B 1 336 ? 12.898 -28.938 -24 1 71.44 336 ARG B N 1
ATOM 5469 C CA . ARG B 1 336 ? 12.008 -30.047 -24.312 1 71.44 336 ARG B CA 1
ATOM 5470 C C . ARG B 1 336 ? 11.195 -30.438 -23.078 1 71.44 336 ARG B C 1
ATOM 5472 O O . ARG B 1 336 ? 10.086 -30.969 -23.203 1 71.44 336 ARG B O 1
ATOM 5479 N N . ALA B 1 337 ? 11.836 -30.078 -21.984 1 68.69 337 ALA B N 1
ATOM 5480 C CA . ALA B 1 337 ? 11.18 -30.469 -20.734 1 68.69 337 ALA B CA 1
ATOM 5481 C C . ALA B 1 337 ? 10.031 -29.516 -20.406 1 68.69 337 ALA B C 1
ATOM 5483 O O . ALA B 1 337 ? 9.156 -29.844 -19.609 1 68.69 337 ALA B O 1
ATOM 5484 N N . TYR B 1 338 ? 10.141 -28.312 -21.094 1 63.31 338 TYR B N 1
ATOM 5485 C CA . TYR B 1 338 ? 9.055 -27.359 -20.891 1 63.31 338 TYR B CA 1
ATOM 5486 C C . TYR B 1 338 ? 7.82 -27.75 -21.688 1 63.31 338 TYR B C 1
ATOM 5488 O O . TYR B 1 338 ? 7.461 -27.078 -22.656 1 63.31 338 TYR B O 1
ATOM 5496 N N . LYS B 1 339 ? 7.57 -28.938 -21.609 1 67.06 339 LYS B N 1
ATOM 5497 C CA . LYS B 1 339 ? 6.469 -29.375 -22.469 1 67.06 339 LYS B CA 1
ATOM 5498 C C . LYS B 1 339 ? 5.211 -29.641 -21.656 1 67.06 339 LYS B C 1
ATOM 5500 O O . LYS B 1 339 ? 5.141 -29.297 -20.484 1 67.06 339 LYS B O 1
ATOM 5505 N N . ASP B 1 340 ? 4.398 -30.578 -21.844 1 71.69 340 ASP B N 1
ATOM 5506 C CA . ASP B 1 340 ? 2.957 -30.672 -21.641 1 71.69 340 ASP B CA 1
ATOM 5507 C C . ASP B 1 340 ? 2.623 -31.016 -20.188 1 71.69 340 ASP B C 1
ATOM 5509 O O . ASP B 1 340 ? 3.32 -31.812 -19.562 1 71.69 340 ASP B O 1
ATOM 5513 N N . LYS B 1 341 ? 1.801 -30.172 -19.5 1 79.44 341 LYS B N 1
ATOM 5514 C CA . LYS B 1 341 ? 1.082 -30.453 -18.25 1 79.44 341 LYS B CA 1
ATOM 5515 C C . LYS B 1 341 ? 1.962 -30.188 -17.031 1 79.44 341 LYS B C 1
ATOM 5517 O O . LYS B 1 341 ? 1.976 -30.984 -16.094 1 79.44 341 LYS B O 1
ATOM 5522 N N . ILE B 1 342 ? 2.855 -29.094 -17.109 1 82.81 342 ILE B N 1
ATOM 5523 C CA . ILE B 1 342 ? 3.73 -28.812 -15.977 1 82.81 342 ILE B CA 1
ATOM 5524 C C . ILE B 1 342 ? 3.277 -27.516 -15.281 1 82.81 342 ILE B C 1
ATOM 5526 O O . ILE B 1 342 ? 4.031 -26.922 -14.508 1 82.81 342 ILE B O 1
ATOM 5530 N N . GLN B 1 343 ? 2.213 -27.016 -15.648 1 88.06 343 GLN B N 1
ATOM 5531 C CA . GLN B 1 343 ? 1.534 -25.906 -14.977 1 88.06 343 GLN B CA 1
ATOM 5532 C C . GLN B 1 343 ? 0.147 -26.328 -14.5 1 88.06 343 GLN B C 1
ATOM 5534 O O . GLN B 1 343 ? -0.606 -26.969 -15.234 1 88.06 343 GLN B O 1
ATOM 5539 N N . SER B 1 344 ? -0.113 -26.094 -13.305 1 89.38 344 SER B N 1
ATOM 5540 C CA . SER B 1 344 ? -1.443 -26.375 -12.773 1 89.38 344 SER B CA 1
ATOM 5541 C C . SER B 1 344 ? -2.213 -25.094 -12.484 1 89.38 344 SER B C 1
ATOM 5543 O O . SER B 1 344 ? -1.614 -24.062 -12.203 1 89.38 344 SER B O 1
ATOM 5545 N N . TYR B 1 345 ? -3.48 -25.172 -12.695 1 93.25 345 TYR B N 1
ATOM 5546 C CA . TYR B 1 345 ? -4.352 -24.062 -12.344 1 93.25 345 TYR B CA 1
ATOM 5547 C C . TYR B 1 345 ? -5.531 -24.531 -11.5 1 93.25 345 TYR B C 1
ATOM 5549 O O . TYR B 1 345 ? -6.004 -25.656 -11.656 1 93.25 345 TYR B O 1
ATOM 5557 N N . TYR B 1 346 ? -5.992 -23.703 -10.562 1 92.81 346 TYR B N 1
ATOM 5558 C CA . TYR B 1 346 ? -7.129 -23.922 -9.68 1 92.81 346 TYR B CA 1
ATOM 5559 C C . TYR B 1 346 ? -8.016 -22.688 -9.625 1 92.81 346 TYR B C 1
ATOM 5561 O O . TYR B 1 346 ? -7.547 -21.578 -9.32 1 92.81 346 TYR B O 1
ATOM 5569 N N . VAL B 1 347 ? -9.227 -22.797 -10.039 1 96.44 347 VAL B N 1
ATOM 5570 C CA . VAL B 1 347 ? -10.242 -21.781 -9.82 1 96.44 347 VAL B CA 1
ATOM 5571 C C . VAL B 1 347 ? -11.211 -22.234 -8.734 1 96.44 347 VAL B C 1
ATOM 5573 O O . VAL B 1 347 ? -11.984 -23.156 -8.938 1 96.44 347 VAL B O 1
ATOM 5576 N N . LEU B 1 348 ? -11.086 -21.578 -7.602 1 96.19 348 LEU B N 1
ATOM 5577 C CA . LEU B 1 348 ? -11.82 -21.969 -6.406 1 96.19 348 LEU B CA 1
ATOM 5578 C C . LEU B 1 348 ? -12.859 -20.922 -6.031 1 96.19 348 LEU B C 1
ATOM 5580 O O . LEU B 1 348 ? -12.648 -19.719 -6.262 1 96.19 348 LEU B O 1
ATOM 5584 N N . GLN B 1 349 ? -13.898 -21.328 -5.504 1 96.75 349 GLN B N 1
ATOM 5585 C CA . GLN B 1 349 ? -14.938 -20.438 -5.016 1 96.75 349 GLN B CA 1
ATOM 5586 C C . GLN B 1 349 ? -15.172 -20.625 -3.521 1 96.75 349 GLN B C 1
ATOM 5588 O O . GLN B 1 349 ? -15.359 -21.75 -3.061 1 96.75 349 GLN B O 1
ATOM 5593 N N . ARG B 1 350 ? -15.148 -19.609 -2.787 1 97.12 350 ARG B N 1
ATOM 5594 C CA . ARG B 1 350 ? -15.336 -19.656 -1.341 1 97.12 350 ARG B CA 1
ATOM 5595 C C . ARG B 1 350 ? -16.734 -20.141 -0.987 1 97.12 350 ARG B C 1
ATOM 5597 O O . ARG B 1 350 ? -17.734 -19.625 -1.525 1 97.12 350 ARG B O 1
ATOM 5604 N N . LYS B 1 351 ? -16.828 -21.203 -0.063 1 95.5 351 LYS B N 1
ATOM 5605 C CA . LYS B 1 351 ? -18.109 -21.75 0.362 1 95.5 351 LYS B CA 1
ATOM 5606 C C . LYS B 1 351 ? -18.844 -20.797 1.294 1 95.5 351 LYS B C 1
ATOM 5608 O O . LYS B 1 351 ? -18.203 -20.016 2.01 1 95.5 351 LYS B O 1
#